Protein AF-A0A2M6X3F6-F1 (afdb_monomer)

Radius of gyration: 22.62 Å; Cα contacts (8 Å, |Δi|>4): 713; chains: 1; bounding box: 63×55×62 Å

Nearest PDB structures (foldseek):
  2c63-assembly2_D  TM=2.350E-01  e=6.316E+00  Homo sapiens
  5yqg-assembly1_B  TM=1.977E-01  e=5.300E+00  Mus musculus

Secondary structure (DSSP, 8-state):
-HHHHHHHHHHHHHHHHHHHHHHHTTS-TTS---GGGS-HHHHHHHHHHHHHHHHHHHHTGGGHHHHHHHHHHHHTT--BTTBTHHHHHHHHHHHHHHHHHHHTT-SPBPSS----HHHHHHHHHHHHHHHHHHHHHHHH--HHHHHHHHHHHHHHHHHHHHHHB-PPPPPHHHHHHHHHHHHHHHHHHHHHHHHHHHHTT--HHHHHHTTSS-HHHHTTTHHHHHHHHHHHHHH---HHHHHHHHHHHHHHHHHHHHTT-HHHHHHHHHHHHHHHHH-HHHHHHHHHHHHHHHHHHHHHHHS-TTHHHHHHHHHHHHHS---SEEEEESSSSEEEEESTTHHHHHHHHHHHHHHHH-HHHHHH---TT-HHHHHHHHHHHHHHHTT-----------STT---PPPPPHHHHHHHHHHHHHHHHHHHHHHHHHHHHHHS-PPTT-----HHHHHHHHHHHHHHHHTTTS-STT-HHHHHHHSTTSHHHHHH--TT--SS-S--

Mean predicted aligned error: 9.13 Å

pLDDT: mean 76.59, std 15.0, range [32.22, 97.12]

Foldseek 3Di:
DLVVLQVQLVVLVLQQLVQLLVVVVVDDQAFDDALVNGPPSNVVSLVSSLVSVLVNLLVVVQCNQLVLLLVLLLLWLQDGSLHLCSNVSSLVSSLVSLVVCVVVVVWAFQPDQDDDPLQVLLLVLLVLQLVLLVLCCVVVVDVVSVVLNSSSVSLSSSLVSVSGTDHHFDAQVVSLLSLLVSLLVSLVSLVVSVVVCVVVVHDLLVSCLSRLPQLLRSLLSVLQLLLSLVCCCPPNPDPVSVVSSVSSVLSLVLSCLSRVPPNSCQLVVLLLVLVCVVPVVVSVVVVVVVLVVQLVSCCVPPVDSCVVVVNVVLVVQLVDQAFAWDWDQRPNDTDIFFGHLNQLVLLQVLLVVLCVVPVVLQAAASGQPCSCVRSVVSSVVVCVVRNTDPPDPQSQPDHPGDRDDHQHQAPSRVCRSGHPSSVVSLVVLLVVLLCCLQPPDDPPDDNDHDSQSSSSVSSSVSVVVSSSVHHPSSSSSSSQCSRDSHDSNSNSDDPVPPDDDPSD

Solvent-accessible surface area (backbone atoms only — not comparable to full-atom values): 26366 Å² total; per-residue (Å²): 111,42,69,56,25,45,51,50,17,50,52,24,48,53,49,26,54,55,46,41,60,68,54,57,78,72,54,64,73,79,55,53,63,44,76,84,76,51,56,68,66,39,55,49,20,53,52,48,20,46,52,25,40,28,50,21,41,52,64,42,50,72,44,31,59,50,51,50,53,52,47,40,46,66,42,39,46,46,36,46,86,77,32,7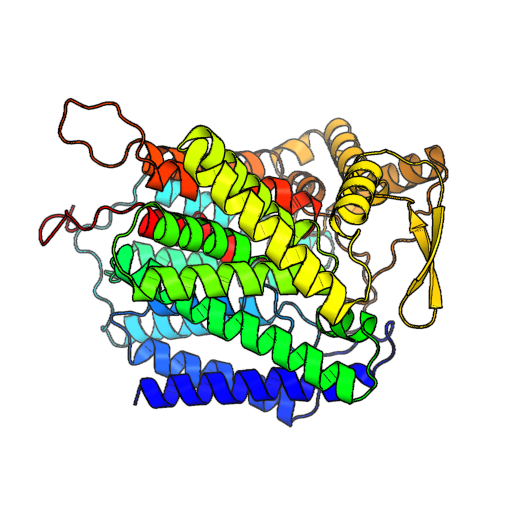4,50,43,52,46,52,53,47,50,33,50,35,53,26,50,52,49,30,45,75,69,61,73,41,44,69,47,94,76,84,72,81,51,72,66,50,49,50,49,51,51,39,37,51,50,53,26,50,24,11,47,46,9,24,68,77,68,67,37,70,67,18,48,52,46,26,52,45,32,49,44,53,44,52,42,51,49,49,54,74,48,28,63,68,54,76,64,55,26,68,62,47,48,51,48,47,34,54,50,46,39,54,45,47,49,49,53,51,50,52,51,53,53,40,49,75,71,69,47,54,71,68,54,64,40,57,56,28,74,40,52,47,32,34,60,28,51,39,37,42,55,44,43,32,47,22,52,44,33,51,77,73,46,85,57,61,69,54,27,53,43,16,51,50,33,52,53,44,54,50,51,49,23,60,81,46,74,15,69,47,31,45,43,30,50,55,46,28,49,52,49,42,38,79,73,40,53,72,64,39,56,54,50,50,53,52,48,52,53,50,49,32,54,51,30,37,75,78,67,70,42,64,58,53,70,57,55,48,50,51,50,51,52,46,41,74,38,83,44,74,29,57,41,75,44,78,54,93,92,36,82,42,60,31,40,27,62,40,34,58,57,54,40,43,36,52,11,27,52,54,35,35,74,77,34,63,69,40,34,47,60,21,54,7,36,84,28,37,57,84,65,20,37,68,46,30,48,54,52,25,59,75,45,57,24,54,74,54,71,83,50,77,59,64,25,74,85,66,41,90,51,86,66,79,57,45,18,56,28,37,46,43,41,12,33,3,50,53,46,53,52,38,53,48,49,35,52,49,50,47,48,49,44,52,67,61,64,83,68,75,93,85,68,100,62,82,54,73,66,37,54,32,56,45,29,36,67,58,34,51,67,61,40,17,67,70,38,62,55,87,78,36,62,52,56,57,43,39,54,32,86,81,20,56,52,50,34,64,58,44,69,73,84,67,65,94,71,82,88,86,119

Structure (mmCIF, N/CA/C/O backbone):
data_AF-A0A2M6X3F6-F1
#
_entry.id   AF-A0A2M6X3F6-F1
#
loop_
_atom_site.group_PDB
_atom_site.id
_atom_site.type_symbol
_atom_site.label_atom_id
_atom_site.label_alt_id
_atom_site.label_comp_id
_atom_site.label_asym_id
_atom_site.label_entity_id
_atom_site.label_seq_id
_atom_site.pdbx_PDB_ins_code
_atom_site.Cartn_x
_atom_site.Cartn_y
_atom_site.Cartn_z
_atom_site.occupancy
_atom_site.B_iso_or_equiv
_atom_site.auth_seq_id
_atom_site.auth_comp_id
_atom_site.auth_asym_id
_atom_site.auth_atom_id
_atom_site.pdbx_PDB_model_num
ATOM 1 N N . MET A 1 1 ? 8.557 2.774 28.776 1.00 61.91 1 MET A N 1
ATOM 2 C CA . MET A 1 1 ? 9.375 1.928 27.886 1.00 61.91 1 MET A CA 1
ATOM 3 C C . MET A 1 1 ? 8.894 2.038 26.434 1.00 61.91 1 MET A C 1
ATOM 5 O O . MET A 1 1 ? 9.732 2.229 25.570 1.00 61.91 1 MET A O 1
ATOM 9 N N . GLY A 1 2 ? 7.585 2.130 26.163 1.00 76.12 2 GLY A N 1
ATOM 10 C CA . GLY A 1 2 ? 7.054 2.121 24.791 1.00 76.12 2 GLY A CA 1
ATOM 11 C C . GLY A 1 2 ? 7.553 3.232 23.866 1.00 76.12 2 GLY A C 1
ATOM 12 O O . GLY A 1 2 ? 7.892 2.963 22.719 1.00 76.12 2 GLY A O 1
ATOM 13 N N . GLN A 1 3 ? 7.684 4.469 24.360 1.00 84.81 3 GLN A N 1
ATOM 14 C CA . GLN A 1 3 ? 8.261 5.568 23.569 1.00 84.81 3 GLN A CA 1
ATOM 15 C C . GLN A 1 3 ? 9.731 5.323 23.204 1.00 84.81 3 GLN A C 1
ATOM 17 O O . GLN A 1 3 ? 10.150 5.673 22.104 1.00 84.81 3 GLN A O 1
ATOM 22 N N . LEU A 1 4 ? 10.495 4.686 24.098 1.00 87.88 4 LEU A N 1
ATOM 23 C CA . LEU A 1 4 ? 11.879 4.303 23.833 1.00 87.88 4 LEU A CA 1
ATOM 24 C C . LEU A 1 4 ? 11.930 3.196 22.776 1.00 87.88 4 LEU A C 1
ATOM 26 O O . LEU A 1 4 ? 12.681 3.323 21.820 1.00 87.88 4 LEU A O 1
ATOM 30 N N . SER A 1 5 ? 11.093 2.161 22.888 1.00 87.94 5 SER A N 1
ATOM 31 C CA . SER A 1 5 ? 11.021 1.078 21.896 1.00 87.94 5 SER A CA 1
ATOM 32 C C . SER A 1 5 ? 10.640 1.600 20.505 1.00 87.94 5 SER A C 1
ATOM 34 O O . SER A 1 5 ? 11.270 1.235 19.516 1.00 87.94 5 SER A O 1
ATOM 36 N N . LEU A 1 6 ? 9.685 2.533 20.416 1.00 86.75 6 LEU A N 1
ATOM 37 C CA . LEU A 1 6 ? 9.342 3.192 19.153 1.00 86.75 6 LEU A CA 1
ATOM 38 C C . LEU A 1 6 ? 10.509 4.024 18.598 1.00 86.75 6 LEU A C 1
ATOM 40 O O . LEU A 1 6 ? 10.812 3.931 17.410 1.00 86.75 6 LEU A O 1
ATOM 44 N N . ALA A 1 7 ? 11.184 4.806 19.446 1.00 88.06 7 ALA A N 1
ATOM 45 C CA . ALA A 1 7 ? 12.343 5.598 19.038 1.00 88.06 7 ALA A CA 1
ATOM 46 C C . ALA A 1 7 ? 13.493 4.711 18.535 1.00 88.06 7 ALA A C 1
ATOM 48 O O . ALA A 1 7 ? 14.088 5.011 17.502 1.00 88.06 7 ALA A O 1
ATOM 49 N N . MET A 1 8 ? 13.757 3.586 19.207 1.00 91.56 8 MET A N 1
ATOM 50 C CA . MET A 1 8 ? 14.763 2.607 18.790 1.00 91.56 8 MET A CA 1
ATOM 51 C C . MET A 1 8 ? 14.386 1.942 17.463 1.00 91.56 8 MET A C 1
ATOM 53 O O . MET A 1 8 ? 15.227 1.844 16.573 1.00 91.56 8 MET A O 1
ATOM 57 N N . SER A 1 9 ? 13.119 1.554 17.282 1.00 87.94 9 SER A N 1
ATOM 58 C CA . SER A 1 9 ? 12.630 1.051 15.992 1.00 87.94 9 SER A CA 1
ATOM 59 C C . SER A 1 9 ? 12.840 2.080 14.877 1.00 87.94 9 SER A C 1
ATOM 61 O O . SER A 1 9 ? 13.310 1.720 13.801 1.00 87.94 9 SER A O 1
ATOM 63 N N . GLY A 1 10 ? 12.527 3.355 15.130 1.00 85.69 10 GLY A N 1
ATOM 64 C CA . GLY A 1 10 ? 12.747 4.443 14.177 1.00 85.69 10 GLY A CA 1
ATOM 65 C C . GLY A 1 10 ? 14.228 4.663 13.855 1.00 85.69 10 GLY A C 1
ATOM 66 O O . GLY A 1 10 ? 14.584 4.829 12.691 1.00 85.69 10 GLY A O 1
ATOM 67 N N . PHE A 1 11 ? 15.102 4.594 14.860 1.00 89.50 11 PHE A N 1
ATOM 68 C CA . PHE A 1 11 ? 16.550 4.688 14.679 1.00 89.50 11 PHE A CA 1
ATOM 69 C C . PHE A 1 11 ? 17.084 3.580 13.762 1.00 89.50 11 PHE A C 1
ATOM 71 O O . PHE A 1 11 ? 17.756 3.877 12.776 1.00 89.50 11 PHE A O 1
ATOM 78 N N . PHE A 1 12 ? 16.744 2.314 14.032 1.00 89.19 12 PHE A N 1
ATOM 79 C CA . PHE A 1 12 ? 17.189 1.194 13.194 1.00 89.19 12 PHE A CA 1
ATOM 80 C C . PHE A 1 12 ? 16.574 1.213 11.799 1.00 89.19 12 PHE A C 1
ATOM 82 O O . PHE A 1 12 ? 17.227 0.800 10.845 1.00 89.19 12 PHE A O 1
ATOM 89 N N . PHE A 1 13 ? 15.354 1.727 11.663 1.00 84.75 13 PHE A N 1
ATOM 90 C CA . PHE A 1 13 ? 14.728 1.923 10.364 1.00 84.75 13 PHE A CA 1
ATOM 91 C C . PHE A 1 13 ? 15.481 2.952 9.508 1.00 84.75 13 PHE A C 1
ATOM 93 O O . PHE A 1 13 ? 15.810 2.686 8.353 1.00 84.75 13 PHE A O 1
ATOM 100 N N . ILE A 1 14 ? 15.825 4.104 10.088 1.00 83.25 14 ILE A N 1
ATOM 101 C CA . ILE A 1 14 ? 16.640 5.125 9.420 1.00 83.25 14 ILE A CA 1
ATOM 102 C C . ILE A 1 14 ? 18.017 4.549 9.065 1.00 83.25 14 ILE A C 1
ATOM 104 O O . ILE A 1 14 ? 18.470 4.678 7.929 1.00 83.25 14 ILE A O 1
ATOM 108 N N . LEU A 1 15 ? 18.658 3.857 10.010 1.00 85.25 15 LEU A N 1
ATOM 109 C CA . LEU A 1 15 ? 19.955 3.218 9.797 1.00 85.25 15 LEU A CA 1
ATOM 110 C C . LEU A 1 15 ? 19.908 2.183 8.662 1.00 85.25 15 LEU A C 1
ATOM 112 O O . LEU A 1 15 ? 20.823 2.126 7.843 1.00 85.25 15 LEU A O 1
ATOM 116 N N . LEU A 1 16 ? 18.834 1.397 8.576 1.00 83.12 16 LEU A N 1
ATOM 117 C CA . LEU A 1 16 ? 18.600 0.450 7.490 1.00 83.12 16 LEU A CA 1
ATOM 118 C C . LEU A 1 16 ? 18.497 1.157 6.132 1.00 83.12 16 LEU A C 1
ATOM 120 O O . LEU A 1 16 ? 19.149 0.720 5.185 1.00 83.12 16 LEU A O 1
ATOM 124 N N . ILE A 1 17 ? 17.719 2.242 6.034 1.00 76.94 17 ILE A N 1
ATOM 125 C CA . ILE A 1 17 ? 17.592 3.030 4.796 1.00 76.94 17 ILE A CA 1
ATOM 126 C C . ILE A 1 17 ? 18.963 3.550 4.353 1.00 76.94 17 ILE A C 1
ATOM 128 O O . ILE A 1 17 ? 19.362 3.338 3.210 1.00 76.94 17 ILE A O 1
ATOM 132 N N . PHE A 1 18 ? 19.712 4.183 5.259 1.00 76.00 18 PHE A N 1
ATOM 133 C CA . PHE A 1 18 ? 21.015 4.757 4.921 1.00 76.00 18 PHE A CA 1
ATOM 134 C C . PHE A 1 18 ? 22.064 3.691 4.587 1.00 76.00 18 PHE A C 1
ATOM 136 O O . PHE A 1 18 ? 22.815 3.860 3.631 1.00 76.00 18 PHE A O 1
ATOM 143 N N . ASN A 1 19 ? 22.110 2.563 5.298 1.00 76.56 19 ASN A N 1
ATOM 144 C CA . ASN A 1 19 ? 23.038 1.485 4.943 1.00 76.56 19 ASN A CA 1
ATOM 145 C C . ASN A 1 19 ? 22.703 0.864 3.584 1.00 76.56 19 ASN A C 1
ATOM 147 O O . ASN A 1 19 ? 23.607 0.563 2.804 1.00 76.56 19 ASN A O 1
ATOM 151 N N . ASN A 1 20 ? 21.412 0.712 3.273 1.00 72.44 20 ASN A N 1
ATOM 152 C CA . ASN A 1 20 ? 20.981 0.269 1.952 1.00 72.44 20 ASN A CA 1
ATOM 153 C C . ASN A 1 20 ? 21.413 1.270 0.872 1.00 72.44 20 ASN A C 1
ATOM 155 O O . ASN A 1 20 ? 21.955 0.842 -0.139 1.00 72.44 20 ASN A O 1
ATOM 159 N N . LEU A 1 21 ? 21.281 2.581 1.105 1.00 70.50 21 LEU A N 1
ATOM 160 C CA . LEU A 1 21 ? 21.749 3.627 0.186 1.00 70.50 21 LEU A CA 1
ATOM 161 C C . LEU A 1 21 ? 23.225 3.443 -0.218 1.00 70.50 21 LEU A C 1
ATOM 163 O O . LEU A 1 21 ? 23.549 3.441 -1.405 1.00 70.50 21 LEU A O 1
ATOM 167 N N . PHE A 1 22 ? 24.122 3.243 0.752 1.00 70.06 22 PHE A N 1
ATOM 168 C CA . PHE A 1 22 ? 25.559 3.098 0.484 1.00 70.06 22 PHE A CA 1
ATOM 169 C C . PHE A 1 22 ? 25.940 1.774 -0.166 1.00 70.06 22 PHE A C 1
ATOM 171 O O . PHE A 1 22 ? 26.866 1.732 -0.971 1.00 70.06 22 PHE A O 1
ATOM 178 N N . PHE A 1 23 ? 25.263 0.693 0.206 1.00 71.00 23 PHE A N 1
ATOM 179 C CA . PHE A 1 23 ? 25.645 -0.640 -0.233 1.00 71.00 23 PHE A CA 1
ATOM 180 C C . PHE A 1 23 ? 25.045 -0.992 -1.592 1.00 71.00 23 PHE A C 1
ATOM 182 O O . PHE A 1 23 ? 25.684 -1.631 -2.419 1.00 71.00 23 PHE A O 1
ATOM 189 N N . LEU A 1 24 ? 23.830 -0.521 -1.871 1.00 63.56 24 LEU A N 1
ATOM 190 C CA . LEU A 1 24 ? 23.139 -0.823 -3.118 1.00 63.56 24 LEU A CA 1
ATOM 191 C C . LEU A 1 24 ? 23.744 -0.126 -4.332 1.00 63.56 24 LEU A C 1
ATOM 193 O O . LEU A 1 24 ? 23.573 -0.636 -5.435 1.00 63.56 24 LEU A O 1
ATOM 197 N N . SER A 1 25 ? 24.467 0.979 -4.154 1.00 62.19 25 SER A N 1
ATOM 198 C CA . SER A 1 25 ? 25.237 1.601 -5.239 1.00 62.19 25 SER A CA 1
ATOM 199 C C . SER A 1 25 ? 26.393 0.717 -5.733 1.00 62.19 25 SER A C 1
ATOM 201 O O . SER A 1 25 ? 26.910 0.951 -6.822 1.00 62.19 25 SER A O 1
ATOM 203 N N . GLN A 1 26 ? 26.780 -0.308 -4.963 1.00 64.44 26 GLN A N 1
ATOM 204 C CA . GLN A 1 26 ? 27.917 -1.184 -5.257 1.00 64.44 26 GLN A CA 1
ATOM 205 C C . GLN A 1 26 ? 27.531 -2.426 -6.071 1.00 64.44 26 GLN A C 1
ATOM 207 O O . GLN A 1 26 ? 28.410 -3.072 -6.635 1.00 64.44 26 GLN A O 1
ATOM 212 N N . PHE A 1 27 ? 26.238 -2.768 -6.156 1.00 59.19 27 PHE A N 1
ATOM 213 C CA . PHE A 1 27 ? 25.798 -3.970 -6.871 1.00 59.19 27 PHE A CA 1
ATOM 214 C C . PHE A 1 27 ? 25.365 -3.677 -8.305 1.00 59.19 27 PHE A C 1
ATOM 216 O O . PHE A 1 27 ? 24.464 -2.847 -8.501 1.00 59.19 27 PHE A O 1
ATOM 223 N N . PRO A 1 28 ? 25.880 -4.437 -9.290 1.00 55.25 28 PRO A N 1
ATOM 224 C CA . PRO A 1 28 ? 25.390 -4.402 -10.660 1.00 55.25 28 PRO A CA 1
ATOM 225 C C . PRO A 1 28 ? 23.880 -4.680 -10.730 1.00 55.25 28 PRO A C 1
ATOM 227 O O . PRO A 1 28 ? 23.347 -5.538 -10.030 1.00 55.25 28 PRO A O 1
ATOM 230 N N . HIS A 1 29 ? 23.169 -3.981 -11.616 1.00 50.84 29 HIS A N 1
ATOM 231 C CA . HIS A 1 29 ? 21.700 -4.037 -11.714 1.00 50.84 29 HIS A CA 1
ATOM 232 C C . HIS A 1 29 ? 21.112 -5.371 -12.226 1.00 50.84 29 HIS A C 1
ATOM 234 O O . HIS A 1 29 ? 19.899 -5.549 -12.169 1.00 50.84 29 HIS A O 1
ATOM 240 N N . ASN A 1 30 ? 21.949 -6.311 -12.682 1.00 49.56 30 ASN A N 1
ATOM 241 C CA . ASN A 1 30 ? 21.524 -7.640 -13.158 1.00 49.56 30 ASN A CA 1
ATOM 242 C C . ASN A 1 30 ? 21.949 -8.775 -12.232 1.00 49.56 30 ASN A C 1
ATOM 244 O O . ASN A 1 30 ? 21.667 -9.937 -12.525 1.00 49.56 30 ASN A O 1
ATOM 248 N N . GLU A 1 31 ? 22.695 -8.463 -11.179 1.00 53.41 31 GLU A N 1
ATOM 249 C CA . GLU A 1 31 ? 23.106 -9.497 -10.256 1.00 53.41 31 GLU A CA 1
ATOM 250 C C . GLU A 1 31 ? 21.978 -9.796 -9.303 1.00 53.41 31 GLU A C 1
ATOM 252 O O . GLU A 1 31 ? 21.313 -8.905 -8.765 1.00 53.41 31 GLU A O 1
ATOM 257 N N . VAL A 1 32 ? 21.787 -11.088 -9.090 1.00 58.25 32 VAL A N 1
ATOM 258 C CA . VAL A 1 32 ? 20.891 -11.525 -8.055 1.00 58.25 32 VAL A CA 1
ATOM 259 C C . VAL A 1 32 ? 21.548 -11.309 -6.709 1.00 58.25 32 VAL A C 1
ATOM 261 O O . VAL A 1 32 ? 22.533 -11.958 -6.361 1.00 58.25 32 VAL A O 1
ATOM 264 N N . ILE A 1 33 ? 20.964 -10.404 -5.935 1.00 62.78 33 ILE A N 1
ATOM 265 C CA . ILE A 1 33 ? 21.450 -10.076 -4.603 1.00 62.78 33 ILE A CA 1
ATOM 266 C C . ILE A 1 33 ? 20.601 -10.838 -3.609 1.00 62.78 33 ILE A C 1
ATOM 268 O O . ILE A 1 33 ? 19.419 -10.555 -3.438 1.00 62.78 33 ILE A O 1
ATOM 272 N N . ALA A 1 34 ? 21.203 -11.812 -2.943 1.00 70.38 34 ALA A N 1
ATOM 273 C CA . ALA A 1 34 ? 20.548 -12.473 -1.833 1.00 70.38 34 ALA A CA 1
ATOM 274 C C . ALA A 1 34 ? 20.609 -11.598 -0.566 1.00 70.38 34 ALA A C 1
ATOM 276 O O . ALA A 1 34 ? 21.550 -10.815 -0.415 1.00 70.38 34 ALA A O 1
ATOM 277 N N . PRO A 1 35 ? 19.675 -11.748 0.392 1.00 69.81 35 PRO A N 1
ATOM 278 C CA . PRO A 1 35 ? 19.705 -10.987 1.642 1.00 69.81 35 PRO A CA 1
ATOM 279 C C . PRO A 1 35 ? 21.038 -11.094 2.402 1.00 69.81 35 PRO A C 1
ATOM 281 O O . PRO A 1 35 ? 21.516 -10.101 2.937 1.00 69.81 35 PRO A O 1
ATOM 284 N N . TRP A 1 36 ? 21.694 -12.258 2.401 1.00 76.00 36 TRP A N 1
ATOM 285 C CA . TRP A 1 36 ? 22.997 -12.454 3.060 1.00 76.00 36 TRP A CA 1
ATOM 286 C C . TRP A 1 36 ? 24.176 -11.773 2.354 1.00 76.00 36 TRP A C 1
ATOM 288 O O . TRP A 1 36 ? 25.269 -11.739 2.911 1.00 76.00 36 TRP A O 1
ATOM 298 N N . ASN A 1 37 ? 23.969 -11.210 1.159 1.00 78.56 37 ASN A N 1
ATOM 299 C CA . ASN A 1 37 ? 24.976 -10.381 0.502 1.00 78.56 37 ASN A CA 1
ATOM 300 C C . ASN A 1 37 ? 25.039 -8.979 1.125 1.00 78.56 37 ASN A C 1
ATOM 302 O O . ASN A 1 37 ? 26.012 -8.276 0.884 1.00 78.56 37 ASN A O 1
ATOM 306 N N . PHE A 1 38 ? 24.034 -8.564 1.908 1.00 78.94 38 PHE A N 1
ATOM 307 C CA . PHE A 1 38 ? 24.023 -7.271 2.597 1.00 78.94 38 PHE A CA 1
ATOM 308 C C . PHE A 1 38 ? 24.967 -7.243 3.805 1.00 78.94 38 PHE A C 1
ATOM 310 O O . PHE A 1 38 ? 25.196 -8.280 4.430 1.00 78.94 38 PHE A O 1
ATOM 317 N N . PRO A 1 39 ? 25.486 -6.061 4.203 1.00 84.50 39 PRO A N 1
ATOM 318 C CA . PRO A 1 39 ? 26.339 -5.945 5.369 1.00 84.50 39 PRO A CA 1
ATOM 319 C C . PRO A 1 39 ? 25.579 -6.428 6.592 1.00 84.50 39 PRO A C 1
ATOM 321 O O . PRO A 1 39 ? 24.389 -6.136 6.756 1.00 84.50 39 PRO A O 1
ATOM 324 N N . MET A 1 40 ? 26.294 -7.084 7.504 1.00 88.62 40 MET A N 1
ATOM 325 C CA . MET A 1 40 ? 25.712 -7.554 8.759 1.00 88.62 40 MET A CA 1
ATOM 326 C C . MET A 1 40 ? 24.991 -6.427 9.511 1.00 88.62 40 MET A C 1
ATOM 328 O O . MET A 1 40 ? 23.963 -6.664 10.135 1.00 88.62 40 MET A O 1
ATOM 332 N N . LEU A 1 41 ? 25.472 -5.183 9.395 1.00 87.75 41 LEU A N 1
ATOM 333 C CA . LEU A 1 41 ? 24.818 -4.013 9.975 1.00 87.75 41 LEU A CA 1
ATOM 334 C C . LEU A 1 41 ? 23.409 -3.765 9.408 1.00 87.75 41 LEU A C 1
ATOM 336 O O . LEU A 1 41 ? 22.504 -3.463 10.185 1.00 87.75 41 LEU A O 1
ATOM 340 N N . SER A 1 42 ? 23.188 -3.916 8.097 1.00 85.44 42 SER A N 1
ATOM 341 C CA . SER A 1 42 ? 21.855 -3.785 7.488 1.00 85.44 42 SER A CA 1
ATOM 342 C C . SER A 1 42 ? 20.921 -4.886 7.977 1.00 85.44 42 SER A C 1
ATOM 344 O O . SER A 1 42 ? 19.796 -4.602 8.384 1.00 85.44 42 SER A O 1
ATOM 346 N N . LEU A 1 43 ? 21.403 -6.132 8.005 1.00 87.75 43 LEU A N 1
ATOM 347 C CA . LEU A 1 43 ? 20.624 -7.279 8.479 1.00 87.75 43 LEU A CA 1
ATOM 348 C C . LEU A 1 43 ? 20.262 -7.145 9.961 1.00 87.75 43 LEU A C 1
ATOM 350 O O . LEU A 1 43 ? 19.110 -7.343 10.346 1.00 87.75 43 LEU A O 1
ATOM 354 N N . LEU A 1 44 ? 21.226 -6.731 10.783 1.00 90.25 44 LEU A N 1
ATOM 355 C CA . LEU A 1 44 ? 21.014 -6.456 12.196 1.00 90.25 44 LEU A CA 1
ATOM 356 C C . LEU A 1 44 ? 20.043 -5.288 12.393 1.00 90.25 44 LEU A C 1
ATOM 358 O O . LEU A 1 44 ? 19.163 -5.380 13.240 1.00 90.25 44 LEU A O 1
ATOM 362 N N . SER A 1 45 ? 20.146 -4.219 11.597 1.00 90.50 45 SER A N 1
ATOM 363 C CA . SER A 1 45 ? 19.212 -3.087 11.671 1.00 90.50 45 SER A CA 1
ATOM 364 C C . SER A 1 45 ? 17.789 -3.514 11.315 1.00 90.50 45 SER A C 1
ATOM 366 O O . SER A 1 45 ? 16.852 -3.156 12.022 1.00 90.50 45 SER A O 1
ATOM 368 N N . PHE A 1 46 ? 17.622 -4.339 10.279 1.00 89.06 46 PHE A N 1
ATOM 369 C CA . PHE A 1 46 ? 16.325 -4.894 9.887 1.00 89.06 46 PHE A CA 1
ATOM 370 C C . PHE A 1 46 ? 15.701 -5.754 10.999 1.00 89.06 46 PHE A C 1
ATOM 372 O O . PHE A 1 46 ? 14.533 -5.570 11.359 1.00 89.06 46 PHE A O 1
ATOM 379 N N . ALA A 1 47 ? 16.498 -6.643 11.601 1.00 91.44 47 ALA A N 1
ATOM 380 C CA . ALA A 1 47 ? 16.065 -7.491 12.707 1.00 91.44 47 ALA A CA 1
ATOM 381 C C . ALA A 1 47 ? 15.738 -6.680 13.974 1.00 91.44 47 ALA A C 1
ATOM 383 O O . ALA A 1 47 ? 14.674 -6.863 14.567 1.00 91.44 47 ALA A O 1
ATOM 384 N N . LEU A 1 48 ? 16.617 -5.753 14.372 1.00 93.69 48 LEU A N 1
ATOM 385 C CA . LEU A 1 48 ? 16.433 -4.922 15.564 1.00 93.69 48 LEU A CA 1
ATOM 386 C C . LEU A 1 48 ? 15.248 -3.969 15.415 1.00 93.69 48 LEU A C 1
ATOM 388 O O . LEU A 1 48 ? 14.485 -3.812 16.364 1.00 93.69 48 LEU A O 1
ATOM 392 N N . MET A 1 49 ? 15.033 -3.392 14.231 1.00 92.94 49 MET A N 1
ATOM 393 C CA . MET A 1 49 ? 13.825 -2.621 13.936 1.00 92.94 49 MET A CA 1
ATOM 394 C C . MET A 1 49 ? 12.565 -3.452 14.223 1.00 92.94 49 MET A C 1
ATOM 396 O O . MET A 1 49 ? 11.699 -3.003 14.972 1.00 92.94 49 MET A O 1
ATOM 400 N N . GLY A 1 50 ? 12.481 -4.679 13.693 1.00 92.56 50 GLY A N 1
ATOM 401 C CA . GLY A 1 50 ? 11.347 -5.574 13.944 1.00 92.56 50 GLY A CA 1
ATOM 402 C C . GLY A 1 50 ? 11.190 -5.944 15.422 1.00 92.56 50 GLY A C 1
ATOM 403 O O . GLY A 1 50 ? 10.086 -5.906 15.961 1.00 92.56 50 GLY A O 1
ATOM 404 N N . PHE A 1 51 ? 12.294 -6.229 16.113 1.00 95.12 51 PHE A N 1
ATOM 405 C CA . PHE A 1 51 ? 12.294 -6.563 17.538 1.00 95.12 51 PHE A CA 1
ATOM 406 C C . PHE A 1 51 ? 11.788 -5.413 18.423 1.00 95.12 51 PHE A C 1
ATOM 408 O O . PHE A 1 51 ? 10.910 -5.607 19.266 1.00 95.12 51 PHE A O 1
ATOM 415 N N . PHE A 1 52 ? 12.298 -4.196 18.227 1.00 95.38 52 PHE A N 1
ATOM 416 C CA . PHE A 1 52 ? 11.837 -3.037 18.992 1.00 95.38 52 PHE A CA 1
ATOM 417 C C . PHE A 1 52 ? 10.396 -2.666 18.651 1.00 95.38 52 PHE A C 1
ATOM 419 O O . PHE A 1 52 ? 9.641 -2.260 19.540 1.00 95.38 52 PHE A O 1
ATOM 426 N N . L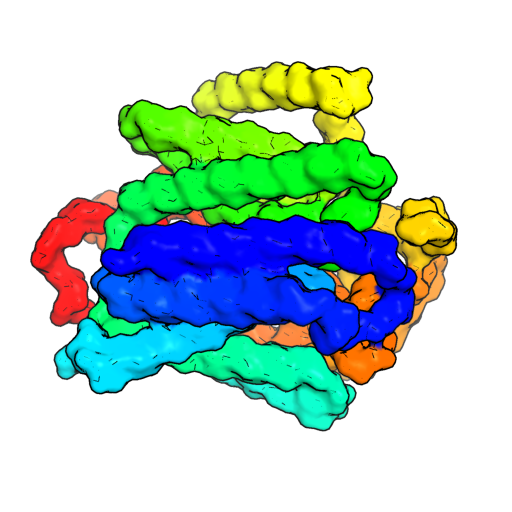EU A 1 53 ? 9.984 -2.874 17.398 1.00 93.31 53 LEU A N 1
ATOM 427 C CA . LEU A 1 53 ? 8.596 -2.709 17.009 1.00 93.31 53 LEU A CA 1
ATOM 428 C C . LEU A 1 53 ? 7.673 -3.723 17.705 1.00 93.31 53 LEU A C 1
ATOM 430 O O . LEU A 1 53 ? 6.623 -3.339 18.219 1.00 93.31 53 LEU A O 1
ATOM 434 N N . PHE A 1 54 ? 8.068 -4.995 17.768 1.00 96.31 54 PHE A N 1
ATOM 435 C CA . PHE A 1 54 ? 7.347 -6.037 18.501 1.00 96.31 54 PHE A CA 1
ATOM 436 C C . PHE A 1 54 ? 7.124 -5.633 19.964 1.00 96.31 54 PHE A C 1
ATOM 438 O O . PHE A 1 54 ? 5.991 -5.661 20.452 1.00 96.31 54 PHE A O 1
ATOM 445 N N . ILE A 1 55 ? 8.184 -5.179 20.645 1.00 95.69 55 ILE A N 1
ATOM 446 C CA . ILE A 1 55 ? 8.100 -4.693 22.029 1.00 95.69 55 ILE A CA 1
ATOM 447 C C . ILE A 1 55 ? 7.119 -3.521 22.121 1.00 95.69 55 ILE A C 1
ATOM 449 O O . ILE A 1 55 ? 6.231 -3.527 22.973 1.00 95.69 55 ILE A O 1
ATOM 453 N N . PHE A 1 56 ? 7.244 -2.531 21.234 1.00 95.00 56 PHE A N 1
ATOM 454 C CA . PHE A 1 56 ? 6.363 -1.365 21.222 1.00 95.00 56 PHE A CA 1
ATOM 455 C C . PHE A 1 56 ? 4.883 -1.748 21.073 1.00 95.00 56 PHE A C 1
ATOM 457 O O . PHE A 1 56 ? 4.046 -1.252 21.828 1.00 95.00 56 PHE A O 1
ATOM 464 N N . LEU A 1 57 ? 4.558 -2.654 20.145 1.00 94.69 57 LEU A N 1
ATOM 465 C CA . LEU A 1 57 ? 3.188 -3.118 19.914 1.00 94.69 57 LEU A CA 1
ATOM 466 C C . LEU A 1 57 ? 2.611 -3.876 21.119 1.00 94.69 57 LEU A C 1
ATOM 468 O O . LEU A 1 57 ? 1.419 -3.753 21.405 1.00 94.69 57 LEU A O 1
ATOM 472 N N . ILE A 1 58 ? 3.442 -4.629 21.845 1.00 95.12 58 ILE A N 1
ATOM 473 C CA . ILE A 1 58 ? 3.023 -5.331 23.066 1.00 95.12 58 ILE A CA 1
ATOM 474 C C . ILE A 1 58 ? 2.810 -4.366 24.233 1.00 95.12 58 ILE A C 1
ATOM 476 O O . ILE A 1 58 ? 1.880 -4.535 25.031 1.00 95.12 58 ILE A O 1
ATOM 480 N N . GLU A 1 59 ? 3.687 -3.375 24.371 1.00 93.25 59 GLU A N 1
ATOM 481 C CA . GLU A 1 59 ? 3.603 -2.385 25.439 1.00 93.25 59 GLU A CA 1
ATOM 482 C C . GLU A 1 59 ? 2.406 -1.451 25.254 1.00 93.25 59 GLU A C 1
ATOM 484 O O . GLU A 1 59 ? 1.620 -1.281 26.185 1.00 93.25 59 GLU A O 1
ATOM 489 N N . ASP A 1 60 ? 2.203 -0.916 24.047 1.00 92.38 60 ASP A N 1
ATOM 490 C CA . ASP A 1 60 ? 1.059 -0.059 23.709 1.00 92.38 60 ASP A CA 1
ATOM 491 C C . ASP A 1 60 ? -0.134 -0.880 23.185 1.00 92.38 60 ASP A C 1
ATOM 493 O O . ASP A 1 60 ? -0.778 -0.540 22.190 1.00 92.38 60 ASP A O 1
ATOM 497 N N . SER A 1 61 ? -0.429 -1.992 23.868 1.00 90.69 61 SER A N 1
ATOM 498 C CA . SER A 1 61 ? -1.469 -2.958 23.479 1.00 90.69 61 SER A CA 1
ATOM 499 C C . SER A 1 61 ? -2.859 -2.339 23.296 1.00 90.69 61 SER A C 1
ATOM 501 O O . SER A 1 61 ? -3.621 -2.766 22.427 1.00 90.69 61 SER A O 1
ATOM 503 N N . GLU A 1 62 ? -3.185 -1.288 24.054 1.00 88.94 62 GLU A N 1
ATOM 504 C CA . GLU A 1 62 ? -4.437 -0.551 23.885 1.00 88.94 62 GLU A CA 1
ATOM 505 C C . GLU A 1 62 ? -4.539 0.134 22.526 1.00 88.94 62 GLU A C 1
ATOM 507 O O . GLU A 1 62 ? -5.636 0.285 22.003 1.00 88.94 62 GLU A O 1
ATOM 512 N N . ASN A 1 63 ? -3.427 0.576 21.949 1.00 89.62 63 ASN A N 1
ATOM 513 C CA . ASN A 1 63 ? -3.413 1.236 20.652 1.00 89.62 63 ASN A CA 1
ATOM 514 C C . ASN A 1 63 ? -2.800 0.357 19.560 1.00 89.62 63 ASN A C 1
ATOM 516 O O . ASN A 1 63 ? -2.493 0.870 18.484 1.00 89.62 63 ASN A O 1
ATOM 520 N N . PHE A 1 64 ? -2.673 -0.951 19.809 1.00 91.25 64 PHE A N 1
ATOM 521 C CA . PHE A 1 64 ? -2.067 -1.926 18.904 1.00 91.25 64 PHE A CA 1
ATOM 522 C C . PHE A 1 64 ? -2.507 -1.722 17.450 1.00 91.25 64 PHE A C 1
ATOM 524 O O . PHE A 1 64 ? -1.679 -1.489 16.574 1.00 91.25 64 PHE A O 1
ATOM 531 N N . TRP A 1 65 ? -3.821 -1.713 17.205 1.00 90.19 65 TRP A N 1
ATOM 532 C CA . TRP A 1 65 ? -4.368 -1.605 15.852 1.00 90.19 65 TRP A CA 1
ATOM 533 C C . TRP A 1 65 ? -4.081 -0.258 15.198 1.00 90.19 65 TRP A C 1
ATOM 535 O O . TRP A 1 65 ? -3.682 -0.195 14.042 1.00 90.19 65 TRP A O 1
ATOM 545 N N . ARG A 1 66 ? -4.227 0.833 15.956 1.00 91.00 66 ARG A N 1
ATOM 546 C CA . ARG A 1 66 ? -3.887 2.179 15.483 1.00 91.00 66 ARG A CA 1
ATOM 547 C C . ARG A 1 66 ? -2.424 2.241 15.056 1.00 91.00 66 ARG A C 1
ATOM 549 O O . ARG A 1 66 ? -2.128 2.757 13.986 1.00 91.00 66 ARG A O 1
ATOM 556 N N . ASN A 1 67 ? -1.531 1.753 15.910 1.00 90.81 67 ASN A N 1
ATOM 557 C CA . ASN A 1 67 ? -0.095 1.811 15.685 1.00 90.81 67 ASN A CA 1
ATOM 558 C C . ASN A 1 67 ? 0.289 0.945 14.486 1.00 90.81 67 ASN A C 1
ATOM 560 O O . ASN A 1 67 ? 0.985 1.429 13.602 1.00 90.81 67 ASN A O 1
ATOM 564 N N . PHE A 1 68 ? -0.244 -0.275 14.403 1.00 90.00 68 PHE A N 1
ATOM 565 C CA . PHE A 1 68 ? -0.044 -1.161 13.263 1.00 90.00 68 PHE A CA 1
ATOM 566 C C . PHE A 1 68 ? -0.487 -0.523 11.939 1.00 90.00 68 PHE A C 1
ATOM 568 O O . PHE A 1 68 ? 0.293 -0.486 10.993 1.00 90.00 68 PHE A O 1
ATOM 575 N N . LEU A 1 69 ? -1.692 0.057 11.880 1.00 88.31 69 LEU A N 1
ATOM 576 C CA . LEU A 1 69 ? -2.164 0.732 10.670 1.00 88.31 69 LEU A CA 1
ATOM 577 C C . LEU A 1 69 ? -1.275 1.922 10.285 1.00 88.31 69 LEU A C 1
ATOM 579 O O . LEU A 1 69 ? -0.994 2.106 9.107 1.00 88.31 69 LEU A O 1
ATOM 583 N N . LEU A 1 70 ? -0.805 2.720 11.251 1.00 87.19 70 LEU A N 1
ATOM 584 C CA . LEU A 1 70 ? 0.118 3.829 10.968 1.00 87.19 70 LEU A CA 1
ATOM 585 C C . LEU A 1 70 ? 1.467 3.334 10.446 1.00 87.19 70 LEU A C 1
ATOM 587 O O . LEU A 1 70 ? 2.020 3.950 9.543 1.00 87.19 70 LEU A O 1
ATOM 591 N N . ILE A 1 71 ? 1.973 2.221 10.976 1.00 85.94 71 ILE A N 1
ATOM 592 C CA . ILE A 1 71 ? 3.201 1.590 10.488 1.00 85.94 71 ILE A CA 1
ATOM 593 C C . ILE A 1 71 ? 3.001 1.068 9.070 1.00 85.94 71 ILE A C 1
ATOM 595 O O . ILE A 1 71 ? 3.862 1.310 8.233 1.00 85.94 71 ILE A O 1
ATOM 599 N N . ALA A 1 72 ? 1.866 0.434 8.766 1.00 83.62 72 ALA A N 1
ATOM 600 C CA . ALA A 1 72 ? 1.548 -0.019 7.413 1.00 83.62 72 ALA A CA 1
ATOM 601 C C . ALA A 1 72 ? 1.497 1.152 6.413 1.00 83.62 72 ALA A C 1
ATOM 603 O O . ALA A 1 72 ? 1.991 1.022 5.302 1.00 83.62 72 ALA A O 1
ATOM 604 N N . ILE A 1 73 ? 0.970 2.319 6.811 1.00 80.69 73 ILE A N 1
ATOM 605 C CA . ILE A 1 73 ? 1.017 3.550 5.994 1.00 80.69 73 ILE A CA 1
ATOM 606 C C . ILE A 1 73 ? 2.457 4.056 5.839 1.00 80.69 73 ILE A C 1
ATOM 608 O O . ILE A 1 73 ? 2.854 4.494 4.767 1.00 80.69 73 ILE A O 1
ATOM 612 N N . PHE A 1 74 ? 3.226 4.049 6.926 1.00 78.00 74 PHE A N 1
ATOM 613 C CA . PHE A 1 74 ? 4.573 4.610 6.962 1.00 78.00 74 PHE A CA 1
ATOM 614 C C . PHE A 1 74 ? 5.603 3.744 6.233 1.00 78.00 74 PHE A C 1
ATOM 616 O O . PHE A 1 74 ? 6.603 4.273 5.774 1.00 78.00 74 PHE A O 1
ATOM 623 N N . SER A 1 75 ? 5.379 2.434 6.151 1.00 75.88 75 SER A N 1
ATOM 624 C CA . SER A 1 75 ? 6.277 1.467 5.506 1.00 75.88 75 SER A CA 1
ATOM 625 C C . SER A 1 75 ? 5.910 1.154 4.061 1.00 75.88 75 SER A C 1
ATOM 627 O O . SER A 1 75 ? 6.786 0.727 3.309 1.00 75.88 75 SER A O 1
ATOM 629 N N . SER A 1 76 ? 4.661 1.423 3.661 1.00 71.75 76 SER A N 1
ATOM 630 C CA . SER A 1 76 ? 4.155 1.053 2.344 1.00 71.75 76 SER A CA 1
ATOM 631 C C . SER A 1 76 ? 5.048 1.581 1.226 1.00 71.75 76 SER A C 1
ATOM 633 O O . SER A 1 76 ? 5.281 2.788 1.120 1.00 71.75 76 SER A O 1
ATOM 635 N N . GLY A 1 77 ? 5.517 0.667 0.380 1.00 65.62 77 GLY A N 1
ATOM 636 C CA . GLY A 1 77 ? 6.318 0.998 -0.796 1.00 65.62 77 GLY A CA 1
ATOM 637 C C . GLY A 1 77 ? 7.793 1.293 -0.527 1.00 65.62 77 GLY A C 1
ATOM 638 O O . GLY A 1 77 ? 8.495 1.707 -1.448 1.00 65.62 77 GLY A O 1
ATOM 639 N N . ILE A 1 78 ? 8.280 1.071 0.697 1.00 70.62 78 ILE A N 1
ATOM 640 C CA . ILE A 1 78 ? 9.705 1.170 1.024 1.00 70.62 78 ILE A CA 1
ATOM 641 C C . ILE A 1 78 ? 10.360 -0.186 0.823 1.00 70.62 78 ILE A C 1
ATOM 643 O O . ILE A 1 78 ? 9.957 -1.189 1.412 1.00 70.62 78 ILE A O 1
ATOM 647 N N . PHE A 1 79 ? 11.424 -0.207 0.028 1.00 64.62 79 PHE A N 1
ATOM 648 C CA . PHE A 1 79 ? 12.198 -1.418 -0.178 1.00 64.62 79 PHE A CA 1
ATOM 649 C C . PHE A 1 79 ? 13.315 -1.490 0.852 1.00 64.62 79 PHE A C 1
ATOM 651 O O . PHE A 1 79 ? 14.117 -0.570 1.020 1.00 64.62 79 PHE A O 1
ATOM 658 N N . ALA A 1 80 ? 13.370 -2.618 1.545 1.00 64.69 80 ALA A N 1
ATOM 659 C CA . ALA A 1 80 ? 14.472 -2.966 2.418 1.00 64.69 80 ALA A CA 1
ATOM 660 C C . ALA A 1 80 ? 15.284 -4.048 1.719 1.00 64.69 80 ALA A C 1
ATOM 662 O O . ALA A 1 80 ? 14.724 -5.027 1.230 1.00 64.69 80 ALA A O 1
ATOM 663 N N . LEU A 1 81 ? 16.605 -3.882 1.668 1.00 64.44 81 LEU A N 1
ATOM 664 C CA . LEU A 1 81 ? 17.498 -4.880 1.080 1.00 64.44 81 LEU A CA 1
ATOM 665 C C . LEU A 1 81 ? 17.175 -5.182 -0.407 1.00 64.44 81 LEU A C 1
ATOM 667 O O . LEU A 1 81 ? 17.369 -6.305 -0.849 1.00 64.44 81 LEU A O 1
ATOM 671 N N . ARG A 1 82 ? 16.667 -4.203 -1.182 1.00 59.38 82 ARG A N 1
ATOM 672 C CA . ARG A 1 82 ? 16.137 -4.374 -2.564 1.00 59.38 82 ARG A CA 1
ATOM 673 C C . ARG A 1 82 ? 14.903 -5.281 -2.697 1.00 59.38 82 ARG A C 1
ATOM 675 O O . ARG A 1 82 ? 14.491 -5.580 -3.814 1.00 59.38 82 ARG A O 1
ATOM 682 N N . PHE A 1 83 ? 14.256 -5.649 -1.594 1.00 62.00 83 PHE A N 1
ATOM 683 C CA . PHE A 1 83 ? 13.020 -6.425 -1.610 1.00 62.00 83 PHE A CA 1
ATOM 684 C C . PHE A 1 83 ? 11.841 -5.598 -1.078 1.00 62.00 83 PHE A C 1
ATOM 686 O O . PHE A 1 83 ? 12.008 -4.850 -0.108 1.00 62.00 83 PHE A O 1
ATOM 693 N N . PRO A 1 84 ? 10.614 -5.817 -1.588 1.00 65.06 84 PRO A N 1
ATOM 694 C CA . PRO A 1 84 ? 9.395 -5.341 -0.936 1.00 65.06 84 PRO A CA 1
ATOM 695 C C . PRO A 1 84 ? 9.058 -6.164 0.329 1.00 65.06 84 PRO A C 1
ATOM 697 O O . PRO A 1 84 ? 7.899 -6.347 0.676 1.00 65.06 84 PRO A O 1
ATOM 700 N N . ILE A 1 85 ? 10.072 -6.691 1.026 1.00 69.62 85 ILE A N 1
ATOM 701 C CA . ILE A 1 85 ? 9.931 -7.580 2.189 1.00 69.62 85 ILE A CA 1
ATOM 702 C C . ILE A 1 85 ? 9.581 -6.822 3.470 1.00 69.62 85 ILE A C 1
ATOM 704 O O . ILE A 1 85 ? 9.204 -7.433 4.466 1.00 69.62 85 ILE A O 1
ATOM 708 N N . LEU A 1 86 ? 9.730 -5.494 3.477 1.00 77.06 86 LEU A N 1
ATOM 709 C CA . LEU A 1 86 ? 9.479 -4.703 4.674 1.00 77.06 86 LEU A CA 1
ATOM 710 C C . LEU A 1 86 ? 8.017 -4.830 5.122 1.00 77.06 86 LEU A C 1
ATOM 712 O O . LEU A 1 86 ? 7.773 -5.065 6.301 1.00 77.06 86 LEU A O 1
ATOM 716 N N . ASP A 1 87 ? 7.068 -4.751 4.190 1.00 75.69 87 ASP A N 1
ATOM 717 C CA . ASP A 1 87 ? 5.636 -4.846 4.490 1.00 75.69 87 ASP A CA 1
ATOM 718 C C . ASP A 1 87 ? 5.264 -6.221 5.080 1.00 75.69 87 ASP A C 1
ATOM 720 O O . ASP A 1 87 ? 4.510 -6.307 6.053 1.00 75.69 87 ASP A O 1
ATOM 724 N N . GLU A 1 88 ? 5.840 -7.297 4.542 1.00 80.31 88 GLU A N 1
ATOM 725 C CA . GLU A 1 88 ? 5.687 -8.661 5.068 1.00 80.31 88 GLU A CA 1
ATOM 726 C C . GLU A 1 88 ? 6.290 -8.792 6.451 1.00 80.31 88 GLU A C 1
ATOM 728 O O . GLU A 1 88 ? 5.598 -9.167 7.385 1.00 80.31 88 GLU A O 1
ATOM 733 N N . TRP A 1 89 ? 7.550 -8.393 6.613 1.00 85.56 89 TRP A N 1
ATOM 734 C CA . TRP A 1 89 ? 8.236 -8.460 7.895 1.00 85.56 89 TRP A CA 1
ATOM 735 C C . TRP A 1 89 ? 7.478 -7.716 8.993 1.00 85.56 89 TRP A C 1
ATOM 737 O O . TRP A 1 89 ? 7.302 -8.230 10.096 1.00 85.56 89 TRP A O 1
ATOM 747 N N . LEU A 1 90 ? 6.970 -6.519 8.696 1.00 86.25 90 LEU A N 1
ATOM 748 C CA . LEU A 1 90 ? 6.167 -5.747 9.640 1.00 86.25 90 LEU A CA 1
ATOM 749 C C . LEU A 1 90 ? 4.832 -6.432 9.956 1.00 86.25 90 LEU A C 1
ATOM 751 O O . LEU A 1 90 ? 4.364 -6.358 11.095 1.00 86.25 90 LEU A O 1
ATOM 755 N N . THR A 1 91 ? 4.245 -7.132 8.985 1.00 88.75 91 THR A N 1
ATOM 756 C CA . THR A 1 91 ? 3.032 -7.935 9.181 1.00 88.75 91 THR A CA 1
ATOM 757 C C . THR A 1 91 ? 3.308 -9.164 10.044 1.00 88.75 91 THR A C 1
ATOM 759 O O . THR A 1 91 ? 2.563 -9.394 11.001 1.00 88.75 91 THR A O 1
ATOM 762 N N . SER A 1 92 ? 4.418 -9.875 9.821 1.00 92.06 92 SER A N 1
ATOM 763 C CA . SER A 1 92 ? 4.887 -10.969 10.678 1.00 92.06 92 SER A CA 1
ATOM 764 C C . SER A 1 92 ? 5.099 -10.487 12.116 1.00 92.06 92 SER A C 1
ATOM 766 O O . SER A 1 92 ? 4.609 -11.098 13.064 1.00 92.06 92 SER A O 1
ATOM 768 N N . ILE A 1 93 ? 5.778 -9.348 12.301 1.00 94.81 93 ILE A N 1
ATOM 769 C CA . ILE A 1 93 ? 6.020 -8.749 13.620 1.00 94.81 93 ILE A CA 1
ATOM 770 C C . ILE A 1 93 ? 4.706 -8.373 14.315 1.00 94.81 93 ILE A C 1
ATOM 772 O O . ILE A 1 93 ? 4.535 -8.649 15.506 1.00 94.81 93 ILE A O 1
ATOM 776 N N . ALA A 1 94 ? 3.756 -7.788 13.585 1.00 93.19 94 ALA A N 1
ATOM 777 C CA . ALA A 1 94 ? 2.443 -7.456 14.122 1.00 93.19 94 ALA A CA 1
ATOM 778 C C . ALA A 1 94 ? 1.644 -8.704 14.515 1.00 93.19 94 ALA A C 1
ATOM 780 O O . ALA A 1 94 ? 1.024 -8.719 15.580 1.00 93.19 94 ALA A O 1
ATOM 781 N N . LEU A 1 95 ? 1.690 -9.764 13.705 1.00 95.62 95 LEU A N 1
ATOM 782 C CA . LEU A 1 95 ? 1.060 -11.043 14.016 1.00 95.62 95 LEU A CA 1
ATOM 783 C C . LEU A 1 95 ? 1.669 -11.677 15.268 1.00 95.62 95 LEU A C 1
ATOM 785 O O . LEU A 1 95 ? 0.930 -12.060 16.174 1.00 95.62 95 LEU A O 1
ATOM 789 N N . LEU A 1 96 ? 2.999 -11.742 15.360 1.00 96.88 96 LEU A N 1
ATOM 790 C CA . LEU A 1 96 ? 3.690 -12.263 16.539 1.00 96.88 96 LEU A CA 1
ATOM 791 C C . LEU A 1 96 ? 3.327 -11.463 17.793 1.00 96.88 96 LEU A C 1
ATOM 793 O O . LEU A 1 96 ? 3.040 -12.052 18.837 1.00 96.88 96 LEU A O 1
ATOM 797 N N . ALA A 1 97 ? 3.280 -10.132 17.698 1.00 96.56 97 ALA A N 1
ATOM 798 C CA . ALA A 1 97 ? 2.847 -9.277 18.799 1.00 96.56 97 ALA A CA 1
ATOM 799 C C . ALA A 1 97 ? 1.382 -9.547 19.183 1.00 96.56 97 ALA A C 1
ATOM 801 O O . ALA A 1 97 ? 1.072 -9.662 20.367 1.00 96.56 97 ALA A O 1
ATOM 802 N N . ALA A 1 98 ? 0.480 -9.716 18.211 1.00 95.69 98 ALA A N 1
ATOM 803 C CA . ALA A 1 98 ? -0.920 -10.050 18.466 1.00 95.69 98 ALA A CA 1
ATOM 804 C C . ALA A 1 98 ? -1.070 -11.412 19.166 1.00 95.69 98 ALA A C 1
ATOM 806 O O . ALA A 1 98 ? -1.794 -11.513 20.159 1.00 95.69 98 ALA A O 1
ATOM 807 N N . ILE A 1 99 ? -0.344 -12.438 18.707 1.00 97.12 99 ILE A N 1
ATOM 808 C CA . ILE A 1 99 ? -0.300 -13.765 19.339 1.00 97.12 99 ILE A CA 1
ATOM 809 C C . ILE A 1 99 ? 0.218 -13.650 20.776 1.00 97.12 99 ILE A C 1
ATOM 811 O O . ILE A 1 99 ? -0.399 -14.187 21.697 1.00 97.12 99 ILE A O 1
ATOM 815 N N . ALA A 1 100 ? 1.304 -12.904 20.995 1.00 96.94 100 ALA A N 1
ATOM 816 C CA . ALA A 1 100 ? 1.846 -12.667 22.328 1.00 96.94 100 ALA A CA 1
ATOM 817 C C . ALA A 1 100 ? 0.829 -11.958 23.236 1.00 96.94 100 ALA A C 1
ATOM 819 O O . ALA A 1 100 ? 0.646 -12.355 24.382 1.00 96.94 100 ALA A O 1
ATOM 820 N N . LEU A 1 101 ? 0.106 -10.954 22.735 1.00 96.12 101 LEU A N 1
ATOM 821 C CA . LEU A 1 101 ? -0.935 -10.263 23.497 1.00 96.12 101 LEU A CA 1
ATOM 822 C C . LEU A 1 101 ? -2.110 -11.176 23.876 1.00 96.12 101 LEU A C 1
ATOM 824 O O . LEU A 1 101 ? -2.656 -11.034 24.975 1.00 96.12 101 LEU A O 1
ATOM 828 N N . VAL A 1 102 ? -2.487 -12.115 23.003 1.00 96.12 102 VAL A N 1
ATOM 829 C CA . VAL A 1 102 ? -3.478 -13.159 23.312 1.00 96.12 102 VAL A CA 1
ATOM 830 C C . VAL A 1 102 ? -2.939 -14.107 24.386 1.00 96.12 102 VAL A C 1
ATOM 832 O O . VAL A 1 102 ? -3.610 -14.325 25.395 1.00 96.12 102 VAL A O 1
ATOM 835 N N . ALA A 1 103 ? -1.714 -14.615 24.224 1.00 96.12 103 ALA A N 1
ATOM 836 C CA . ALA A 1 103 ? -1.077 -15.524 25.181 1.00 96.12 103 ALA A CA 1
ATOM 837 C C . ALA A 1 103 ? -0.909 -14.883 26.572 1.00 96.12 103 ALA A C 1
ATOM 839 O O . ALA A 1 103 ? -1.175 -15.514 27.594 1.00 96.12 103 ALA A O 1
ATOM 840 N N . LEU A 1 104 ? -0.559 -13.595 26.612 1.00 95.50 104 LEU A N 1
ATOM 841 C CA . LEU A 1 104 ? -0.448 -12.783 27.828 1.00 95.50 104 LEU A CA 1
ATOM 842 C C . LEU A 1 104 ? -1.809 -12.329 28.389 1.00 95.50 104 LEU A C 1
ATOM 844 O O . LEU A 1 104 ? -1.842 -11.571 29.358 1.00 95.50 104 LEU A O 1
ATOM 848 N N . LYS A 1 105 ? -2.933 -12.752 27.790 1.00 93.62 105 LYS A N 1
ATOM 849 C CA . LYS A 1 105 ? -4.311 -12.387 28.174 1.00 93.62 105 LYS A CA 1
ATOM 850 C C . LYS A 1 105 ? -4.578 -10.874 28.203 1.00 93.62 105 LYS A C 1
ATOM 852 O O . LYS A 1 105 ? -5.493 -10.412 28.886 1.00 93.62 105 LYS A O 1
ATOM 857 N N . ARG A 1 106 ? -3.801 -10.092 27.447 1.00 93.31 106 ARG A N 1
ATOM 858 C CA . ARG A 1 106 ? -3.994 -8.640 27.285 1.00 93.31 106 ARG A CA 1
ATOM 859 C C . ARG A 1 106 ? -5.096 -8.324 26.276 1.00 93.31 106 ARG A C 1
ATOM 861 O O . ARG A 1 106 ? -5.763 -7.301 26.399 1.00 93.31 106 ARG A O 1
ATOM 868 N N . LEU A 1 107 ? -5.338 -9.228 25.326 1.00 92.31 107 LEU A N 1
ATOM 869 C CA . LEU A 1 107 ? -6.502 -9.193 24.444 1.00 92.31 107 LEU A CA 1
ATOM 870 C C . LEU A 1 107 ? -7.600 -10.109 24.988 1.00 92.31 107 LEU A C 1
ATOM 872 O O . LEU A 1 107 ? -7.425 -11.322 25.091 1.00 92.31 107 LEU A O 1
ATOM 876 N N . LYS A 1 108 ? -8.752 -9.526 25.333 1.00 91.94 108 LYS A N 1
ATOM 877 C CA . LYS A 1 108 ? -9.915 -10.283 25.817 1.00 91.94 108 LYS A CA 1
ATOM 878 C C . LYS A 1 108 ? -10.742 -10.797 24.634 1.00 91.94 108 LYS A C 1
ATOM 880 O O . LYS A 1 108 ? -10.962 -10.024 23.699 1.00 91.94 108 LYS A O 1
ATOM 885 N N . PRO A 1 109 ? -11.235 -12.045 24.655 1.00 93.06 109 PRO A N 1
ATOM 886 C CA . PRO A 1 109 ? -12.143 -12.529 23.620 1.00 93.06 109 PRO A CA 1
ATOM 887 C C . PRO A 1 109 ? -13.453 -11.728 23.632 1.00 93.06 109 PRO A C 1
ATOM 889 O O . PRO A 1 109 ? -13.855 -11.163 24.657 1.00 93.06 109 PRO A O 1
ATOM 892 N N . LYS A 1 110 ? -14.126 -11.649 22.482 1.00 91.75 110 LYS A N 1
ATOM 893 C CA . LYS A 1 110 ? -15.495 -11.121 22.415 1.00 91.75 110 LYS A CA 1
ATOM 894 C C . LYS A 1 110 ? -16.460 -12.141 23.026 1.00 91.75 110 LYS A C 1
ATOM 896 O O . LYS A 1 110 ? -16.375 -13.321 22.718 1.00 91.75 110 LYS A O 1
ATOM 901 N N . GLU A 1 111 ? -17.372 -11.678 23.881 1.00 85.75 111 GLU A N 1
ATOM 902 C CA . GLU A 1 111 ? -18.313 -12.545 24.617 1.00 85.75 111 GLU A CA 1
ATOM 903 C C . GLU A 1 111 ? -19.326 -13.238 23.696 1.00 85.75 111 GLU A C 1
ATOM 905 O O . GLU A 1 111 ? -19.667 -14.390 23.924 1.00 85.75 111 GLU A O 1
ATOM 910 N N . ASN A 1 112 ? -19.749 -12.566 22.622 1.00 85.00 112 ASN A N 1
ATOM 911 C CA . ASN A 1 112 ? -20.643 -13.114 21.605 1.00 85.00 112 ASN A CA 1
ATOM 912 C C . ASN A 1 112 ? -19.993 -12.964 20.230 1.00 85.00 112 ASN A C 1
ATOM 914 O O . ASN A 1 112 ? -20.169 -11.948 19.555 1.00 85.00 112 ASN A O 1
ATOM 918 N N . LEU A 1 113 ? -19.202 -13.958 19.824 1.00 86.38 113 LEU A N 1
ATOM 919 C CA . LEU A 1 113 ? -18.543 -13.931 18.525 1.00 86.38 113 LEU A CA 1
ATOM 920 C C . LEU A 1 113 ? -19.576 -14.134 17.409 1.00 86.38 113 LEU A C 1
ATOM 922 O O . LEU A 1 113 ? -20.041 -15.244 17.165 1.00 86.38 113 LEU A O 1
ATOM 926 N N . LYS A 1 114 ? -19.927 -13.046 16.722 1.00 88.75 114 LYS A N 1
ATOM 927 C CA . LYS A 1 114 ? -20.724 -13.068 15.494 1.00 88.75 114 LYS A CA 1
ATOM 928 C C . LYS A 1 114 ? -19.988 -12.285 14.420 1.00 88.75 114 LYS A C 1
ATOM 930 O O . LYS A 1 114 ? -19.671 -11.113 14.613 1.00 88.75 114 LYS A O 1
ATOM 935 N N . PHE A 1 115 ? -19.714 -12.937 13.295 1.00 89.81 115 PHE A N 1
ATOM 936 C CA . PHE A 1 115 ? -19.141 -12.266 12.136 1.00 89.81 115 PHE A CA 1
ATOM 937 C C . PHE A 1 115 ? -20.254 -11.636 11.300 1.00 89.81 115 PHE A C 1
ATOM 939 O O . PHE A 1 115 ? -21.241 -12.283 10.953 1.00 89.81 115 PHE A O 1
ATOM 946 N N . SER A 1 116 ? -20.086 -10.361 10.970 1.00 89.50 116 SER A N 1
ATOM 947 C CA . SER A 1 116 ? -20.914 -9.675 9.978 1.00 89.50 116 SER A CA 1
ATOM 948 C C . SER A 1 116 ? -20.651 -10.218 8.570 1.00 89.50 116 SER A C 1
ATOM 950 O O . SER A 1 116 ? -19.572 -10.739 8.287 1.00 89.50 116 SER A O 1
ATOM 952 N N . ALA A 1 117 ? -21.603 -10.025 7.651 1.00 90.44 117 ALA A N 1
ATOM 953 C CA . ALA A 1 117 ? -21.442 -10.436 6.254 1.00 90.44 117 ALA A CA 1
ATOM 954 C C . ALA A 1 117 ? -20.169 -9.852 5.609 1.00 90.44 117 ALA A C 1
ATOM 956 O O . ALA A 1 117 ? -19.451 -10.568 4.921 1.00 90.44 117 ALA A O 1
ATOM 957 N N . TRP A 1 118 ? -19.834 -8.586 5.894 1.00 90.12 118 TRP A N 1
ATOM 958 C CA . TRP A 1 118 ? -18.604 -7.956 5.398 1.00 90.12 118 TRP A CA 1
ATOM 959 C C . TRP A 1 118 ? -17.341 -8.655 5.918 1.00 90.12 118 TRP A C 1
ATOM 961 O O . TRP A 1 118 ? -16.416 -8.893 5.148 1.00 90.12 118 TRP A O 1
ATOM 971 N N . GLN A 1 119 ? -17.313 -9.046 7.196 1.00 93.44 119 GLN A N 1
ATOM 972 C CA . GLN A 1 119 ? -16.191 -9.804 7.761 1.00 93.44 119 GLN A CA 1
ATOM 973 C C . GLN A 1 119 ? -16.047 -11.178 7.117 1.00 93.44 119 GLN A C 1
ATOM 975 O O . GLN A 1 119 ? -14.933 -11.571 6.794 1.00 93.44 119 GLN A O 1
ATOM 980 N N . ILE A 1 120 ? -17.157 -11.880 6.884 1.00 94.62 120 ILE A N 1
ATOM 981 C CA . ILE A 1 120 ? -17.141 -13.190 6.224 1.00 94.62 120 ILE A CA 1
ATOM 982 C C . ILE A 1 120 ? -16.611 -13.054 4.794 1.00 94.62 120 ILE A C 1
ATOM 984 O O . ILE A 1 120 ? -15.677 -13.760 4.432 1.00 94.62 120 ILE A O 1
ATOM 988 N N . ILE A 1 121 ? -17.147 -12.114 4.008 1.00 94.19 121 ILE A N 1
ATOM 989 C CA . ILE A 1 121 ? -16.697 -11.858 2.629 1.00 94.19 121 ILE A CA 1
ATOM 990 C C . ILE A 1 121 ? -15.199 -11.534 2.603 1.00 94.19 121 ILE A C 1
ATOM 992 O O . ILE A 1 121 ? -14.470 -12.075 1.776 1.00 94.19 121 ILE A O 1
ATOM 996 N N . PHE A 1 122 ? -14.727 -10.701 3.533 1.00 94.38 122 PHE A N 1
ATOM 997 C CA . PHE A 1 122 ? -13.319 -10.327 3.614 1.00 94.38 122 PHE A CA 1
ATOM 998 C C . PHE A 1 122 ? -12.410 -11.517 3.973 1.00 94.38 122 PHE A C 1
ATOM 1000 O O . PHE A 1 122 ? -11.355 -11.685 3.366 1.00 94.38 122 PHE A O 1
ATOM 1007 N N . LEU A 1 123 ? -12.822 -12.383 4.907 1.00 95.75 123 LEU A N 1
ATOM 1008 C CA . LEU A 1 123 ? -12.081 -13.610 5.235 1.00 95.75 123 LEU A CA 1
ATOM 1009 C C . LEU A 1 123 ? -12.060 -14.599 4.061 1.00 95.75 123 LEU A C 1
ATOM 1011 O O . LEU A 1 123 ? -11.017 -15.183 3.782 1.00 95.75 123 LEU A O 1
ATOM 1015 N N . VAL A 1 124 ? -13.183 -14.760 3.352 1.00 95.69 124 VAL A N 1
ATOM 1016 C CA . VAL A 1 124 ? -13.267 -15.604 2.147 1.00 95.69 124 VAL A CA 1
ATOM 1017 C C . VAL A 1 124 ? -12.354 -15.066 1.049 1.00 95.69 124 VAL A C 1
ATOM 1019 O O . VAL A 1 124 ? -11.665 -15.843 0.396 1.00 95.69 124 VAL A O 1
ATOM 1022 N N . TRP A 1 125 ? -12.290 -13.746 0.880 1.00 93.75 125 TRP A N 1
ATOM 1023 C CA . TRP A 1 125 ? -11.379 -13.112 -0.066 1.00 93.75 125 TRP A CA 1
ATOM 1024 C C . TRP A 1 125 ? -9.909 -13.408 0.246 1.00 93.75 125 TRP A C 1
ATOM 1026 O O . TRP A 1 125 ? -9.181 -13.857 -0.635 1.00 93.75 125 TRP A O 1
ATOM 1036 N N . LEU A 1 126 ? -9.481 -13.238 1.500 1.00 94.44 126 LEU A N 1
ATOM 1037 C CA . LEU A 1 126 ? -8.116 -13.576 1.914 1.00 94.44 126 LEU A CA 1
ATOM 1038 C C . LEU A 1 126 ? -7.817 -15.076 1.772 1.00 94.44 126 LEU A C 1
ATOM 1040 O O . LEU A 1 126 ? -6.731 -15.442 1.330 1.00 94.44 126 LEU A O 1
ATOM 1044 N N . GLY A 1 127 ? -8.783 -15.941 2.094 1.00 95.12 127 GLY A N 1
ATOM 1045 C CA . GLY A 1 127 ? -8.666 -17.384 1.880 1.00 95.12 127 GLY A CA 1
ATOM 1046 C C . GLY A 1 127 ? -8.501 -17.749 0.402 1.00 95.12 127 GLY A C 1
ATOM 1047 O O . GLY A 1 127 ? -7.665 -18.583 0.069 1.00 95.12 127 GLY A O 1
ATOM 1048 N N . HIS A 1 128 ? -9.235 -17.084 -0.494 1.00 93.56 128 HIS A N 1
ATOM 1049 C CA . HIS A 1 128 ? -9.087 -17.249 -1.943 1.00 93.56 128 HIS A CA 1
ATOM 1050 C C . HIS A 1 128 ? -7.694 -16.838 -2.426 1.00 93.56 128 HIS A C 1
ATOM 1052 O O . HIS A 1 128 ? -7.052 -17.592 -3.151 1.00 93.56 128 HIS A O 1
ATOM 1058 N N . LEU A 1 129 ? -7.190 -15.682 -1.980 1.00 91.69 129 LEU A N 1
ATOM 1059 C CA . LEU A 1 129 ? -5.839 -15.223 -2.321 1.00 91.69 129 LEU A CA 1
ATOM 1060 C C . LEU A 1 129 ? -4.757 -16.188 -1.814 1.00 91.69 129 LEU A C 1
ATOM 1062 O O . LEU A 1 129 ? -3.811 -16.477 -2.543 1.00 91.69 129 LEU A O 1
ATOM 1066 N N . LEU A 1 130 ? -4.922 -16.729 -0.602 1.00 93.69 130 LEU A N 1
ATOM 1067 C CA . LEU A 1 130 ? -4.036 -17.753 -0.042 1.00 93.69 130 LEU A CA 1
ATOM 1068 C C . LEU A 1 130 ? -4.034 -19.036 -0.886 1.00 93.69 130 LEU A C 1
ATOM 1070 O O . LEU A 1 130 ? -2.978 -19.601 -1.153 1.00 93.69 130 LEU A O 1
ATOM 1074 N N . ILE A 1 131 ? -5.200 -19.499 -1.338 1.00 92.88 131 ILE A N 1
ATOM 1075 C CA . ILE A 1 131 ? -5.284 -20.672 -2.216 1.00 92.88 131 ILE A CA 1
ATOM 1076 C C . ILE A 1 131 ? -4.622 -20.373 -3.566 1.00 92.88 131 ILE A C 1
ATOM 1078 O O . ILE A 1 131 ? -3.823 -21.177 -4.041 1.00 92.88 131 ILE A O 1
ATOM 1082 N N . ALA A 1 132 ? -4.892 -19.209 -4.162 1.00 90.56 132 ALA A N 1
ATOM 1083 C CA . ALA A 1 132 ? -4.295 -18.802 -5.432 1.00 90.56 132 ALA A CA 1
ATOM 1084 C C . ALA A 1 132 ? -2.759 -18.718 -5.355 1.00 90.56 132 ALA A C 1
ATOM 1086 O O . ALA A 1 132 ? -2.071 -19.116 -6.299 1.00 90.56 132 ALA A O 1
ATOM 1087 N N . SER A 1 133 ? -2.196 -18.252 -4.235 1.00 89.75 133 SER A N 1
ATOM 1088 C CA . SER A 1 133 ? -0.743 -18.216 -4.047 1.00 89.75 133 SER A CA 1
ATOM 1089 C C . SER A 1 133 ? -0.131 -19.603 -3.842 1.00 89.75 133 SER A C 1
ATOM 1091 O O . SER A 1 133 ? 0.912 -19.882 -4.433 1.00 89.75 133 SER A O 1
ATOM 1093 N N . ILE A 1 134 ? -0.802 -20.507 -3.119 1.00 91.44 134 ILE A N 1
ATOM 1094 C CA . ILE A 1 134 ? -0.385 -21.915 -2.991 1.00 91.44 134 ILE A CA 1
ATOM 1095 C C . ILE A 1 134 ? -0.404 -22.612 -4.356 1.00 91.44 134 ILE A C 1
ATOM 1097 O O . ILE A 1 134 ? 0.568 -23.270 -4.727 1.00 91.44 134 ILE A O 1
ATOM 1101 N N . VAL A 1 135 ? -1.482 -22.443 -5.130 1.00 90.25 135 VAL A N 1
ATOM 1102 C CA . VAL A 1 135 ? -1.596 -22.996 -6.489 1.00 90.25 135 VAL A CA 1
ATOM 1103 C C . VAL A 1 135 ? -0.471 -22.469 -7.371 1.00 90.25 135 VAL A C 1
ATOM 1105 O O . VAL A 1 135 ? 0.163 -23.260 -8.065 1.00 90.25 135 VAL A O 1
ATOM 1108 N N . GLY A 1 136 ? -0.175 -21.170 -7.305 1.00 87.25 136 GLY A N 1
ATOM 1109 C CA . GLY A 1 136 ? 0.941 -20.568 -8.031 1.00 87.25 136 GLY A CA 1
ATOM 1110 C C . GLY A 1 136 ? 2.301 -21.161 -7.647 1.00 87.25 136 GLY A C 1
ATOM 1111 O O . GLY A 1 136 ? 3.111 -21.486 -8.516 1.00 87.25 136 GLY A O 1
ATOM 1112 N N . ALA A 1 137 ? 2.533 -21.369 -6.347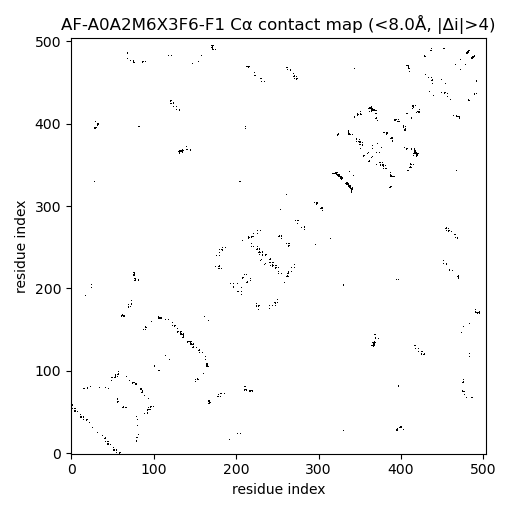 1.00 86.94 137 ALA A N 1
ATOM 1113 C CA . ALA A 1 137 ? 3.768 -21.958 -5.834 1.00 86.94 137 ALA A CA 1
ATOM 1114 C C . ALA A 1 137 ? 3.961 -23.406 -6.300 1.00 86.94 137 ALA A C 1
ATOM 1116 O O . ALA A 1 137 ? 5.055 -23.771 -6.725 1.00 86.94 137 ALA A O 1
ATOM 1117 N N . ILE A 1 138 ? 2.898 -24.213 -6.258 1.00 89.62 138 ILE A N 1
ATOM 1118 C CA . ILE A 1 138 ? 2.937 -25.626 -6.652 1.00 89.62 138 ILE A CA 1
ATOM 1119 C C . ILE A 1 138 ? 3.021 -25.770 -8.176 1.00 89.62 138 ILE A C 1
ATOM 1121 O O . ILE A 1 138 ? 3.847 -26.528 -8.676 1.00 89.62 138 ILE A O 1
ATOM 1125 N N . SER A 1 139 ? 2.178 -25.047 -8.915 1.00 87.69 139 SER A N 1
ATOM 1126 C CA . SER A 1 139 ? 1.993 -25.257 -10.359 1.00 87.69 139 SER A CA 1
ATOM 1127 C C . SER A 1 139 ? 3.127 -24.672 -11.196 1.00 87.69 139 SER A C 1
ATOM 1129 O O . SER A 1 139 ? 3.439 -25.212 -12.253 1.00 87.69 139 SER A O 1
ATOM 1131 N N . TYR A 1 140 ? 3.752 -23.584 -10.733 1.00 83.62 140 TYR A N 1
ATOM 1132 C CA . TYR A 1 140 ? 4.803 -22.886 -11.483 1.00 83.62 140 TYR A CA 1
ATOM 1133 C C . TYR A 1 140 ? 6.176 -22.944 -10.810 1.00 83.62 140 TYR A C 1
ATOM 1135 O O . TYR A 1 140 ? 7.133 -22.389 -11.346 1.00 83.62 140 TYR A O 1
ATOM 1143 N N . GLY A 1 141 ? 6.291 -23.573 -9.633 1.00 75.50 141 GLY A N 1
ATOM 1144 C CA . GLY A 1 141 ? 7.554 -23.677 -8.895 1.00 75.50 141 GLY A CA 1
ATOM 1145 C C . GLY A 1 141 ? 8.155 -22.323 -8.501 1.00 75.50 141 GLY A C 1
ATOM 1146 O O . GLY A 1 141 ? 9.362 -22.223 -8.285 1.00 75.50 141 GLY A O 1
ATOM 1147 N N . ASN A 1 142 ? 7.344 -21.260 -8.446 1.00 72.31 142 ASN A N 1
ATOM 1148 C CA . ASN A 1 142 ? 7.834 -19.908 -8.210 1.00 72.31 142 ASN A CA 1
ATOM 1149 C C . ASN A 1 142 ? 7.949 -19.624 -6.701 1.00 72.31 142 ASN A C 1
ATOM 1151 O O . ASN A 1 142 ? 6.945 -19.527 -5.994 1.00 72.31 142 ASN A O 1
ATOM 1155 N N . LEU A 1 143 ? 9.177 -19.429 -6.209 1.00 70.94 143 LEU A N 1
ATOM 1156 C CA . LEU A 1 143 ? 9.455 -19.139 -4.797 1.00 70.94 143 LEU A CA 1
ATOM 1157 C C . LEU A 1 143 ? 8.795 -17.841 -4.300 1.00 70.94 143 LEU A C 1
ATOM 1159 O O . LEU A 1 143 ? 8.445 -17.748 -3.123 1.00 70.94 143 LEU A O 1
ATOM 1163 N N . LYS A 1 144 ? 8.545 -16.852 -5.167 1.00 71.88 144 LYS A N 1
ATOM 1164 C CA . LYS A 1 144 ? 7.797 -15.647 -4.776 1.00 71.88 144 LYS A CA 1
ATOM 1165 C C . LYS A 1 144 ? 6.318 -15.937 -4.505 1.00 71.88 144 LYS A C 1
ATOM 1167 O O . LYS A 1 144 ? 5.703 -15.241 -3.705 1.00 71.88 144 LYS A O 1
ATOM 1172 N N . ALA A 1 145 ? 5.729 -16.981 -5.088 1.00 76.69 145 ALA A N 1
ATOM 1173 C CA . ALA A 1 145 ? 4.364 -17.379 -4.739 1.00 76.69 145 ALA A CA 1
ATOM 1174 C C . ALA A 1 145 ? 4.272 -17.923 -3.295 1.00 76.69 145 ALA A C 1
ATOM 1176 O O . ALA A 1 145 ? 3.272 -17.692 -2.611 1.00 76.69 145 ALA A O 1
ATOM 1177 N N . LEU A 1 146 ? 5.341 -18.548 -2.776 1.00 79.94 146 LEU A N 1
ATOM 1178 C CA . LEU A 1 146 ? 5.434 -18.935 -1.358 1.00 79.94 146 LEU A CA 1
ATOM 1179 C C . LEU A 1 146 ? 5.477 -17.713 -0.437 1.00 79.94 146 LEU A C 1
ATOM 1181 O O . LEU A 1 146 ? 4.843 -17.709 0.615 1.00 79.94 146 LEU A O 1
ATOM 1185 N N . ARG A 1 147 ? 6.170 -16.653 -0.853 1.00 80.50 147 ARG A N 1
ATOM 1186 C CA . ARG A 1 147 ? 6.185 -15.372 -0.138 1.00 80.50 147 ARG A CA 1
ATOM 1187 C C . ARG A 1 147 ? 4.766 -14.796 0.005 1.00 80.50 147 ARG A C 1
ATOM 1189 O O . ARG A 1 147 ? 4.353 -14.479 1.115 1.00 80.50 147 ARG A O 1
ATOM 1196 N N . PHE A 1 148 ? 3.966 -14.793 -1.066 1.00 81.56 148 PHE A N 1
ATOM 1197 C CA . PHE A 1 148 ? 2.544 -14.413 -0.983 1.00 81.56 148 PHE A CA 1
ATOM 1198 C C . PHE A 1 148 ? 1.698 -15.367 -0.144 1.00 81.56 148 PHE A C 1
ATOM 1200 O O . PHE A 1 148 ? 0.742 -14.940 0.495 1.00 81.56 148 PHE A O 1
ATOM 1207 N N . THR A 1 149 ? 2.027 -16.658 -0.141 1.00 88.81 149 THR A N 1
ATOM 1208 C CA . THR A 1 149 ? 1.367 -17.640 0.729 1.00 88.81 149 THR A CA 1
ATOM 1209 C C . THR A 1 149 ? 1.547 -17.256 2.194 1.00 88.81 149 THR A C 1
ATOM 1211 O O . THR A 1 149 ? 0.563 -17.174 2.926 1.00 88.81 149 THR A O 1
ATOM 1214 N N . LEU A 1 150 ? 2.782 -16.948 2.604 1.00 88.38 150 LEU A N 1
ATOM 1215 C CA . LEU A 1 150 ? 3.068 -16.462 3.953 1.00 88.38 150 LEU A CA 1
ATOM 1216 C C . LEU A 1 150 ? 2.329 -15.153 4.228 1.00 88.38 150 LEU A C 1
ATOM 1218 O O . LEU A 1 150 ? 1.594 -15.077 5.207 1.00 88.38 150 LEU A O 1
ATOM 1222 N N . LEU A 1 151 ? 2.423 -14.175 3.325 1.00 87.19 151 LEU A N 1
ATOM 1223 C CA . LEU A 1 151 ? 1.769 -12.884 3.511 1.00 87.19 151 LEU A CA 1
ATOM 1224 C C . LEU A 1 151 ? 0.250 -13.011 3.707 1.00 87.19 151 LEU A C 1
ATOM 1226 O O . LEU A 1 151 ? -0.308 -12.451 4.651 1.00 87.19 151 LEU A O 1
ATOM 1230 N N . PHE A 1 152 ? -0.444 -13.752 2.839 1.00 91.25 152 PHE A N 1
ATOM 1231 C CA . PHE A 1 152 ? -1.895 -13.915 2.948 1.00 91.25 152 PHE A CA 1
ATOM 1232 C C . PHE A 1 152 ? -2.294 -14.715 4.181 1.00 91.25 152 PHE A C 1
ATOM 1234 O O . PHE A 1 152 ? -3.299 -14.380 4.807 1.00 91.25 152 PHE A O 1
ATOM 1241 N N . ALA A 1 153 ? -1.504 -15.717 4.574 1.00 93.62 153 ALA A N 1
ATOM 1242 C CA . ALA A 1 153 ? -1.722 -16.438 5.821 1.00 93.62 153 ALA A CA 1
ATOM 1243 C C . ALA A 1 153 ? -1.572 -15.512 7.038 1.00 93.62 153 ALA A C 1
ATOM 1245 O O . ALA A 1 153 ? -2.405 -15.549 7.946 1.00 93.62 153 ALA A O 1
ATOM 1246 N N . GLU A 1 154 ? -0.560 -14.645 7.044 1.00 93.06 154 GLU A N 1
ATOM 1247 C CA . GLU A 1 154 ? -0.317 -13.700 8.131 1.00 93.06 154 GLU A CA 1
ATOM 1248 C C . GLU A 1 154 ? -1.412 -12.638 8.234 1.00 93.06 154 GLU A C 1
ATOM 1250 O O . GLU A 1 154 ? -1.952 -12.411 9.319 1.00 93.06 154 GLU A O 1
ATOM 1255 N N . VAL A 1 155 ? -1.791 -12.020 7.109 1.00 92.62 155 VAL A N 1
ATOM 1256 C CA . VAL A 1 155 ? -2.879 -11.033 7.057 1.00 92.62 155 VAL A CA 1
ATOM 1257 C C . VAL A 1 155 ? -4.198 -11.679 7.486 1.00 92.62 155 VAL A C 1
ATOM 1259 O O . VAL A 1 155 ? -4.924 -11.100 8.297 1.00 92.62 155 VAL A O 1
ATOM 1262 N N . LEU A 1 156 ? -4.496 -12.893 7.008 1.00 95.12 156 LEU A N 1
ATOM 1263 C CA . LEU A 1 156 ? -5.682 -13.652 7.407 1.00 95.12 156 LEU A CA 1
ATOM 1264 C C . LEU A 1 156 ? -5.693 -13.922 8.914 1.00 95.12 156 LEU A C 1
ATOM 1266 O O . LEU A 1 156 ? -6.698 -13.648 9.571 1.00 95.12 156 LEU A O 1
ATOM 1270 N N . ALA A 1 157 ? -4.583 -14.407 9.474 1.00 95.62 157 ALA A N 1
ATOM 1271 C CA . ALA A 1 157 ? -4.464 -14.684 10.902 1.00 95.62 157 ALA A CA 1
ATOM 1272 C C . ALA A 1 157 ? -4.612 -13.409 11.745 1.00 95.62 157 ALA A C 1
ATOM 1274 O O . ALA A 1 157 ? -5.357 -13.395 12.727 1.00 95.62 157 ALA A O 1
ATOM 1275 N N . LEU A 1 158 ? -3.962 -12.315 11.341 1.00 94.12 158 LEU A N 1
ATOM 1276 C CA . LEU A 1 158 ? -4.027 -11.039 12.048 1.00 94.12 158 LEU A CA 1
ATOM 1277 C C . LEU A 1 158 ? -5.452 -10.470 12.052 1.00 94.12 158 LEU A C 1
ATOM 1279 O O . LEU A 1 158 ? -5.959 -10.049 13.095 1.00 94.12 158 LEU A O 1
ATOM 1283 N N . VAL A 1 159 ? -6.127 -10.498 10.901 1.00 93.56 159 VAL A N 1
ATOM 1284 C CA . VAL A 1 159 ? -7.517 -10.044 10.760 1.00 93.56 159 VAL A CA 1
ATOM 1285 C C . VAL A 1 159 ? -8.468 -10.942 11.549 1.00 93.56 159 VAL A C 1
ATOM 1287 O O . VAL A 1 159 ? -9.382 -10.447 12.210 1.00 93.56 159 VAL A O 1
ATOM 1290 N N . PHE A 1 160 ? -8.233 -12.253 11.552 1.00 95.00 160 PHE A N 1
ATOM 1291 C CA . PHE A 1 160 ? -9.013 -13.192 12.347 1.00 95.00 160 PHE A CA 1
ATOM 1292 C C . PHE A 1 160 ? -8.876 -12.925 13.855 1.00 95.00 160 PHE A C 1
ATOM 1294 O O . PHE A 1 160 ? -9.886 -12.892 14.566 1.00 95.00 160 PHE A O 1
ATOM 1301 N N . ILE A 1 161 ? -7.661 -12.645 14.347 1.00 94.12 161 ILE A N 1
ATOM 1302 C CA . ILE A 1 161 ? -7.436 -12.203 15.733 1.00 94.12 161 ILE A CA 1
ATOM 1303 C C . ILE A 1 161 ? -8.203 -10.902 15.996 1.00 94.12 161 ILE A C 1
ATOM 1305 O O . ILE A 1 161 ? -8.944 -10.809 16.975 1.00 94.12 161 ILE A O 1
ATOM 1309 N N . PHE A 1 162 ? -8.102 -9.915 15.105 1.00 92.06 162 PHE A N 1
ATOM 1310 C CA . PHE A 1 162 ? -8.820 -8.647 15.239 1.00 92.06 162 PHE A CA 1
ATOM 1311 C C . PHE A 1 162 ? -10.351 -8.829 15.293 1.00 92.06 162 PHE A C 1
ATOM 1313 O O . PHE A 1 162 ? -11.046 -8.162 16.068 1.00 92.06 162 PHE A O 1
ATOM 1320 N N . PHE A 1 163 ? -10.912 -9.765 14.524 1.00 93.12 163 PHE A N 1
ATOM 1321 C CA . PHE A 1 163 ? -12.346 -10.051 14.572 1.00 93.12 163 PHE A CA 1
ATOM 1322 C C . PHE A 1 163 ? -12.767 -10.850 15.803 1.00 93.12 163 PHE A C 1
ATOM 1324 O O . PHE A 1 163 ? -13.897 -10.665 16.258 1.00 93.12 163 PHE A O 1
ATOM 1331 N N . THR A 1 164 ? -11.879 -11.658 16.376 1.00 94.88 164 THR A N 1
ATOM 1332 C CA . THR A 1 164 ? -12.190 -12.546 17.507 1.00 94.88 164 THR A CA 1
ATOM 1333 C C . THR A 1 164 ? -12.000 -11.879 18.869 1.00 94.88 164 THR A C 1
ATOM 1335 O O . THR A 1 164 ? -12.749 -12.141 19.814 1.00 94.88 164 THR A O 1
ATOM 1338 N N . PHE A 1 165 ? -11.040 -10.962 18.975 1.00 93.94 165 PHE A N 1
ATOM 1339 C CA . PHE A 1 165 ? -10.663 -10.314 20.227 1.00 93.94 165 PHE A CA 1
ATOM 1340 C C . PHE A 1 165 ? -11.121 -8.852 20.292 1.00 93.94 165 PHE A C 1
ATOM 1342 O O . PHE A 1 165 ? -11.338 -8.181 19.282 1.00 93.94 165 PHE A O 1
ATOM 1349 N N . LYS A 1 166 ? -11.299 -8.337 21.512 1.00 90.25 166 LYS A N 1
ATOM 1350 C CA . LYS A 1 166 ? -11.641 -6.937 21.782 1.00 90.25 166 LYS A CA 1
ATOM 1351 C C . LYS A 1 166 ? -10.401 -6.065 21.557 1.00 90.25 166 LYS A C 1
ATOM 1353 O O . LYS A 1 166 ? -9.617 -5.846 22.475 1.00 90.25 166 LYS A O 1
ATOM 1358 N N . VAL A 1 167 ? -10.238 -5.570 20.332 1.00 88.75 167 VAL A N 1
ATOM 1359 C CA . VAL A 1 167 ? -9.187 -4.614 19.958 1.00 88.75 167 VAL A CA 1
ATOM 1360 C C . VAL A 1 167 ? -9.775 -3.204 19.891 1.00 88.75 167 VAL A C 1
ATOM 1362 O O . VAL A 1 167 ? -10.823 -2.978 19.284 1.00 88.75 167 VAL A O 1
ATOM 1365 N N . LYS A 1 168 ? -9.117 -2.236 20.534 1.00 87.06 168 LYS A N 1
ATOM 1366 C CA . LYS A 1 168 ? -9.580 -0.844 20.576 1.00 87.06 168 LYS A CA 1
ATOM 1367 C C . LYS A 1 168 ? -9.326 -0.173 19.226 1.00 87.06 168 LYS A C 1
ATOM 1369 O O . LYS A 1 168 ? -8.205 -0.130 18.724 1.00 87.06 168 LYS A O 1
ATOM 1374 N N . VAL A 1 169 ? -10.390 0.378 18.654 1.00 84.69 169 VAL A N 1
ATOM 1375 C CA . VAL A 1 169 ? -10.350 1.105 17.381 1.00 84.69 169 VAL A CA 1
ATOM 1376 C C . VAL A 1 169 ? -10.252 2.607 17.670 1.00 84.69 169 VAL A C 1
ATOM 1378 O O . VAL A 1 169 ? -11.109 3.126 18.401 1.00 84.69 169 VAL A O 1
ATOM 1381 N N . PRO A 1 170 ? -9.251 3.322 17.120 1.00 84.19 170 PRO A N 1
ATOM 1382 C CA . PRO A 1 170 ? -9.034 4.737 17.416 1.00 84.19 170 PRO A CA 1
ATOM 1383 C C . PRO A 1 170 ? -10.211 5.621 16.970 1.00 84.19 170 PRO A C 1
ATOM 1385 O O . PRO A 1 170 ? -11.000 5.261 16.095 1.00 84.19 170 PRO A O 1
ATOM 1388 N N . GLY A 1 171 ? -10.343 6.795 17.594 1.00 83.56 171 GLY A N 1
ATOM 1389 C CA . GLY A 1 171 ? -11.247 7.849 17.121 1.00 83.56 171 GLY A CA 1
ATOM 1390 C C . GLY A 1 171 ? -10.787 8.404 15.772 1.00 83.56 171 GLY A C 1
ATOM 1391 O O . GLY A 1 171 ? -9.583 8.498 15.525 1.00 83.56 171 GLY A O 1
ATOM 1392 N N . ALA A 1 172 ? -11.735 8.765 14.905 1.00 84.00 172 ALA A N 1
ATOM 1393 C CA . ALA A 1 172 ? -11.450 9.221 13.546 1.00 84.00 172 ALA A CA 1
ATOM 1394 C C . ALA A 1 172 ? -10.562 10.475 13.529 1.00 84.00 172 ALA A C 1
ATOM 1396 O O . ALA A 1 172 ? -9.609 10.545 12.757 1.00 84.00 172 ALA A O 1
ATOM 1397 N N . ASN A 1 173 ? -10.812 11.446 14.413 1.00 84.38 173 ASN A N 1
ATOM 1398 C CA . ASN A 1 173 ? -10.064 12.703 14.445 1.00 84.38 173 ASN A CA 1
ATOM 1399 C C . ASN A 1 173 ? -8.629 12.485 14.912 1.00 84.38 173 ASN A C 1
ATOM 1401 O O . ASN A 1 173 ? -7.694 12.992 14.292 1.00 84.38 173 ASN A O 1
ATOM 1405 N N . GLN A 1 174 ? -8.449 11.689 15.969 1.00 86.50 174 GLN A N 1
ATOM 1406 C CA . GLN A 1 174 ? -7.114 11.330 16.436 1.00 86.50 174 GLN A CA 1
ATOM 1407 C C . GLN A 1 174 ? -6.354 10.541 15.367 1.00 86.50 174 GLN A C 1
ATOM 1409 O O . GLN A 1 174 ? -5.159 10.753 15.178 1.00 86.50 174 GLN A O 1
ATOM 1414 N N . PHE A 1 175 ? -7.037 9.649 14.648 1.00 89.75 175 PHE A N 1
ATOM 1415 C CA . PHE A 1 175 ? -6.414 8.863 13.593 1.00 89.75 175 PHE A CA 1
ATOM 1416 C C . PHE A 1 175 ? -6.001 9.726 12.395 1.00 89.75 175 PHE A C 1
ATOM 1418 O O . PHE A 1 175 ? -4.869 9.608 11.946 1.00 89.75 175 PHE A O 1
ATOM 1425 N N . ILE A 1 176 ? -6.848 10.663 11.951 1.00 90.00 176 ILE A N 1
ATOM 1426 C CA . ILE A 1 176 ? -6.512 11.645 10.904 1.00 90.00 176 ILE A CA 1
ATOM 1427 C C . ILE A 1 176 ? -5.299 12.483 11.308 1.00 90.00 176 ILE A C 1
ATOM 1429 O O . ILE A 1 176 ? -4.372 12.643 10.516 1.00 90.00 176 ILE A O 1
ATOM 1433 N N . LYS A 1 177 ? -5.274 12.978 12.552 1.00 90.31 177 LYS A N 1
ATOM 1434 C CA . LYS A 1 177 ? -4.126 13.719 13.086 1.00 90.31 177 LYS A CA 1
ATOM 1435 C C . LYS A 1 177 ? -2.854 12.876 13.016 1.00 90.31 177 LYS A C 1
ATOM 1437 O O . LYS A 1 177 ? -1.840 13.359 12.522 1.00 90.31 177 LYS A O 1
ATOM 1442 N N . ASN A 1 178 ? -2.915 11.619 13.448 1.00 91.19 178 ASN A N 1
ATOM 1443 C CA . ASN A 1 178 ? -1.765 10.723 13.391 1.00 91.19 178 ASN A CA 1
ATOM 1444 C C . ASN A 1 178 ? -1.317 10.441 11.948 1.00 91.19 178 ASN A C 1
ATOM 1446 O O . ASN A 1 178 ? -0.122 10.484 11.691 1.00 91.19 178 ASN A O 1
ATOM 1450 N N . ILE A 1 179 ? -2.245 10.217 11.009 1.00 91.88 179 ILE A N 1
ATOM 1451 C CA . ILE A 1 179 ? -1.927 10.014 9.585 1.00 91.88 179 ILE A CA 1
ATOM 1452 C C . ILE A 1 179 ? -1.155 11.213 9.033 1.00 91.88 179 ILE A C 1
ATOM 1454 O O . ILE A 1 179 ? -0.097 11.027 8.445 1.00 91.88 179 ILE A O 1
ATOM 1458 N N . ILE A 1 180 ? -1.654 12.434 9.252 1.00 91.81 180 ILE A N 1
ATOM 1459 C CA . ILE A 1 180 ? -1.030 13.666 8.746 1.00 91.81 180 ILE A CA 1
ATOM 1460 C C . ILE A 1 180 ? 0.388 13.835 9.309 1.00 91.81 180 ILE A C 1
ATOM 1462 O O . ILE A 1 180 ? 1.332 14.076 8.559 1.00 91.81 180 ILE A O 1
ATOM 1466 N N . TRP A 1 181 ? 0.570 13.672 10.622 1.00 90.19 181 TRP A N 1
ATOM 1467 C CA . TRP A 1 181 ? 1.892 13.834 11.235 1.00 90.19 181 TRP A CA 1
ATOM 1468 C C . TRP A 1 181 ? 2.872 12.729 10.837 1.00 90.19 181 TRP A C 1
ATOM 1470 O O . TRP A 1 181 ? 4.018 13.034 10.508 1.00 90.19 181 TRP A O 1
ATOM 1480 N N . CYS A 1 182 ? 2.431 11.469 10.804 1.00 88.88 182 CYS A N 1
ATOM 1481 C CA . CYS A 1 182 ? 3.254 10.360 10.322 1.00 88.88 182 CYS A CA 1
ATOM 1482 C C . CYS A 1 182 ? 3.658 10.561 8.858 1.00 88.88 182 CYS A C 1
ATOM 1484 O O . CYS A 1 182 ? 4.818 10.340 8.519 1.00 88.88 182 CYS A O 1
ATOM 1486 N N . ALA A 1 183 ? 2.743 11.035 8.010 1.00 87.94 183 ALA A N 1
ATOM 1487 C CA . ALA A 1 183 ? 3.027 11.315 6.609 1.00 87.94 183 ALA A CA 1
ATOM 1488 C C . ALA A 1 183 ? 4.028 12.458 6.426 1.00 87.94 183 ALA A C 1
ATOM 1490 O O . ALA A 1 183 ? 4.926 12.350 5.600 1.00 87.94 183 ALA A O 1
ATOM 1491 N N . ASN A 1 184 ? 3.931 13.526 7.222 1.00 89.06 184 ASN A N 1
ATOM 1492 C CA . ASN A 1 184 ? 4.921 14.605 7.193 1.00 89.06 184 ASN A CA 1
ATOM 1493 C C . ASN A 1 184 ? 6.322 14.094 7.532 1.00 89.06 184 ASN A C 1
ATOM 1495 O O . ASN A 1 184 ? 7.271 14.407 6.819 1.00 89.06 184 ASN A O 1
ATOM 1499 N N . ILE A 1 185 ? 6.452 13.279 8.583 1.00 87.25 185 ILE A N 1
ATOM 1500 C CA . ILE A 1 185 ? 7.737 12.667 8.951 1.00 87.25 185 ILE A CA 1
ATOM 1501 C C . ILE A 1 185 ? 8.235 11.768 7.816 1.00 87.25 185 ILE A C 1
ATOM 1503 O O . ILE A 1 185 ? 9.388 11.882 7.412 1.00 87.25 185 ILE A O 1
ATOM 1507 N N . TYR A 1 186 ? 7.362 10.915 7.278 1.00 84.62 186 TYR A N 1
ATOM 1508 C CA . TYR A 1 186 ? 7.685 10.019 6.172 1.00 84.62 186 TYR A CA 1
ATOM 1509 C C . TYR A 1 186 ? 8.215 10.785 4.956 1.00 84.62 186 TYR A C 1
ATOM 1511 O O . TYR A 1 186 ? 9.323 10.531 4.491 1.00 84.62 186 TYR A O 1
ATOM 1519 N N . PHE A 1 187 ? 7.470 11.782 4.483 1.00 84.12 187 PHE A N 1
ATOM 1520 C CA . PHE A 1 187 ? 7.854 12.559 3.314 1.00 84.12 187 PHE A CA 1
ATOM 1521 C C . PHE A 1 187 ? 9.124 13.386 3.541 1.00 84.12 187 PHE A C 1
ATOM 1523 O O . PHE A 1 187 ? 9.952 13.490 2.639 1.00 84.12 187 PHE A O 1
ATOM 1530 N N . LEU A 1 188 ? 9.331 13.933 4.743 1.00 85.50 188 LEU A N 1
ATOM 1531 C CA . LEU A 1 188 ? 10.586 14.606 5.083 1.00 85.50 188 LEU A CA 1
ATOM 1532 C C . LEU A 1 188 ? 11.777 13.644 5.048 1.00 85.50 188 LEU A C 1
ATOM 1534 O O . LEU A 1 188 ? 12.830 14.016 4.539 1.00 85.50 188 LEU A O 1
ATOM 1538 N N . LEU A 1 189 ? 11.617 12.410 5.537 1.00 80.44 189 LEU A N 1
ATOM 1539 C CA . LEU A 1 189 ? 12.662 11.387 5.451 1.00 80.44 189 LEU A CA 1
ATOM 1540 C C . LEU A 1 189 ? 12.958 11.002 3.998 1.00 80.44 189 LEU A C 1
ATOM 1542 O O . LEU A 1 189 ? 14.126 10.854 3.649 1.00 80.44 189 LEU A O 1
ATOM 1546 N N . VAL A 1 190 ? 11.936 10.907 3.142 1.00 78.75 190 VAL A N 1
ATOM 1547 C CA . VAL A 1 190 ? 12.114 10.664 1.700 1.00 78.75 190 VAL A CA 1
ATOM 1548 C C . VAL A 1 190 ? 12.909 11.800 1.046 1.00 78.75 190 VAL A C 1
ATOM 1550 O O . VAL A 1 190 ? 13.871 11.538 0.323 1.00 78.75 190 VAL A O 1
ATOM 1553 N N . LEU A 1 191 ? 12.573 13.062 1.333 1.00 78.69 191 LEU A N 1
ATOM 1554 C CA . LEU A 1 191 ? 13.318 14.216 0.813 1.00 78.69 191 LEU A CA 1
ATOM 1555 C C . LEU A 1 191 ? 14.751 14.278 1.354 1.00 78.69 191 LEU A C 1
ATOM 1557 O O . LEU A 1 191 ? 15.677 14.569 0.599 1.00 78.69 191 LEU A O 1
ATOM 1561 N N . ALA A 1 192 ? 14.950 13.985 2.641 1.00 79.75 192 ALA A N 1
ATOM 1562 C CA . ALA A 1 192 ? 16.274 13.942 3.253 1.00 79.75 192 ALA A CA 1
ATOM 1563 C C . ALA A 1 192 ? 17.137 12.837 2.630 1.00 79.75 192 ALA A C 1
ATOM 1565 O O . ALA A 1 192 ? 18.292 13.081 2.286 1.00 79.75 192 ALA A O 1
ATOM 1566 N N . HIS A 1 193 ? 16.565 11.650 2.420 1.00 76.50 193 HIS A N 1
ATOM 1567 C CA . HIS A 1 193 ? 17.220 10.550 1.720 1.00 76.50 193 HIS A CA 1
ATOM 1568 C C . HIS A 1 193 ? 17.647 10.964 0.305 1.00 76.50 193 HIS A C 1
ATOM 1570 O O . HIS A 1 193 ? 18.802 10.768 -0.073 1.00 76.50 193 HIS A O 1
ATOM 1576 N N . TRP A 1 194 ? 16.752 11.615 -0.446 1.00 74.25 194 TRP A N 1
ATOM 1577 C CA . TRP A 1 194 ? 17.055 12.130 -1.782 1.00 74.25 194 TRP A CA 1
ATOM 1578 C C . TRP A 1 194 ? 18.185 13.173 -1.768 1.00 74.25 194 TRP A C 1
ATOM 1580 O O . TRP A 1 194 ? 19.120 13.088 -2.565 1.00 74.25 194 TRP A O 1
ATOM 1590 N N . ALA A 1 195 ? 18.145 14.124 -0.831 1.00 77.88 195 ALA A N 1
ATOM 1591 C CA . ALA A 1 195 ? 19.165 15.162 -0.689 1.00 77.88 195 ALA A CA 1
ATOM 1592 C C . ALA A 1 195 ? 20.548 14.582 -0.352 1.00 77.88 195 ALA A C 1
ATOM 1594 O O . ALA A 1 195 ? 21.543 14.978 -0.963 1.00 77.88 195 ALA A O 1
ATOM 1595 N N . VAL A 1 196 ? 20.616 13.619 0.575 1.00 78.00 196 VAL A N 1
ATOM 1596 C CA . VAL A 1 196 ? 21.874 12.950 0.941 1.00 78.00 196 VAL A CA 1
ATOM 1597 C C . VAL A 1 196 ? 22.441 12.194 -0.252 1.00 78.00 196 VAL A C 1
ATOM 1599 O O . VAL A 1 196 ? 23.601 12.390 -0.605 1.00 78.00 196 VAL A O 1
ATOM 1602 N N . ALA A 1 197 ? 21.632 11.387 -0.928 1.00 73.75 197 ALA A N 1
ATOM 1603 C CA . ALA A 1 197 ? 22.092 10.631 -2.084 1.00 73.75 197 ALA A CA 1
ATOM 1604 C C . ALA A 1 197 ? 22.608 11.529 -3.219 1.00 73.75 197 ALA A C 1
ATOM 1606 O O . ALA A 1 197 ? 23.684 11.280 -3.764 1.00 73.75 197 ALA A O 1
ATOM 1607 N N . LYS A 1 198 ? 21.897 12.626 -3.515 1.00 74.88 198 LYS A N 1
ATOM 1608 C CA . LYS A 1 198 ? 22.348 13.628 -4.488 1.00 74.88 198 LYS A CA 1
ATOM 1609 C C . LYS A 1 198 ? 23.680 14.261 -4.075 1.00 74.88 198 LYS A C 1
ATOM 1611 O O . LYS A 1 198 ? 24.553 14.436 -4.919 1.00 74.88 198 LYS A O 1
ATOM 1616 N N . SER A 1 199 ? 23.860 14.575 -2.788 1.00 79.62 199 SER A N 1
ATOM 1617 C CA . SER A 1 199 ? 25.118 15.137 -2.268 1.00 79.62 199 SER A CA 1
ATOM 1618 C C . SER A 1 199 ? 26.312 14.185 -2.409 1.00 79.62 199 SER A C 1
ATOM 1620 O O . SER A 1 199 ? 27.442 14.633 -2.574 1.00 79.62 199 SER A O 1
ATOM 1622 N N . LEU A 1 200 ? 26.052 12.875 -2.418 1.00 76.12 200 LEU A N 1
ATOM 1623 C CA . LEU A 1 200 ? 27.050 11.826 -2.627 1.00 76.12 200 LEU A CA 1
ATOM 1624 C C . LEU A 1 200 ? 27.332 11.556 -4.116 1.00 76.12 200 LEU A C 1
ATOM 1626 O O . LEU A 1 200 ? 28.050 10.614 -4.440 1.00 76.12 200 LEU A O 1
ATOM 1630 N N . GLY A 1 201 ? 26.754 12.347 -5.028 1.00 71.38 201 GLY A N 1
ATOM 1631 C CA . GLY A 1 201 ? 26.901 12.163 -6.472 1.00 71.38 201 GLY A CA 1
ATOM 1632 C C . GLY A 1 201 ? 26.183 10.924 -7.011 1.00 71.38 201 GLY A C 1
ATOM 1633 O O . GLY A 1 201 ? 26.451 10.506 -8.138 1.00 71.38 201 GLY A O 1
ATOM 1634 N N . MET A 1 202 ? 25.277 10.323 -6.230 1.00 67.56 202 MET A N 1
ATOM 1635 C CA . MET A 1 202 ? 24.489 9.188 -6.698 1.00 67.56 202 MET A CA 1
ATOM 1636 C C . MET A 1 202 ? 23.466 9.669 -7.721 1.00 67.56 202 MET A C 1
ATOM 1638 O O . MET A 1 202 ? 22.766 10.663 -7.517 1.00 67.56 202 MET A O 1
ATOM 1642 N N . GLN A 1 203 ? 23.389 8.958 -8.840 1.00 58.22 203 GLN A N 1
ATOM 1643 C CA . GLN A 1 203 ? 22.493 9.328 -9.922 1.00 58.22 203 GLN A CA 1
ATOM 1644 C C . GLN A 1 203 ? 21.015 9.221 -9.489 1.00 58.22 203 GLN A C 1
ATOM 1646 O O . GLN A 1 203 ? 20.655 8.267 -8.798 1.00 58.22 203 GLN A O 1
ATOM 1651 N N . PRO A 1 204 ? 20.125 10.129 -9.931 1.00 51.00 204 PRO A N 1
ATOM 1652 C CA . PRO A 1 204 ? 18.701 10.108 -9.576 1.00 51.00 204 PRO A CA 1
ATOM 1653 C C . PRO A 1 204 ? 17.985 8.794 -9.917 1.00 51.00 204 PRO A C 1
ATOM 1655 O O . PRO A 1 204 ? 17.144 8.332 -9.156 1.00 51.00 204 PRO A O 1
ATOM 1658 N N . HIS A 1 205 ? 18.377 8.121 -10.998 1.00 49.06 205 HIS A N 1
ATOM 1659 C CA . HIS A 1 205 ? 17.829 6.806 -11.332 1.00 49.06 205 HIS A CA 1
ATOM 1660 C C . HIS A 1 205 ? 18.240 5.728 -10.309 1.00 49.06 205 HIS A C 1
ATOM 1662 O O . HIS A 1 205 ? 17.458 4.827 -10.027 1.00 49.06 205 HIS A O 1
ATOM 1668 N N . ILE A 1 206 ? 19.417 5.834 -9.671 1.00 45.59 206 ILE A N 1
ATOM 1669 C CA . ILE A 1 206 ? 19.832 4.976 -8.538 1.00 45.59 206 ILE A CA 1
ATOM 1670 C C . ILE A 1 206 ? 18.950 5.241 -7.316 1.00 45.59 206 ILE A C 1
ATOM 1672 O O . ILE A 1 206 ? 18.650 4.305 -6.585 1.00 45.59 206 ILE A O 1
ATOM 1676 N N . LEU A 1 207 ? 18.441 6.462 -7.138 1.00 47.47 207 LEU A N 1
ATOM 1677 C CA . LEU A 1 207 ? 17.467 6.783 -6.089 1.00 47.47 207 LEU A CA 1
ATOM 1678 C C . LEU A 1 207 ? 16.098 6.137 -6.308 1.00 47.47 207 LEU A C 1
ATOM 1680 O O . LEU A 1 207 ? 15.475 5.704 -5.343 1.00 47.47 207 LEU A O 1
ATOM 1684 N N . GLU A 1 208 ? 15.680 5.990 -7.562 1.00 44.97 208 GLU A N 1
ATOM 1685 C CA . GLU A 1 208 ? 14.513 5.184 -7.947 1.00 44.97 208 GLU A CA 1
ATOM 1686 C C . GLU A 1 208 ? 14.808 3.670 -7.855 1.00 44.97 208 GLU A C 1
ATOM 1688 O O . GLU A 1 208 ? 13.935 2.870 -7.520 1.00 44.97 208 GLU A O 1
ATOM 1693 N N . GLY A 1 209 ? 16.069 3.271 -8.071 1.00 40.78 209 GLY A N 1
ATOM 1694 C CA . GLY A 1 209 ? 16.564 1.884 -8.026 1.00 40.78 209 GLY A CA 1
ATOM 1695 C C . GLY A 1 209 ? 16.871 1.346 -6.628 1.00 40.78 209 GLY A C 1
ATOM 1696 O O . GLY A 1 209 ? 16.884 0.137 -6.413 1.00 40.78 209 GLY A O 1
ATOM 1697 N N . LEU A 1 210 ? 17.052 2.234 -5.653 1.00 38.75 210 LEU A N 1
ATOM 1698 C CA . LEU A 1 210 ? 16.972 1.923 -4.224 1.00 38.75 210 LEU A CA 1
ATOM 1699 C C . LEU A 1 210 ? 15.542 1.541 -3.817 1.00 38.75 210 LEU A C 1
ATOM 1701 O O . LEU A 1 210 ? 15.345 0.947 -2.758 1.00 38.75 210 LEU A O 1
ATOM 1705 N N . GLY A 1 211 ? 14.579 1.861 -4.688 1.00 41.41 211 GLY A N 1
ATOM 1706 C CA . GLY A 1 211 ? 13.174 1.526 -4.595 1.00 41.41 211 GLY A CA 1
ATOM 1707 C C . GLY A 1 211 ? 12.779 0.263 -5.345 1.00 41.41 211 GLY A C 1
ATOM 1708 O O . GLY A 1 211 ? 12.097 -0.514 -4.728 1.00 41.41 211 GLY A O 1
ATOM 1709 N N . PHE A 1 212 ? 13.132 0.011 -6.614 1.00 41.97 212 PHE A N 1
ATOM 1710 C CA . PHE A 1 212 ? 12.498 -1.009 -7.505 1.00 41.97 212 PHE A CA 1
ATOM 1711 C C . PHE A 1 212 ? 10.963 -0.910 -7.650 1.00 41.97 212 PHE A C 1
ATOM 1713 O O . PHE A 1 212 ? 10.416 -1.066 -8.737 1.00 41.97 212 PHE A O 1
ATOM 1720 N N . ALA A 1 213 ? 10.259 -0.560 -6.590 1.00 41.91 213 ALA A N 1
ATOM 1721 C CA . ALA A 1 213 ? 9.146 0.343 -6.579 1.00 41.91 213 ALA A CA 1
ATOM 1722 C C . ALA A 1 213 ? 9.487 1.620 -7.347 1.00 41.91 213 ALA A C 1
ATOM 1724 O O . ALA A 1 213 ? 10.146 2.521 -6.825 1.00 41.91 213 ALA A O 1
ATOM 1725 N N . GLY A 1 214 ? 8.973 1.740 -8.569 1.00 48.94 214 GLY A N 1
ATOM 1726 C CA . GLY A 1 214 ? 8.818 3.052 -9.175 1.00 48.94 214 GLY A CA 1
ATOM 1727 C C . GLY A 1 214 ? 8.212 4.005 -8.147 1.00 48.94 214 GLY A C 1
ATOM 1728 O O . GLY A 1 214 ? 7.387 3.609 -7.321 1.00 48.94 214 GLY A O 1
ATOM 1729 N N . THR A 1 215 ? 8.611 5.258 -8.218 1.00 53.69 215 THR A N 1
ATOM 1730 C CA . THR A 1 215 ? 8.163 6.413 -7.433 1.00 53.69 215 THR A CA 1
ATOM 1731 C C . THR A 1 215 ? 6.661 6.452 -7.111 1.00 53.69 215 THR A C 1
ATOM 1733 O O . THR A 1 215 ? 6.240 7.035 -6.115 1.00 53.69 215 THR A O 1
ATOM 1736 N N . SER A 1 216 ? 5.840 5.765 -7.910 1.00 52.34 216 SER A N 1
ATOM 1737 C CA . SER A 1 216 ? 4.514 5.260 -7.541 1.00 52.34 216 SER A CA 1
ATOM 1738 C C . SER A 1 216 ? 4.446 4.665 -6.123 1.00 52.34 216 SER A C 1
ATOM 1740 O O . SER A 1 216 ? 3.831 5.288 -5.275 1.00 52.34 216 SER A O 1
ATOM 1742 N N . TYR A 1 217 ? 5.071 3.532 -5.797 1.00 56.84 217 TYR A N 1
ATOM 17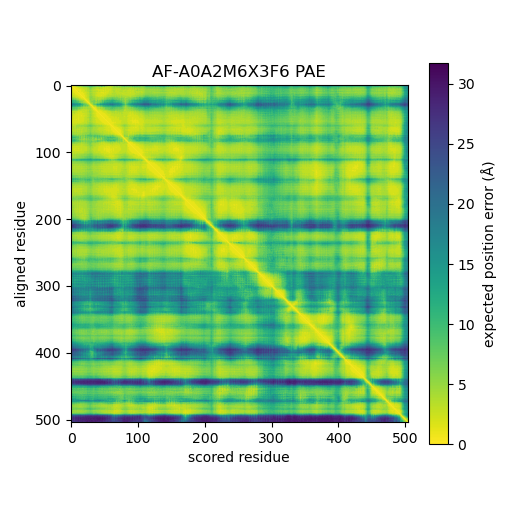43 C CA . TYR A 1 217 ? 4.870 2.837 -4.516 1.00 56.84 217 TYR A CA 1
ATOM 1744 C C . TYR A 1 217 ? 5.247 3.676 -3.289 1.00 56.84 217 TYR A C 1
ATOM 1746 O O . TYR A 1 217 ? 4.514 3.636 -2.309 1.00 56.84 217 TYR A O 1
ATOM 1754 N N . LEU A 1 218 ? 6.310 4.487 -3.347 1.00 61.12 218 LEU A N 1
ATOM 1755 C CA . LEU A 1 218 ? 6.644 5.436 -2.270 1.00 61.12 218 LEU A CA 1
ATOM 1756 C C . LEU A 1 218 ? 5.521 6.463 -2.034 1.00 61.12 218 LEU A C 1
ATOM 1758 O O . LEU A 1 218 ? 5.335 6.981 -0.938 1.00 61.12 218 LEU A O 1
ATOM 1762 N N . ALA A 1 219 ? 4.720 6.742 -3.056 1.00 66.44 219 ALA A N 1
ATOM 1763 C CA . ALA A 1 219 ? 3.566 7.616 -2.967 1.00 66.44 219 ALA A CA 1
ATOM 1764 C C . ALA A 1 219 ? 2.249 6.877 -2.698 1.00 66.44 219 ALA A C 1
ATOM 1766 O O . ALA A 1 219 ? 1.196 7.514 -2.721 1.00 66.44 219 ALA A O 1
ATOM 1767 N N . ILE A 1 220 ? 2.249 5.571 -2.410 1.00 73.75 220 ILE A N 1
ATOM 1768 C CA . ILE A 1 220 ? 0.990 4.872 -2.128 1.00 73.75 220 ILE A CA 1
ATOM 1769 C C . ILE A 1 220 ? 0.344 5.339 -0.822 1.00 73.75 220 ILE A C 1
ATOM 1771 O O . ILE A 1 220 ? -0.882 5.426 -0.737 1.00 73.75 220 ILE A O 1
ATOM 1775 N N . ALA A 1 221 ? 1.150 5.768 0.154 1.00 78.81 221 ALA A N 1
ATOM 1776 C CA . ALA A 1 221 ? 0.658 6.436 1.354 1.00 78.81 221 ALA A CA 1
ATOM 1777 C C . ALA A 1 221 ? -0.236 7.648 1.003 1.00 78.81 221 ALA A C 1
ATOM 1779 O O . ALA A 1 221 ? -1.226 7.921 1.692 1.00 78.81 221 ALA A O 1
ATOM 1780 N N . SER A 1 222 ? 0.029 8.328 -0.122 1.00 81.81 222 SER A N 1
ATOM 1781 C CA . SER A 1 222 ? -0.767 9.457 -0.618 1.00 81.81 222 SER A CA 1
ATOM 1782 C C . SER A 1 222 ? -2.225 9.095 -0.923 1.00 81.81 222 SER A C 1
ATOM 1784 O O . SER A 1 222 ? -3.078 9.980 -0.847 1.00 81.81 222 SER A O 1
ATOM 1786 N N . ILE A 1 223 ? -2.547 7.817 -1.178 1.00 84.69 223 ILE A N 1
ATOM 1787 C CA . ILE A 1 223 ? -3.927 7.330 -1.378 1.00 84.69 223 ILE A CA 1
ATOM 1788 C C . ILE A 1 223 ? -4.817 7.607 -0.156 1.00 84.69 223 ILE A C 1
ATOM 1790 O O . ILE A 1 223 ? -6.022 7.824 -0.302 1.00 84.69 223 ILE A O 1
ATOM 1794 N N . VAL A 1 224 ? -4.239 7.626 1.047 1.00 87.50 224 VAL A N 1
ATOM 1795 C CA . VAL A 1 224 ? -4.953 7.932 2.299 1.00 87.50 224 VAL A CA 1
ATOM 1796 C C . VAL A 1 224 ? -4.607 9.323 2.817 1.00 87.50 224 VAL A C 1
ATOM 1798 O O . VAL A 1 224 ? -5.491 10.038 3.294 1.00 87.50 224 VAL A O 1
ATOM 1801 N N . VAL A 1 225 ? -3.343 9.734 2.700 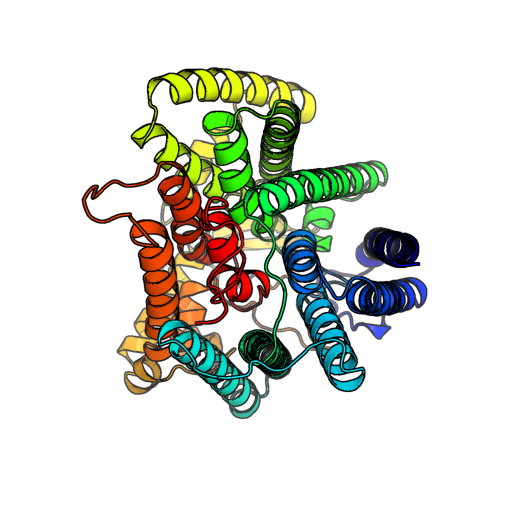1.00 88.94 225 VAL A N 1
ATOM 1802 C CA . VAL A 1 225 ? -2.868 11.014 3.241 1.00 88.94 225 VAL A CA 1
ATOM 1803 C C . VAL A 1 225 ? -3.517 12.198 2.538 1.00 88.94 225 VAL A C 1
ATOM 1805 O O . VAL A 1 225 ? -3.956 13.124 3.214 1.00 88.94 225 VAL A O 1
ATOM 1808 N N . ILE A 1 226 ? -3.630 12.179 1.207 1.00 89.62 226 ILE A N 1
ATOM 1809 C CA . ILE A 1 226 ? -4.183 13.317 0.465 1.00 89.62 226 ILE A CA 1
ATOM 1810 C C . ILE A 1 226 ? -5.671 13.535 0.786 1.00 89.62 226 ILE A C 1
ATOM 1812 O O . ILE A 1 226 ? -6.024 14.655 1.168 1.00 89.62 226 ILE A O 1
ATOM 1816 N N . PRO A 1 227 ? -6.549 12.512 0.730 1.00 88.50 227 PRO A N 1
ATOM 1817 C CA . PRO A 1 227 ? -7.934 12.660 1.179 1.00 88.50 227 PRO A CA 1
ATOM 1818 C C . PRO A 1 227 ? -8.040 13.133 2.634 1.00 88.50 227 PRO A C 1
ATOM 1820 O O . PRO A 1 227 ? -8.834 14.026 2.929 1.00 88.50 227 PRO A O 1
ATOM 1823 N N . ALA A 1 228 ? -7.215 12.596 3.543 1.00 89.50 228 ALA A N 1
ATOM 1824 C CA . ALA A 1 228 ? -7.213 12.994 4.951 1.00 89.50 228 ALA A CA 1
ATOM 1825 C C . ALA A 1 228 ? -6.787 14.461 5.155 1.00 89.50 228 ALA A C 1
ATOM 1827 O O . ALA A 1 228 ? -7.437 15.189 5.909 1.00 89.50 228 ALA A O 1
ATOM 1828 N N . ALA A 1 229 ? -5.743 14.913 4.454 1.00 89.12 229 ALA A N 1
ATOM 1829 C CA . ALA A 1 229 ? -5.252 16.287 4.498 1.00 89.12 229 ALA A CA 1
ATOM 1830 C C . ALA A 1 229 ? -6.279 17.271 3.923 1.00 89.12 229 ALA A C 1
ATOM 1832 O O . ALA A 1 229 ? -6.564 18.303 4.525 1.00 89.12 229 ALA A O 1
ATOM 1833 N N . LEU A 1 230 ? -6.906 16.936 2.795 1.00 87.38 230 LEU A N 1
ATOM 1834 C CA . LEU A 1 230 ? -7.968 17.744 2.198 1.00 87.38 230 LEU A CA 1
ATOM 1835 C C . LEU A 1 230 ? -9.209 17.815 3.098 1.00 87.38 230 LEU A C 1
ATOM 1837 O O . LEU A 1 230 ? -9.774 18.892 3.309 1.00 87.38 230 LEU A O 1
ATOM 1841 N N . PHE A 1 231 ? -9.605 16.689 3.691 1.00 85.94 231 PHE A N 1
ATOM 1842 C CA . PHE A 1 231 ? -10.672 16.649 4.683 1.00 85.94 231 PHE A CA 1
ATOM 1843 C C . PHE A 1 231 ? -10.377 17.589 5.863 1.00 85.94 231 PHE A C 1
ATOM 1845 O O . PHE A 1 231 ? -11.211 18.425 6.223 1.00 85.94 231 PHE A O 1
ATOM 1852 N N . ALA A 1 232 ? -9.181 17.504 6.442 1.00 87.25 232 ALA A N 1
ATOM 1853 C CA . ALA A 1 232 ? -8.767 18.364 7.542 1.00 87.25 232 ALA A CA 1
ATOM 1854 C C . ALA A 1 232 ? -8.684 19.849 7.141 1.00 87.25 232 ALA A C 1
ATOM 1856 O O . ALA A 1 232 ? -9.179 20.711 7.871 1.00 87.25 232 ALA A O 1
ATOM 1857 N N . LEU A 1 233 ? -8.141 20.154 5.962 1.00 84.88 233 LEU A N 1
ATOM 1858 C CA . LEU A 1 233 ? -7.973 21.522 5.478 1.00 84.88 233 LEU A CA 1
ATOM 1859 C C . LEU A 1 233 ? -9.319 22.236 5.270 1.00 84.88 233 LEU A C 1
ATOM 1861 O O . LEU A 1 233 ? -9.491 23.383 5.694 1.00 84.88 233 LEU A O 1
ATOM 1865 N N . PHE A 1 234 ? -10.289 21.555 4.649 1.00 78.06 234 PHE A N 1
ATOM 1866 C CA . PHE A 1 234 ? -11.547 22.171 4.213 1.00 78.06 234 PHE A CA 1
ATOM 1867 C C . PHE A 1 234 ? -12.737 21.943 5.151 1.00 78.06 234 PHE A C 1
ATOM 1869 O O . PHE A 1 234 ? -13.693 22.727 5.111 1.00 78.06 234 PHE A O 1
ATOM 1876 N N . LEU A 1 235 ? -12.724 20.890 5.973 1.00 76.88 235 LEU A N 1
ATOM 1877 C CA . LEU A 1 235 ? -13.881 20.498 6.789 1.00 76.88 235 LEU A CA 1
ATOM 1878 C C . LEU A 1 235 ? -13.625 20.524 8.298 1.00 76.88 235 LEU A C 1
ATOM 1880 O O . LEU A 1 235 ? -14.592 20.538 9.062 1.00 76.88 235 LEU A O 1
ATOM 1884 N N . LYS A 1 236 ? -12.369 20.591 8.755 1.00 79.12 236 LYS A N 1
ATOM 1885 C CA . LYS A 1 236 ? -12.055 20.766 10.181 1.00 79.12 236 LYS A CA 1
ATOM 1886 C C . LYS A 1 236 ? -11.765 22.223 10.532 1.00 79.12 236 LYS A C 1
ATOM 1888 O O . LYS A 1 236 ? -11.441 23.049 9.681 1.00 79.12 236 LYS A O 1
ATOM 1893 N N . ARG A 1 237 ? -11.944 22.551 11.816 1.00 77.69 237 ARG A N 1
ATOM 1894 C CA . ARG A 1 237 ? -11.667 23.884 12.383 1.00 77.69 237 ARG A CA 1
ATOM 1895 C C . ARG A 1 237 ? -10.308 23.977 13.084 1.00 77.69 237 ARG A C 1
ATOM 1897 O O . ARG A 1 237 ? -9.831 25.087 13.263 1.00 77.69 237 ARG A O 1
ATOM 1904 N N . ASP A 1 238 ? -9.703 22.845 13.436 1.00 85.88 238 ASP A N 1
ATOM 1905 C CA . ASP A 1 238 ? -8.413 22.765 14.133 1.00 85.88 238 ASP A CA 1
ATOM 1906 C C . ASP A 1 238 ? -7.283 23.378 13.283 1.00 85.88 238 ASP A C 1
ATOM 1908 O O . ASP A 1 238 ? -7.069 22.967 12.141 1.00 85.88 238 ASP A O 1
ATOM 1912 N N . PHE A 1 239 ? -6.604 24.391 13.826 1.00 86.00 239 PHE A N 1
ATOM 1913 C CA . PHE A 1 239 ? -5.570 25.155 13.130 1.00 86.00 239 PHE A CA 1
ATOM 1914 C C . PHE A 1 239 ? -4.275 24.356 12.938 1.00 86.00 239 PHE A C 1
ATOM 1916 O O . PHE A 1 239 ? -3.744 24.325 11.826 1.00 86.00 239 PHE A O 1
ATOM 1923 N N . ASP A 1 240 ? -3.814 23.646 13.969 1.00 87.19 240 ASP A N 1
ATOM 1924 C CA . ASP A 1 240 ? -2.595 22.833 13.901 1.00 87.19 240 ASP A CA 1
ATOM 1925 C C . ASP A 1 240 ? -2.758 21.716 12.872 1.00 87.19 240 ASP A C 1
ATOM 1927 O O . ASP A 1 240 ? -1.860 21.434 12.074 1.00 87.19 240 ASP A O 1
ATOM 1931 N N . LEU A 1 241 ? -3.947 21.108 12.839 1.00 88.31 241 LEU A N 1
ATOM 1932 C CA . LEU A 1 241 ? -4.273 20.079 11.861 1.00 88.31 241 LEU A CA 1
ATOM 1933 C C . LEU A 1 241 ? -4.283 20.633 10.428 1.00 88.31 241 LEU A C 1
ATOM 1935 O O . LEU A 1 241 ? -3.841 19.947 9.506 1.00 88.31 241 LEU A O 1
ATOM 1939 N N . LYS A 1 242 ? -4.755 21.870 10.225 1.00 87.38 242 LYS A N 1
ATOM 1940 C CA . LYS A 1 242 ? -4.720 22.539 8.915 1.00 87.38 242 LYS A CA 1
ATOM 1941 C C . LYS A 1 242 ? -3.298 22.811 8.448 1.00 87.38 242 LYS A C 1
ATOM 1943 O O . LYS A 1 242 ? -3.002 22.539 7.287 1.00 87.38 242 LYS A O 1
ATOM 1948 N N . ILE A 1 243 ? -2.430 23.304 9.334 1.00 88.81 243 ILE A N 1
ATOM 1949 C CA . ILE A 1 243 ? -1.010 23.508 9.017 1.00 88.81 243 ILE A CA 1
ATOM 1950 C C . ILE A 1 243 ? -0.375 22.174 8.637 1.00 88.81 243 ILE A C 1
ATOM 1952 O O . ILE A 1 243 ? 0.201 22.062 7.558 1.00 88.81 243 ILE A O 1
ATOM 1956 N N . GLY A 1 244 ? -0.542 21.148 9.477 1.00 89.88 244 GLY A N 1
ATOM 1957 C CA . GLY A 1 244 ? -0.006 19.817 9.200 1.00 89.88 244 GLY A CA 1
ATOM 1958 C C . GLY A 1 244 ? -0.479 19.269 7.852 1.00 89.88 244 GLY A C 1
ATOM 1959 O O . GLY A 1 244 ? 0.328 18.733 7.100 1.00 89.88 244 GLY A O 1
ATOM 1960 N N . SER A 1 245 ? -1.758 19.472 7.517 1.00 90.56 245 SER A N 1
ATOM 1961 C CA . SER A 1 245 ? -2.351 19.053 6.239 1.00 90.56 245 SER A CA 1
ATOM 1962 C C . SER A 1 245 ? -1.756 19.788 5.041 1.00 90.56 245 SER A C 1
ATOM 1964 O O . SER A 1 245 ? -1.482 19.169 4.016 1.00 90.56 245 SER A O 1
ATOM 1966 N N . LEU A 1 246 ? -1.553 21.103 5.159 1.00 88.19 246 LEU A N 1
ATOM 1967 C CA . LEU A 1 246 ? -0.935 21.905 4.106 1.00 88.19 246 LEU A CA 1
ATOM 1968 C C . LEU A 1 246 ? 0.499 21.436 3.841 1.00 88.19 246 LEU A C 1
ATOM 1970 O O . LEU A 1 246 ? 0.874 21.242 2.687 1.00 88.19 246 LEU A O 1
ATOM 1974 N N . VAL A 1 247 ? 1.266 21.189 4.907 1.00 88.62 247 VAL A N 1
ATOM 1975 C CA . VAL A 1 247 ? 2.622 20.638 4.811 1.00 88.62 247 VAL A CA 1
ATOM 1976 C C . VAL A 1 247 ? 2.600 19.271 4.121 1.00 88.62 247 VAL A C 1
ATOM 1978 O O . VAL A 1 247 ? 3.362 19.072 3.179 1.00 88.62 247 VAL A O 1
ATOM 1981 N N . SER A 1 248 ? 1.681 18.367 4.489 1.00 90.38 248 SER A N 1
ATOM 1982 C CA . SER A 1 248 ? 1.578 17.044 3.851 1.00 90.38 248 SER A CA 1
ATOM 1983 C C . SER A 1 248 ? 1.312 17.137 2.355 1.00 90.38 248 SER A C 1
ATOM 1985 O O . SER A 1 248 ? 1.915 16.396 1.585 1.00 90.38 248 SER A O 1
ATOM 1987 N N . LEU A 1 249 ? 0.432 18.050 1.931 1.00 87.69 249 LEU A N 1
ATOM 1988 C CA . LEU A 1 249 ? 0.116 18.251 0.516 1.00 87.69 249 LEU A CA 1
ATOM 1989 C C . LEU A 1 249 ? 1.315 18.809 -0.260 1.00 87.69 249 LEU A C 1
ATOM 1991 O O . LEU A 1 249 ? 1.615 18.305 -1.338 1.00 87.69 249 LEU A O 1
ATOM 1995 N N . ILE A 1 250 ? 2.019 19.804 0.292 1.00 83.31 250 ILE A N 1
ATOM 1996 C CA . ILE A 1 250 ? 3.223 20.379 -0.331 1.00 83.31 250 ILE A CA 1
ATOM 1997 C C . ILE A 1 250 ? 4.310 19.313 -0.480 1.00 83.31 250 ILE A C 1
ATOM 1999 O O . ILE A 1 250 ? 4.920 19.202 -1.543 1.00 83.31 250 ILE A O 1
ATOM 2003 N N . LEU A 1 251 ? 4.534 18.511 0.562 1.00 84.56 251 LEU A N 1
ATOM 2004 C CA . LEU A 1 251 ? 5.541 17.456 0.555 1.00 84.56 251 LEU A CA 1
ATOM 2005 C C . LEU A 1 251 ? 5.181 16.333 -0.425 1.00 84.56 251 LEU A C 1
ATOM 2007 O O . LEU A 1 251 ? 6.020 15.961 -1.241 1.00 84.56 251 LEU A O 1
ATOM 2011 N N . ALA A 1 252 ? 3.936 15.844 -0.403 1.00 83.19 252 ALA A N 1
ATOM 2012 C CA . ALA A 1 252 ? 3.462 14.821 -1.336 1.00 83.19 252 ALA A CA 1
ATOM 2013 C C . ALA A 1 252 ? 3.600 15.283 -2.793 1.00 83.19 252 ALA A C 1
ATOM 2015 O O . ALA A 1 252 ? 4.063 14.529 -3.643 1.00 83.19 252 ALA A O 1
ATOM 2016 N N . PHE A 1 253 ? 3.247 16.540 -3.068 1.00 78.62 253 PHE A N 1
ATOM 2017 C CA . PHE A 1 253 ? 3.380 17.141 -4.388 1.00 78.62 253 PHE A CA 1
ATOM 2018 C C . PHE A 1 253 ? 4.846 17.292 -4.812 1.00 78.62 253 PHE A C 1
ATOM 2020 O O . PHE A 1 253 ? 5.209 16.908 -5.919 1.00 78.62 253 PHE A O 1
ATOM 2027 N N . THR A 1 254 ? 5.707 17.779 -3.916 1.00 76.62 254 THR A N 1
ATOM 2028 C CA . THR A 1 254 ? 7.153 17.893 -4.167 1.00 76.62 254 THR A CA 1
ATOM 2029 C C . THR A 1 254 ? 7.770 16.536 -4.488 1.00 76.62 254 THR A C 1
ATOM 2031 O O . THR A 1 254 ? 8.518 16.426 -5.454 1.00 76.62 254 THR A O 1
ATOM 2034 N N . ILE A 1 255 ? 7.426 15.494 -3.724 1.00 77.12 255 ILE A N 1
ATOM 2035 C CA . ILE A 1 255 ? 7.885 14.125 -3.987 1.00 77.12 255 ILE A CA 1
ATOM 2036 C C . ILE A 1 255 ? 7.368 13.652 -5.336 1.00 77.12 255 ILE A C 1
ATOM 2038 O O . ILE A 1 255 ? 8.151 13.175 -6.144 1.00 77.12 255 ILE A O 1
ATOM 2042 N N . ALA A 1 256 ? 6.078 13.816 -5.619 1.00 75.50 256 ALA A N 1
ATOM 2043 C CA . ALA A 1 256 ? 5.495 13.400 -6.885 1.00 75.50 256 ALA A CA 1
ATOM 2044 C C . ALA A 1 256 ? 6.162 14.086 -8.100 1.00 75.50 256 ALA A C 1
ATOM 2046 O O . ALA A 1 256 ? 6.367 13.423 -9.112 1.00 75.50 256 ALA A O 1
ATOM 2047 N N . LEU A 1 257 ? 6.579 15.355 -7.974 1.00 70.88 257 LEU A N 1
ATOM 2048 C CA . LEU A 1 257 ? 7.365 16.074 -8.988 1.00 70.88 257 LEU A CA 1
ATOM 2049 C C . LEU A 1 257 ? 8.812 15.583 -9.102 1.00 70.88 257 LEU A C 1
ATOM 2051 O O . LEU A 1 257 ? 9.266 15.290 -10.200 1.00 70.88 257 LEU A O 1
ATOM 2055 N N . LEU A 1 258 ? 9.530 15.475 -7.976 1.00 69.25 258 LEU A N 1
ATOM 2056 C CA . LEU A 1 258 ? 10.919 14.976 -7.920 1.00 69.25 258 LEU A CA 1
ATOM 2057 C C . LEU A 1 258 ? 11.081 13.575 -8.495 1.00 69.25 258 LEU A C 1
ATOM 2059 O O . LEU A 1 258 ? 12.190 13.163 -8.820 1.00 69.25 258 LEU A O 1
ATOM 2063 N N . SER A 1 259 ? 9.979 12.847 -8.547 1.00 63.91 259 SER A N 1
ATOM 2064 C CA . SER A 1 259 ? 9.928 11.428 -8.824 1.00 63.91 259 SER A CA 1
ATOM 2065 C C . SER A 1 259 ? 9.204 11.117 -10.141 1.00 63.91 259 SER A C 1
ATOM 2067 O O . SER A 1 259 ? 8.947 9.951 -10.432 1.00 63.91 259 SER A O 1
ATOM 2069 N N . ASP A 1 260 ? 8.817 12.159 -10.893 1.00 61.03 260 ASP A N 1
ATOM 2070 C CA . ASP A 1 260 ? 8.049 12.088 -12.147 1.00 61.03 260 ASP A CA 1
ATOM 2071 C C . ASP A 1 260 ? 6.900 11.053 -12.101 1.00 61.03 260 ASP A C 1
ATOM 2073 O O . ASP A 1 260 ? 6.634 10.269 -13.017 1.00 61.03 260 ASP A O 1
ATOM 2077 N N . SER A 1 261 ? 6.227 10.984 -10.946 1.00 65.81 261 SER A N 1
ATOM 2078 C CA . SER A 1 261 ? 5.323 9.883 -10.629 1.00 65.81 261 SER A CA 1
ATOM 2079 C C . SER A 1 261 ? 3.882 10.238 -10.946 1.00 65.81 261 SER A C 1
ATOM 2081 O O . SER A 1 261 ? 3.157 10.839 -10.146 1.00 65.81 261 SER A O 1
ATOM 2083 N N . ARG A 1 262 ? 3.415 9.765 -12.104 1.00 68.25 262 ARG A N 1
ATOM 2084 C CA . ARG A 1 262 ? 1.993 9.836 -12.488 1.00 68.25 262 ARG A CA 1
ATOM 2085 C C . ARG A 1 262 ? 1.090 9.128 -11.476 1.00 68.25 262 ARG A C 1
ATOM 2087 O O . ARG A 1 262 ? 0.001 9.618 -11.183 1.00 68.25 262 ARG A O 1
ATOM 2094 N N . GLY A 1 263 ? 1.571 8.018 -10.906 1.00 69.31 263 GLY A N 1
ATOM 2095 C CA . GLY A 1 263 ? 0.905 7.323 -9.808 1.00 69.31 263 GLY A CA 1
ATOM 2096 C C . GLY A 1 263 ? 0.707 8.270 -8.629 1.00 69.31 263 GLY A C 1
ATOM 2097 O O . GLY A 1 263 ? -0.425 8.538 -8.252 1.00 69.31 263 GLY A O 1
ATOM 2098 N N . ALA A 1 264 ? 1.776 8.882 -8.119 1.00 68.38 264 ALA A N 1
ATOM 2099 C CA . ALA A 1 264 ? 1.718 9.779 -6.962 1.00 68.38 264 ALA A CA 1
ATOM 2100 C C . ALA A 1 264 ? 0.758 10.974 -7.121 1.00 68.38 264 ALA A C 1
ATOM 2102 O O . ALA A 1 264 ? 0.153 11.409 -6.139 1.00 68.38 264 ALA A O 1
ATOM 2103 N N . MET A 1 265 ? 0.596 11.491 -8.345 1.00 72.56 265 MET A N 1
ATOM 2104 C CA . MET A 1 265 ? -0.324 12.597 -8.643 1.00 72.56 265 MET A CA 1
ATOM 2105 C C . MET A 1 265 ? -1.794 12.170 -8.723 1.00 72.56 265 MET A C 1
ATOM 2107 O O . MET A 1 265 ? -2.692 12.986 -8.509 1.00 72.56 265 MET A O 1
ATOM 2111 N N . LEU A 1 266 ? -2.071 10.895 -8.990 1.00 76.94 266 LEU A N 1
ATOM 2112 C CA . LEU A 1 266 ? -3.425 10.386 -9.189 1.00 76.94 266 LEU A CA 1
ATOM 2113 C C . LEU A 1 266 ? -4.348 10.602 -7.965 1.00 76.94 266 LEU A C 1
ATOM 2115 O O . LEU A 1 266 ? -5.440 11.148 -8.153 1.00 76.94 266 LEU A O 1
ATOM 2119 N N . PRO A 1 267 ? -3.962 10.269 -6.710 1.00 80.56 267 PRO A N 1
ATOM 2120 C CA . PRO A 1 267 ? -4.816 10.522 -5.549 1.00 80.56 267 PRO A CA 1
ATOM 2121 C C . PRO A 1 267 ? -5.105 12.009 -5.334 1.00 80.56 267 PRO A C 1
ATOM 2123 O O . PRO A 1 267 ? -6.194 12.353 -4.869 1.00 80.56 267 PRO A O 1
ATOM 2126 N N . LEU A 1 268 ? -4.166 12.890 -5.703 1.00 79.81 268 LEU A N 1
ATOM 2127 C CA . LEU A 1 268 ? -4.370 14.337 -5.684 1.00 79.81 268 LEU A CA 1
ATOM 2128 C C . LEU A 1 268 ? -5.456 14.743 -6.670 1.00 79.81 268 LEU A C 1
ATOM 2130 O O . LEU A 1 268 ? -6.451 15.327 -6.249 1.00 79.81 268 LEU A O 1
ATOM 2134 N N . LEU A 1 269 ? -5.303 14.381 -7.943 1.00 80.00 269 LEU A N 1
ATOM 2135 C CA . LEU A 1 269 ? -6.242 14.747 -9.004 1.00 80.00 269 LEU A CA 1
ATOM 2136 C C . LEU A 1 269 ? -7.667 14.263 -8.705 1.00 80.00 269 LEU A C 1
ATOM 2138 O O . LEU A 1 269 ? -8.614 15.041 -8.816 1.00 80.00 269 LEU A O 1
ATOM 2142 N N . ILE A 1 270 ? -7.827 13.014 -8.257 1.00 81.81 270 ILE A N 1
ATOM 2143 C CA . ILE A 1 270 ? -9.147 12.442 -7.947 1.00 81.81 270 ILE A CA 1
ATOM 2144 C C . ILE A 1 270 ? -9.771 13.140 -6.736 1.00 81.81 270 ILE A C 1
ATOM 2146 O O . ILE A 1 270 ? -10.929 13.555 -6.787 1.00 81.81 270 ILE A O 1
ATOM 2150 N N . SER A 1 271 ? -9.022 13.290 -5.639 1.00 81.12 271 SER A N 1
ATOM 2151 C CA . SER A 1 271 ? -9.555 13.892 -4.407 1.00 81.12 271 SER A CA 1
ATOM 2152 C C . SER A 1 271 ? -9.909 15.361 -4.606 1.00 81.12 271 SER A C 1
ATOM 2154 O O . SER A 1 271 ? -10.920 15.841 -4.096 1.00 81.12 271 SER A O 1
ATOM 2156 N N . VAL A 1 272 ? -9.098 16.066 -5.391 1.00 77.44 272 VAL A N 1
ATOM 2157 C CA . VAL A 1 272 ? -9.374 17.428 -5.826 1.00 77.44 272 VAL A CA 1
ATOM 2158 C C . VAL A 1 272 ? -10.625 17.466 -6.705 1.00 77.44 272 VAL A C 1
ATOM 2160 O O . VAL A 1 272 ? -11.511 18.264 -6.423 1.00 77.44 272 VAL A O 1
ATOM 2163 N N . GLY A 1 273 ? -10.769 16.571 -7.687 1.00 79.56 273 GLY A N 1
ATOM 2164 C CA . GLY A 1 273 ? -11.979 16.452 -8.508 1.00 79.56 273 GLY A CA 1
ATOM 2165 C C . GLY A 1 273 ? -13.252 16.264 -7.677 1.00 79.56 273 GLY A C 1
ATOM 2166 O O . GLY A 1 273 ? -14.246 16.957 -7.886 1.00 79.56 273 GLY A O 1
ATOM 2167 N N . VAL A 1 274 ? -13.201 15.407 -6.655 1.00 81.12 274 VAL A N 1
ATOM 2168 C CA . VAL A 1 274 ? -14.305 15.241 -5.697 1.00 81.12 274 VAL A CA 1
ATOM 2169 C C . VAL A 1 274 ? -14.573 16.533 -4.919 1.00 81.12 274 VAL A C 1
ATOM 2171 O O . VAL A 1 274 ? -15.729 16.911 -4.726 1.00 81.12 274 VAL A O 1
ATOM 2174 N N . LEU A 1 275 ? -13.533 17.252 -4.489 1.00 76.12 275 LEU A N 1
ATOM 2175 C CA . LEU A 1 275 ? -13.702 18.544 -3.822 1.00 76.12 275 LEU A CA 1
ATOM 2176 C C . LEU A 1 275 ? -14.326 19.614 -4.725 1.00 76.12 275 LEU A C 1
ATOM 2178 O O . LEU A 1 275 ? -15.104 20.418 -4.211 1.00 76.12 275 LEU A O 1
ATOM 2182 N N . ILE A 1 276 ? -14.024 19.632 -6.029 1.00 75.25 276 ILE A N 1
ATOM 2183 C CA . ILE A 1 276 ? -14.645 20.553 -7.001 1.00 75.25 276 ILE A CA 1
ATOM 2184 C C . ILE A 1 276 ? -16.161 20.401 -6.960 1.00 75.25 276 ILE A C 1
ATOM 2186 O O . ILE A 1 276 ? -16.874 21.393 -6.815 1.00 75.25 276 ILE A O 1
ATOM 2190 N N . LEU A 1 277 ? -16.637 19.153 -7.025 1.00 77.44 277 LEU A N 1
ATOM 2191 C CA . LEU A 1 277 ? -18.063 18.824 -6.995 1.00 77.44 277 LEU A CA 1
ATOM 2192 C C . LEU A 1 277 ? -18.734 19.280 -5.693 1.00 77.44 277 LEU A C 1
ATOM 2194 O O . LEU A 1 277 ? -19.922 19.586 -5.679 1.00 77.44 277 LEU A O 1
ATOM 2198 N N . LEU A 1 278 ? -17.975 19.348 -4.597 1.00 73.94 278 LEU A N 1
ATOM 2199 C CA . LEU A 1 278 ? -18.491 19.726 -3.284 1.00 73.94 278 LEU A CA 1
ATOM 2200 C C . LEU A 1 278 ? -18.409 21.229 -2.998 1.00 73.94 278 LEU A C 1
ATOM 2202 O O . LEU A 1 278 ? -19.270 21.752 -2.290 1.00 73.94 278 LEU A O 1
ATOM 2206 N N . ARG A 1 279 ? -17.354 21.921 -3.456 1.00 73.50 279 ARG A N 1
ATOM 2207 C CA . ARG A 1 279 ? -17.038 23.321 -3.099 1.00 73.50 279 ARG A CA 1
ATOM 2208 C C . ARG A 1 279 ? -16.265 24.058 -4.213 1.00 73.50 279 ARG A C 1
ATOM 2210 O O . ARG A 1 279 ? -15.098 24.414 -4.009 1.00 73.50 279 ARG A O 1
ATOM 2217 N N . PRO A 1 280 ? -16.909 24.397 -5.343 1.00 69.62 280 PRO A N 1
ATOM 2218 C CA . PRO A 1 280 ? -16.230 24.933 -6.530 1.00 69.62 280 PRO A CA 1
ATOM 2219 C C . PRO A 1 280 ? -15.472 26.250 -6.273 1.00 69.62 280 PRO A C 1
ATOM 2221 O O . PRO A 1 280 ? -14.372 26.453 -6.782 1.00 69.62 280 PRO A O 1
ATOM 2224 N N . MET A 1 281 ? -15.997 27.132 -5.416 1.00 67.56 281 MET A N 1
ATOM 2225 C CA . MET A 1 281 ? -15.365 28.429 -5.125 1.00 67.56 281 MET A CA 1
ATOM 2226 C C . MET A 1 281 ? -14.092 28.344 -4.270 1.00 67.56 281 MET A C 1
ATOM 2228 O O . MET A 1 281 ? -13.150 29.107 -4.483 1.00 67.56 281 MET A O 1
ATOM 2232 N N . ASN A 1 282 ? -14.040 27.429 -3.300 1.00 66.56 282 ASN A N 1
ATOM 2233 C CA . ASN A 1 282 ? -12.837 27.232 -2.480 1.00 66.56 282 ASN A CA 1
ATOM 2234 C C . ASN A 1 282 ? -11.751 26.492 -3.263 1.00 66.56 282 ASN A C 1
ATOM 2236 O O . ASN A 1 282 ? -10.563 26.730 -3.050 1.00 66.56 282 ASN A O 1
ATOM 2240 N N . PHE A 1 283 ? -12.172 25.640 -4.195 1.00 65.94 283 PHE A N 1
ATOM 2241 C CA . PHE A 1 283 ? -11.292 24.951 -5.118 1.00 65.94 283 PHE A CA 1
ATOM 2242 C C . PHE A 1 283 ? -10.537 25.919 -6.039 1.00 65.94 283 PHE A C 1
ATOM 2244 O O . PHE A 1 283 ? -9.316 25.833 -6.109 1.00 65.94 283 PHE A O 1
ATOM 2251 N N . LEU A 1 284 ? -11.216 26.890 -6.665 1.00 67.06 284 LEU A N 1
ATOM 2252 C CA . LEU A 1 284 ? -10.553 27.875 -7.536 1.00 67.06 284 LEU A CA 1
ATOM 2253 C C . LEU A 1 284 ? -9.426 28.625 -6.810 1.00 67.06 284 LEU A C 1
ATOM 2255 O O . LEU A 1 284 ? -8.345 28.814 -7.364 1.00 67.06 284 LEU A O 1
ATOM 2259 N N . LYS A 1 285 ? -9.648 28.988 -5.540 1.00 69.12 285 LYS A N 1
ATOM 2260 C CA . LYS A 1 285 ? -8.624 29.622 -4.697 1.00 69.12 285 LYS A CA 1
ATOM 2261 C C . LYS A 1 285 ? -7.458 28.677 -4.411 1.00 69.12 285 LYS A C 1
ATOM 2263 O O . LYS A 1 285 ? -6.308 29.085 -4.527 1.00 69.12 285 LYS A O 1
ATOM 2268 N N . PHE A 1 286 ? -7.744 27.429 -4.044 1.00 68.19 286 PHE A N 1
ATOM 2269 C CA . PHE A 1 286 ? -6.711 26.429 -3.775 1.00 68.19 286 PHE A CA 1
ATOM 2270 C C . PHE A 1 286 ? -5.869 26.124 -5.019 1.00 68.19 286 PHE A C 1
ATOM 2272 O O . PHE A 1 286 ? -4.648 26.095 -4.925 1.00 68.19 286 PHE A O 1
ATOM 2279 N N . CYS A 1 287 ? -6.494 25.979 -6.189 1.00 66.56 287 CYS A N 1
ATOM 2280 C CA . CYS A 1 287 ? -5.791 25.789 -7.454 1.00 66.56 287 CYS A CA 1
ATOM 2281 C C . CYS A 1 287 ? -4.931 26.985 -7.838 1.00 66.56 287 CYS A C 1
ATOM 2283 O O . CYS A 1 287 ? -3.794 26.779 -8.242 1.00 66.56 287 CYS A O 1
ATOM 2285 N N . ALA A 1 288 ? -5.422 28.214 -7.668 1.00 70.88 288 ALA A N 1
ATOM 2286 C CA . ALA A 1 288 ? -4.617 29.403 -7.933 1.00 70.88 288 ALA A CA 1
ATOM 2287 C C . ALA A 1 288 ? -3.337 29.408 -7.078 1.00 70.88 288 ALA A C 1
ATOM 2289 O O . ALA A 1 288 ? -2.240 29.569 -7.607 1.00 70.88 288 ALA A O 1
ATOM 2290 N N . TRP A 1 289 ? -3.460 29.136 -5.775 1.00 72.25 289 TRP A N 1
ATOM 2291 C CA . TRP A 1 289 ? -2.302 29.049 -4.881 1.00 72.25 289 TRP A CA 1
ATOM 2292 C C . TRP A 1 289 ? -1.395 27.854 -5.180 1.00 72.25 289 TRP A C 1
ATOM 2294 O O . TRP A 1 289 ? -0.177 27.998 -5.135 1.00 72.25 289 TRP A O 1
ATOM 2304 N N . GLY A 1 290 ? -1.967 26.695 -5.512 1.00 69.69 290 GLY A N 1
ATOM 2305 C CA . GLY A 1 290 ? -1.218 25.493 -5.873 1.00 69.69 290 GLY A CA 1
ATOM 2306 C C . GLY A 1 290 ? -0.401 25.677 -7.149 1.00 69.69 290 GLY A C 1
ATOM 2307 O O . GLY A 1 290 ? 0.778 25.340 -7.168 1.00 69.69 290 GLY A O 1
ATOM 2308 N N . VAL A 1 291 ? -0.987 26.289 -8.184 1.00 69.62 291 VAL A N 1
ATOM 2309 C CA . VAL A 1 291 ? -0.288 26.625 -9.432 1.00 69.62 291 VAL A CA 1
ATOM 2310 C C . VAL A 1 291 ? 0.855 27.596 -9.150 1.00 69.62 291 VAL A C 1
ATOM 2312 O O . VAL A 1 291 ? 1.987 27.317 -9.533 1.00 69.62 291 VAL A O 1
ATOM 2315 N N . VAL A 1 292 ? 0.607 28.677 -8.404 1.00 75.88 292 VAL A N 1
ATOM 2316 C CA . VAL A 1 292 ? 1.659 29.640 -8.038 1.00 75.88 292 VAL A CA 1
ATOM 2317 C C . VAL A 1 292 ? 2.792 28.955 -7.269 1.00 75.88 292 VAL A C 1
ATOM 2319 O O . VAL A 1 292 ? 3.949 29.053 -7.673 1.00 75.88 292 VAL A O 1
ATOM 2322 N N . ALA A 1 293 ? 2.477 28.204 -6.210 1.00 71.62 293 ALA A N 1
ATOM 2323 C CA . ALA A 1 293 ? 3.474 27.487 -5.418 1.00 71.62 293 ALA A CA 1
ATOM 2324 C C . ALA A 1 293 ? 4.275 26.492 -6.269 1.00 71.62 293 ALA A C 1
ATOM 2326 O O . ALA A 1 293 ? 5.494 26.416 -6.142 1.00 71.62 293 ALA A O 1
ATOM 2327 N N . SER A 1 294 ? 3.610 25.772 -7.174 1.00 66.25 294 SER A N 1
ATOM 2328 C CA . SER A 1 294 ? 4.264 24.808 -8.057 1.00 66.25 294 SER A CA 1
ATOM 2329 C C . SER A 1 294 ? 5.236 25.457 -9.042 1.00 66.25 294 SER A C 1
ATOM 2331 O O . SER A 1 294 ? 6.303 24.904 -9.281 1.00 66.25 294 SER A O 1
ATOM 2333 N N . ILE A 1 295 ? 4.914 26.645 -9.568 1.00 72.62 295 ILE A N 1
ATOM 2334 C CA . ILE A 1 295 ? 5.812 27.406 -10.443 1.00 72.62 295 ILE A CA 1
ATOM 2335 C C . ILE A 1 295 ? 7.058 27.816 -9.660 1.00 72.62 295 ILE A C 1
ATOM 2337 O O . ILE A 1 295 ? 8.165 27.617 -10.147 1.00 72.62 295 ILE A O 1
ATOM 2341 N N . PHE A 1 296 ? 6.897 28.321 -8.431 1.00 73.62 296 PHE A N 1
ATOM 2342 C CA . PHE A 1 296 ? 8.033 28.682 -7.577 1.00 73.62 296 PHE A CA 1
ATOM 2343 C C . PHE A 1 296 ? 8.903 27.472 -7.225 1.00 73.62 296 PHE A C 1
ATOM 2345 O O . PHE A 1 296 ? 10.119 27.545 -7.371 1.00 73.62 296 PHE A O 1
ATOM 2352 N N . ILE A 1 297 ? 8.299 26.353 -6.813 1.00 65.62 297 ILE A N 1
ATOM 2353 C CA . ILE A 1 297 ? 9.025 25.107 -6.525 1.00 65.62 297 ILE A CA 1
ATOM 2354 C C . ILE A 1 297 ? 9.776 24.649 -7.780 1.00 65.62 297 ILE A C 1
ATOM 2356 O O . ILE A 1 297 ? 10.975 24.391 -7.718 1.00 65.62 297 ILE A O 1
ATOM 2360 N N . SER A 1 298 ? 9.112 24.611 -8.934 1.00 61.19 298 SER A N 1
ATOM 2361 C CA . SER A 1 298 ? 9.738 24.137 -10.165 1.00 61.19 298 SER A CA 1
ATOM 2362 C C . SER A 1 298 ? 10.873 25.044 -10.646 1.00 61.19 298 SER A C 1
ATOM 2364 O O . SER A 1 298 ? 11.922 24.566 -11.074 1.00 61.19 298 SER A O 1
ATOM 2366 N N . LEU A 1 299 ? 10.707 26.362 -10.511 1.00 72.19 299 LEU A N 1
ATOM 2367 C CA . LEU A 1 299 ? 11.745 27.340 -10.821 1.00 72.19 299 LEU A CA 1
ATOM 2368 C C . LEU A 1 299 ? 12.967 27.169 -9.905 1.00 72.19 299 LEU A C 1
ATOM 2370 O O . LEU A 1 299 ? 14.093 27.165 -10.392 1.00 72.19 299 LEU A O 1
ATOM 2374 N N . ILE A 1 300 ? 12.749 26.997 -8.597 1.00 72.06 300 ILE A N 1
ATOM 2375 C CA . ILE A 1 300 ? 13.821 26.857 -7.600 1.00 72.06 300 ILE A CA 1
ATOM 2376 C C . ILE A 1 300 ? 14.598 25.553 -7.795 1.00 72.06 300 ILE A C 1
ATOM 2378 O O . ILE A 1 300 ? 15.825 25.555 -7.714 1.00 72.06 300 ILE A O 1
ATOM 2382 N N . PHE A 1 301 ? 13.901 24.438 -8.025 1.00 59.25 301 PHE A N 1
ATOM 2383 C CA . PHE A 1 301 ? 14.531 23.117 -8.047 1.00 59.25 301 PHE A CA 1
ATOM 2384 C C . PHE A 1 301 ? 14.994 22.667 -9.436 1.00 59.25 301 PHE A C 1
ATOM 2386 O O . PHE A 1 301 ? 15.978 21.931 -9.516 1.00 59.25 301 PHE A O 1
ATOM 2393 N N . TYR A 1 302 ? 14.329 23.108 -10.508 1.00 60.75 302 TYR A N 1
ATOM 2394 C CA . TYR A 1 302 ? 14.593 22.628 -11.871 1.00 60.75 302 TYR A CA 1
ATOM 2395 C C . TYR A 1 302 ? 14.846 23.739 -12.891 1.00 60.75 302 TYR A C 1
ATOM 2397 O O . TYR A 1 302 ? 15.207 23.433 -14.020 1.00 60.75 302 TYR A O 1
ATOM 2405 N N . GLY A 1 303 ? 14.639 25.016 -12.547 1.00 69.38 303 GLY A N 1
ATOM 2406 C CA . GLY A 1 303 ? 14.783 26.126 -13.497 1.00 69.38 303 GLY A CA 1
ATOM 2407 C C . GLY A 1 303 ? 13.740 26.138 -14.626 1.00 69.38 303 GLY A C 1
ATOM 2408 O O . GLY A 1 303 ? 13.856 26.939 -15.549 1.00 69.38 303 GLY A O 1
ATOM 2409 N N . HIS A 1 304 ? 12.709 25.288 -14.554 1.00 67.56 304 HIS A N 1
ATOM 2410 C CA . HIS A 1 304 ? 11.706 25.109 -15.605 1.00 67.56 304 HIS A CA 1
ATOM 2411 C C . HIS A 1 304 ? 10.298 25.448 -15.088 1.00 67.56 304 HIS A C 1
ATOM 2413 O O . HIS A 1 304 ? 9.682 24.641 -14.392 1.00 67.56 304 HIS A O 1
ATOM 2419 N N . PRO A 1 305 ? 9.734 26.627 -15.411 1.00 68.56 305 PRO A N 1
ATOM 2420 C CA . PRO A 1 305 ? 8.414 27.027 -14.916 1.00 68.56 305 PRO A CA 1
ATOM 2421 C C . PRO A 1 305 ? 7.245 26.323 -15.633 1.00 68.56 305 PRO A C 1
ATOM 2423 O O . PRO A 1 305 ? 6.114 26.394 -15.156 1.00 68.56 305 PRO A O 1
ATOM 2426 N N . HIS A 1 306 ? 7.499 25.638 -16.755 1.00 69.88 306 HIS A N 1
ATOM 2427 C CA . HIS A 1 306 ? 6.478 25.038 -17.627 1.00 69.88 306 HIS A CA 1
ATOM 2428 C C . HIS A 1 306 ? 6.091 23.592 -17.279 1.00 69.88 306 HIS A C 1
ATOM 2430 O O . HIS A 1 306 ? 5.323 22.981 -18.015 1.00 69.88 306 HIS A O 1
ATOM 2436 N N . TRP A 1 307 ? 6.523 23.082 -16.124 1.00 64.25 307 TRP A N 1
ATOM 2437 C CA . TRP A 1 307 ? 6.332 21.686 -15.708 1.00 64.25 307 TRP A CA 1
ATOM 2438 C C . TRP A 1 307 ? 4.879 21.183 -15.812 1.00 64.25 307 TRP A C 1
ATOM 2440 O O . TRP A 1 307 ? 4.640 20.007 -16.059 1.00 64.25 307 TRP A O 1
ATOM 2450 N N . LEU A 1 308 ? 3.886 22.061 -15.617 1.00 62.28 308 LEU A N 1
ATOM 2451 C CA . LEU A 1 308 ? 2.471 21.685 -15.660 1.00 62.28 308 LEU A CA 1
ATOM 2452 C C . LEU A 1 308 ? 2.016 21.360 -17.093 1.00 62.28 308 LEU A C 1
ATOM 2454 O O . LEU A 1 308 ? 1.179 20.478 -17.276 1.00 62.28 308 LEU A O 1
ATOM 2458 N N . ILE A 1 309 ? 2.594 22.032 -18.095 1.00 69.44 309 ILE A N 1
ATOM 2459 C CA . ILE A 1 309 ? 2.404 21.721 -19.518 1.00 69.44 309 ILE A CA 1
ATOM 2460 C C . ILE A 1 309 ? 3.102 20.397 -19.829 1.00 69.44 309 ILE A C 1
ATOM 2462 O O . ILE A 1 309 ? 2.450 19.491 -20.339 1.00 69.44 309 ILE A O 1
ATOM 2466 N N . ASP A 1 310 ? 4.358 20.233 -19.406 1.00 62.56 310 ASP A N 1
ATOM 2467 C CA . ASP A 1 310 ? 5.130 18.998 -19.611 1.00 62.56 310 ASP A CA 1
ATOM 2468 C C . ASP A 1 310 ? 4.431 17.777 -18.982 1.00 62.56 310 ASP A C 1
ATOM 2470 O O . ASP A 1 310 ? 4.380 16.693 -19.568 1.00 62.56 310 ASP A O 1
ATOM 2474 N N . MET A 1 311 ? 3.821 17.955 -17.805 1.00 60.81 311 MET A N 1
ATOM 2475 C CA . MET A 1 311 ? 3.026 16.931 -17.127 1.00 60.81 311 MET A CA 1
ATOM 2476 C C . MET A 1 311 ? 1.745 16.607 -17.906 1.00 60.81 311 MET A C 1
ATOM 2478 O O . MET A 1 311 ? 1.402 15.433 -18.048 1.00 60.81 311 MET A O 1
ATOM 2482 N N . MET A 1 312 ? 1.023 17.616 -18.408 1.00 62.38 312 MET A N 1
ATOM 2483 C CA . MET A 1 312 ? -0.187 17.405 -19.215 1.00 62.38 312 MET A CA 1
ATOM 2484 C C . MET A 1 312 ? 0.141 16.698 -20.534 1.00 62.38 312 MET A C 1
ATOM 2486 O O . MET A 1 312 ? -0.559 15.756 -20.907 1.00 62.38 312 MET A O 1
ATOM 2490 N N . GLU A 1 313 ? 1.224 17.095 -21.202 1.00 65.25 313 GLU A N 1
ATOM 2491 C CA . GLU A 1 313 ? 1.727 16.445 -22.413 1.00 65.25 313 GLU A CA 1
ATOM 2492 C C . GLU A 1 313 ? 2.166 15.008 -22.134 1.00 65.25 313 GLU A C 1
ATOM 2494 O O . GLU A 1 313 ? 1.803 14.100 -22.879 1.00 65.25 313 GLU A O 1
ATOM 2499 N N . SER A 1 314 ? 2.861 14.769 -21.020 1.00 58.16 314 SER A N 1
ATOM 2500 C CA . SER A 1 314 ? 3.271 13.431 -20.583 1.00 58.16 314 SER A CA 1
ATOM 2501 C C . SER A 1 314 ? 2.079 12.535 -20.244 1.00 58.16 314 SER A C 1
ATOM 2503 O O . SER A 1 314 ? 2.068 11.357 -20.606 1.00 58.16 314 SER A O 1
ATOM 2505 N N . PHE A 1 315 ? 1.055 13.076 -19.579 1.00 56.00 315 PHE A N 1
ATOM 2506 C CA . PHE A 1 315 ? -0.182 12.360 -19.275 1.00 56.00 315 PHE A CA 1
ATOM 2507 C C . PHE A 1 315 ? -0.953 12.017 -20.555 1.00 56.00 315 PHE A C 1
ATOM 2509 O O . PHE A 1 315 ? -1.339 10.866 -20.751 1.00 56.00 315 PHE A O 1
ATOM 2516 N N . TYR A 1 316 ? -1.111 12.982 -21.466 1.00 63.78 316 TYR A N 1
ATOM 2517 C CA . TYR A 1 316 ? -1.751 12.769 -22.764 1.00 63.78 316 TYR A CA 1
ATOM 2518 C C . TYR A 1 316 ? -0.984 11.750 -23.619 1.00 63.78 316 TYR A C 1
ATOM 2520 O O . TYR A 1 316 ? -1.576 10.835 -24.187 1.00 63.78 316 TYR A O 1
ATOM 2528 N N . ALA A 1 317 ? 0.347 11.847 -23.652 1.00 59.22 317 ALA A N 1
ATOM 2529 C CA . ALA A 1 317 ? 1.210 10.895 -24.339 1.00 59.22 317 ALA A CA 1
ATOM 2530 C C . ALA A 1 317 ? 1.175 9.492 -23.710 1.00 59.22 317 ALA A C 1
ATOM 2532 O O . ALA A 1 317 ? 1.377 8.518 -24.428 1.00 59.22 317 ALA A O 1
ATOM 2533 N N . GLY A 1 318 ? 0.911 9.380 -22.403 1.00 55.06 318 GLY A N 1
ATOM 2534 C CA . GLY A 1 318 ? 0.682 8.105 -21.719 1.00 55.06 318 GLY A CA 1
ATOM 2535 C C . GLY A 1 318 ? -0.635 7.437 -22.114 1.00 55.06 318 GLY A C 1
ATOM 2536 O O . GLY A 1 318 ? -0.690 6.227 -22.289 1.00 55.06 318 GLY A O 1
ATOM 2537 N N . LEU A 1 319 ? -1.690 8.222 -22.339 1.00 54.72 319 LEU A N 1
ATOM 2538 C CA . LEU A 1 319 ? -2.982 7.701 -22.803 1.00 54.72 319 LEU A CA 1
ATOM 2539 C C . LEU A 1 319 ? -2.997 7.353 -24.301 1.00 54.72 319 LEU A C 1
ATOM 2541 O O . LEU A 1 319 ? -3.879 6.623 -24.754 1.00 54.72 319 LEU A O 1
ATOM 2545 N N . ALA A 1 320 ? -2.038 7.863 -25.076 1.00 59.56 320 ALA A N 1
ATOM 2546 C CA . ALA A 1 320 ? -1.912 7.575 -26.497 1.00 59.56 320 ALA A CA 1
ATOM 2547 C C . ALA A 1 320 ? -1.183 6.242 -26.733 1.00 59.56 320 ALA A C 1
ATOM 2549 O O . ALA A 1 320 ? -0.037 6.050 -26.324 1.00 59.56 320 ALA A O 1
ATOM 2550 N N . LEU A 1 321 ? -1.832 5.334 -27.461 1.00 61.41 321 LEU A N 1
ATOM 2551 C CA . LEU A 1 321 ? -1.239 4.075 -27.905 1.00 61.41 321 LEU A CA 1
ATOM 2552 C C . LEU A 1 321 ? -0.250 4.383 -29.039 1.00 61.41 321 LEU A C 1
ATOM 2554 O O . LEU A 1 321 ? -0.631 4.499 -30.202 1.0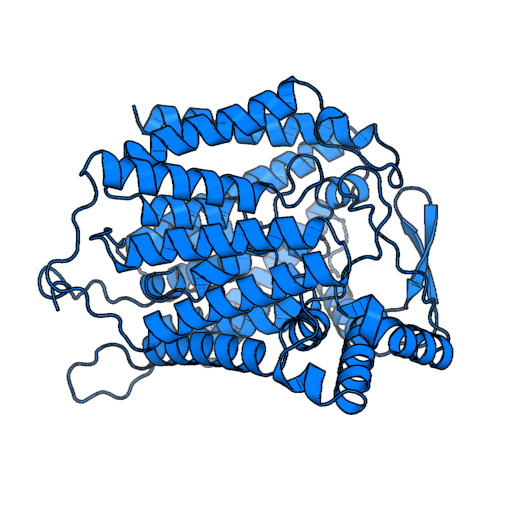0 61.41 321 LEU A O 1
ATOM 2558 N N . LYS A 1 322 ? 1.018 4.609 -28.687 1.00 66.38 322 LYS A N 1
ATOM 2559 C CA . LYS A 1 322 ? 2.087 4.843 -29.662 1.00 66.38 322 LYS A CA 1
ATOM 2560 C C . LYS A 1 322 ? 2.682 3.504 -30.093 1.00 66.38 322 LYS A C 1
ATOM 2562 O O . LYS A 1 322 ? 3.137 2.729 -29.257 1.00 66.38 322 LYS A O 1
ATOM 2567 N N . SER A 1 323 ? 2.659 3.231 -31.395 1.00 64.50 323 SER A N 1
ATOM 2568 C CA . SER A 1 323 ? 3.358 2.091 -31.995 1.00 64.50 323 SER A CA 1
ATOM 2569 C C . SER A 1 323 ? 4.869 2.322 -31.989 1.00 64.50 323 SER A C 1
ATOM 2571 O O . SER A 1 323 ? 5.318 3.453 -32.188 1.00 64.50 323 SER A O 1
ATOM 2573 N N . GLY A 1 324 ? 5.649 1.250 -31.851 1.00 71.25 324 GLY A N 1
ATOM 2574 C CA . GLY A 1 324 ? 7.108 1.308 -31.899 1.00 71.25 324 GLY A CA 1
ATOM 2575 C C . GLY A 1 324 ? 7.798 1.307 -30.534 1.00 71.25 324 GLY A C 1
ATOM 2576 O O . GLY A 1 324 ? 7.181 1.356 -29.468 1.00 71.25 324 GLY A O 1
ATOM 2577 N N . SER A 1 325 ? 9.126 1.242 -30.582 1.00 74.75 325 SER A N 1
ATOM 2578 C CA . SER A 1 325 ? 9.989 1.201 -29.401 1.00 74.75 325 SER A CA 1
ATOM 2579 C C . SER A 1 325 ? 10.783 2.500 -29.251 1.00 74.75 325 SER A C 1
ATOM 2581 O O . SER A 1 325 ? 10.993 3.233 -30.219 1.00 74.75 325 SER A O 1
ATOM 2583 N N . MET A 1 326 ? 11.213 2.811 -28.033 1.00 69.00 326 MET A N 1
ATOM 2584 C CA . MET A 1 326 ? 12.183 3.863 -27.745 1.00 69.00 326 MET A CA 1
ATOM 2585 C C . MET A 1 326 ? 13.376 3.286 -27.003 1.00 69.00 326 MET A C 1
ATOM 2587 O O . MET A 1 326 ? 13.239 2.379 -26.182 1.00 69.00 326 MET A O 1
ATOM 2591 N N . THR A 1 327 ? 14.543 3.849 -27.280 1.00 71.50 327 THR A N 1
ATOM 2592 C CA . THR A 1 327 ? 15.755 3.608 -26.507 1.00 71.50 327 THR A CA 1
ATOM 2593 C C . THR A 1 327 ? 15.945 4.730 -25.505 1.00 71.50 327 THR A C 1
ATOM 2595 O O . THR A 1 327 ? 15.825 5.902 -25.861 1.00 71.50 327 THR A O 1
ATOM 2598 N N . PHE A 1 328 ? 16.276 4.388 -24.271 1.00 62.22 328 PHE A N 1
ATOM 2599 C CA . PHE A 1 328 ? 16.641 5.358 -23.247 1.00 62.22 328 PHE A CA 1
ATOM 2600 C C . PHE A 1 328 ? 17.776 4.801 -22.396 1.00 62.22 328 PHE A C 1
ATOM 2602 O O . PHE A 1 328 ? 17.940 3.586 -22.273 1.00 62.22 328 PHE A O 1
ATOM 2609 N N . GLU A 1 329 ? 18.580 5.698 -21.838 1.00 57.81 329 GLU A N 1
ATOM 2610 C CA . GLU A 1 329 ? 19.616 5.326 -20.883 1.00 57.81 329 GLU A CA 1
ATOM 2611 C C . GLU A 1 329 ? 18.970 4.992 -19.537 1.00 57.81 329 GLU A C 1
ATOM 2613 O O . GLU A 1 329 ? 18.383 5.848 -18.875 1.00 57.81 329 GLU A O 1
ATOM 2618 N N . TYR A 1 330 ? 19.080 3.732 -19.135 1.00 50.12 330 TYR A N 1
ATOM 2619 C CA . TYR A 1 330 ? 18.590 3.197 -17.877 1.00 50.12 330 TYR A CA 1
ATOM 2620 C C . TYR A 1 330 ? 19.754 2.545 -17.132 1.00 50.12 330 TYR A C 1
ATOM 2622 O O . TYR A 1 330 ? 20.291 1.527 -17.568 1.00 50.12 330 TYR A O 1
ATOM 2630 N N . TYR A 1 331 ? 20.173 3.149 -16.016 1.00 50.09 331 TYR A N 1
ATOM 2631 C CA . TYR A 1 331 ? 21.308 2.681 -15.207 1.00 50.09 331 TYR A CA 1
ATOM 2632 C C . TYR A 1 331 ? 22.628 2.514 -15.987 1.00 50.09 331 TYR A C 1
ATOM 2634 O O . TYR A 1 331 ? 23.323 1.507 -15.842 1.00 50.09 331 TYR A O 1
ATOM 2642 N N . GLY A 1 332 ? 22.977 3.498 -16.827 1.00 52.50 332 GLY A N 1
ATOM 2643 C CA . GLY A 1 332 ? 24.210 3.480 -17.632 1.00 52.50 332 GLY A CA 1
ATOM 2644 C C . GLY A 1 332 ? 24.192 2.457 -18.770 1.00 52.50 332 GLY A C 1
ATOM 2645 O O . GLY A 1 332 ? 25.247 1.978 -19.191 1.00 52.50 332 GLY A O 1
ATOM 2646 N N . ARG A 1 333 ? 22.994 2.064 -19.212 1.00 49.88 333 ARG A N 1
ATOM 2647 C CA . ARG A 1 333 ? 22.776 1.180 -20.352 1.00 49.88 333 ARG A CA 1
ATOM 2648 C C . ARG A 1 333 ? 21.672 1.724 -21.230 1.00 49.88 333 ARG A C 1
ATOM 2650 O O . ARG A 1 333 ? 20.605 2.080 -20.739 1.00 49.88 333 ARG A O 1
ATOM 2657 N N . THR A 1 334 ? 21.856 1.626 -22.535 1.00 66.75 334 THR A N 1
ATOM 2658 C CA . THR A 1 334 ? 20.771 1.848 -23.481 1.00 66.75 334 THR A CA 1
ATOM 2659 C C . THR A 1 334 ? 19.813 0.658 -23.442 1.00 66.75 334 THR A C 1
ATOM 2661 O O . THR A 1 334 ? 20.189 -0.463 -23.787 1.00 66.75 334 THR A O 1
ATOM 2664 N N . VAL A 1 335 ? 18.566 0.884 -23.030 1.00 65.06 335 VAL A N 1
ATOM 2665 C CA . VAL A 1 335 ? 17.523 -0.147 -23.018 1.00 65.06 335 VAL A CA 1
ATOM 2666 C C . VAL A 1 335 ? 16.414 0.223 -23.991 1.00 65.06 335 VAL A C 1
ATOM 2668 O O . VAL A 1 335 ? 16.025 1.385 -24.090 1.00 65.06 335 VAL A O 1
ATOM 2671 N N . THR A 1 336 ? 15.908 -0.775 -24.717 1.00 66.50 336 THR A N 1
ATOM 2672 C CA . THR A 1 336 ? 14.779 -0.618 -25.640 1.00 66.50 336 THR A CA 1
ATOM 2673 C C . THR A 1 336 ? 13.486 -0.992 -24.922 1.00 66.50 336 THR A C 1
ATOM 2675 O O . THR A 1 336 ? 13.357 -2.107 -24.424 1.00 66.50 336 THR A O 1
ATOM 2678 N N . THR A 1 337 ? 12.530 -0.070 -24.869 1.00 66.56 337 THR A N 1
ATOM 2679 C CA . THR A 1 337 ? 11.203 -0.278 -24.272 1.00 66.56 337 THR A CA 1
ATOM 2680 C C . THR A 1 337 ? 10.102 0.195 -25.215 1.00 66.56 337 THR A C 1
ATOM 2682 O O . THR A 1 337 ? 10.363 0.866 -26.214 1.00 66.56 337 THR A O 1
ATOM 2685 N N . ALA A 1 338 ? 8.858 -0.142 -24.897 1.00 65.81 338 ALA A N 1
ATOM 2686 C CA . ALA A 1 338 ? 7.683 0.366 -25.590 1.00 65.81 338 ALA A CA 1
ATOM 2687 C C . ALA A 1 338 ? 7.575 1.897 -25.476 1.00 65.81 338 ALA A C 1
ATOM 2689 O O . ALA A 1 338 ? 7.835 2.460 -24.414 1.00 65.81 338 ALA A O 1
ATOM 2690 N N . GLN A 1 339 ? 7.156 2.578 -26.546 1.00 66.62 339 GLN A N 1
ATOM 2691 C CA . GLN A 1 339 ? 6.834 4.005 -26.456 1.00 66.62 339 GLN A CA 1
ATOM 2692 C C . GLN A 1 339 ? 5.555 4.241 -25.637 1.00 66.62 339 GLN A C 1
ATOM 2694 O O . GLN A 1 339 ? 4.551 3.547 -25.804 1.00 66.62 339 GLN A O 1
ATOM 2699 N N . GLY A 1 340 ? 5.565 5.269 -24.782 1.00 65.06 340 GLY A N 1
ATOM 2700 C CA . GLY A 1 340 ? 4.402 5.627 -23.959 1.00 65.06 340 GLY A CA 1
ATOM 2701 C C . GLY A 1 340 ? 4.007 4.516 -22.974 1.00 65.06 340 GLY A C 1
ATOM 2702 O O . GLY A 1 340 ? 4.869 3.835 -22.429 1.00 65.06 340 GLY A O 1
ATOM 2703 N N . ASP A 1 341 ? 2.702 4.320 -22.742 1.00 64.44 341 ASP A N 1
ATOM 2704 C CA . ASP A 1 341 ? 2.188 3.232 -21.888 1.00 64.44 341 ASP A CA 1
ATOM 2705 C C . ASP A 1 341 ? 1.791 1.962 -22.680 1.00 64.44 341 ASP A C 1
ATOM 2707 O O . ASP A 1 341 ? 1.079 1.094 -22.161 1.00 64.44 341 ASP A O 1
ATOM 2711 N N . ALA A 1 342 ? 2.263 1.801 -23.924 1.00 68.69 342 ALA A N 1
ATOM 2712 C CA . ALA A 1 342 ? 1.913 0.652 -24.768 1.00 68.69 342 ALA A CA 1
ATOM 2713 C C . ALA A 1 342 ? 2.203 -0.702 -24.084 1.00 68.69 342 ALA A C 1
ATOM 2715 O O . ALA A 1 342 ? 1.415 -1.636 -24.215 1.00 68.69 342 ALA A O 1
ATOM 2716 N N . GLY A 1 343 ? 3.250 -0.792 -23.254 1.00 69.62 343 GLY A N 1
ATOM 2717 C CA . GLY A 1 343 ? 3.547 -1.989 -22.457 1.00 69.62 343 GLY A CA 1
ATOM 2718 C C . GLY A 1 343 ? 2.431 -2.387 -21.478 1.00 69.62 343 GLY A C 1
ATOM 2719 O O . GLY A 1 343 ? 2.077 -3.561 -21.397 1.00 69.62 343 GLY A O 1
ATOM 2720 N N . ARG A 1 344 ? 1.823 -1.426 -20.766 1.00 71.88 344 ARG A N 1
ATOM 2721 C CA . ARG A 1 344 ? 0.732 -1.688 -19.801 1.00 71.88 344 ARG A CA 1
ATOM 2722 C C . ARG A 1 344 ? -0.536 -2.163 -20.500 1.00 71.88 344 ARG A C 1
ATOM 2724 O O . ARG A 1 344 ? -1.198 -3.093 -20.040 1.00 71.88 344 ARG A O 1
ATOM 2731 N N . ILE A 1 345 ? -0.834 -1.545 -21.638 1.00 74.69 345 ILE A N 1
ATOM 2732 C CA . ILE A 1 345 ? -1.973 -1.891 -22.486 1.00 74.69 345 ILE A CA 1
ATOM 2733 C C . ILE A 1 345 ? -1.805 -3.309 -23.055 1.00 74.69 345 ILE A C 1
ATOM 2735 O O . ILE A 1 345 ? -2.749 -4.099 -23.010 1.00 74.69 345 ILE A O 1
ATOM 2739 N N . LEU A 1 346 ? -0.597 -3.669 -23.503 1.00 78.38 346 LEU A N 1
ATOM 2740 C CA . LEU A 1 346 ? -0.270 -5.018 -23.976 1.00 78.38 346 LEU A CA 1
ATOM 2741 C C . LEU A 1 346 ? -0.537 -6.090 -22.912 1.00 78.38 346 LEU A C 1
ATOM 2743 O O . LEU A 1 346 ? -1.157 -7.105 -23.218 1.00 78.38 346 LEU A O 1
ATOM 2747 N N . TYR A 1 347 ? -0.138 -5.864 -21.656 1.00 79.44 347 TYR A N 1
ATOM 2748 C CA . TYR A 1 347 ? -0.417 -6.809 -20.569 1.00 79.44 347 TYR A CA 1
ATOM 2749 C C . TYR A 1 347 ? -1.911 -7.009 -20.318 1.00 79.44 347 TYR A C 1
ATOM 2751 O O . TYR A 1 347 ? -2.362 -8.139 -20.121 1.00 79.44 347 TYR A O 1
ATOM 2759 N N . PHE A 1 348 ? -2.688 -5.925 -20.337 1.00 79.12 348 PHE A N 1
ATOM 2760 C CA . PHE A 1 348 ? -4.130 -5.998 -20.137 1.00 79.12 348 PHE A CA 1
ATOM 2761 C C . PHE A 1 348 ? -4.815 -6.799 -21.252 1.00 79.12 348 PHE A C 1
ATOM 2763 O O . PHE A 1 348 ? -5.550 -7.746 -20.966 1.00 79.12 348 PHE A O 1
ATOM 2770 N N . TRP A 1 349 ? -4.528 -6.480 -22.518 1.00 82.12 349 TRP A N 1
ATOM 2771 C CA . TRP A 1 349 ? -5.121 -7.185 -23.658 1.00 82.12 349 TRP A CA 1
ATOM 2772 C C . TRP A 1 349 ? -4.649 -8.631 -23.778 1.00 82.12 349 TRP A C 1
ATOM 2774 O O . TRP A 1 349 ? -5.458 -9.500 -24.102 1.00 82.12 349 TRP A O 1
ATOM 2784 N N . ALA A 1 350 ? -3.384 -8.919 -23.469 1.00 85.12 350 ALA A N 1
ATOM 2785 C CA . ALA A 1 350 ? -2.875 -10.286 -23.422 1.00 85.12 350 ALA A CA 1
ATOM 2786 C C . ALA A 1 350 ? -3.600 -11.117 -22.357 1.00 85.12 350 ALA A C 1
ATOM 2788 O O . ALA A 1 350 ? -4.004 -12.246 -22.633 1.00 85.12 350 ALA A O 1
ATOM 2789 N N . GLY A 1 351 ? -3.825 -10.538 -21.171 1.00 85.50 351 GLY A N 1
ATOM 2790 C CA . GLY A 1 351 ? -4.628 -11.157 -20.121 1.00 85.50 351 GLY A CA 1
ATOM 2791 C C . GLY A 1 351 ? -6.062 -11.419 -20.584 1.00 85.50 351 GLY A C 1
ATOM 2792 O O . GLY A 1 351 ? -6.519 -12.556 -20.564 1.00 85.50 351 GLY A O 1
ATOM 2793 N N . LEU A 1 352 ? -6.767 -10.407 -21.094 1.00 84.44 352 LEU A N 1
ATOM 2794 C CA . LEU A 1 352 ? -8.131 -10.599 -21.603 1.00 84.44 352 LEU A CA 1
ATOM 2795 C C . LEU A 1 352 ? -8.206 -11.686 -22.683 1.00 84.44 352 LEU A C 1
ATOM 2797 O O . LEU A 1 352 ? -9.064 -12.562 -22.616 1.00 84.44 352 LEU A O 1
ATOM 2801 N N . THR A 1 353 ? -7.281 -11.668 -23.643 1.00 86.94 353 THR A N 1
ATOM 2802 C CA . THR A 1 353 ? -7.222 -12.666 -24.721 1.00 86.94 353 THR A CA 1
ATOM 2803 C C . THR A 1 353 ? -6.998 -14.072 -24.166 1.00 86.94 353 THR A C 1
ATOM 2805 O O . THR A 1 353 ? -7.636 -15.022 -24.613 1.00 86.94 353 THR A O 1
ATOM 2808 N N . ALA A 1 354 ? -6.136 -14.219 -23.157 1.00 87.75 354 ALA A N 1
ATOM 2809 C CA . ALA A 1 354 ? -5.922 -15.500 -22.498 1.00 87.75 354 ALA A CA 1
ATOM 2810 C C . ALA A 1 354 ? -7.189 -16.018 -21.804 1.00 87.75 354 ALA A C 1
ATOM 2812 O O . ALA A 1 354 ? -7.520 -17.190 -21.949 1.00 87.75 354 ALA A O 1
ATOM 2813 N N . LEU A 1 355 ? -7.932 -15.145 -21.119 1.00 85.00 355 LEU A N 1
ATOM 2814 C CA . LEU A 1 355 ? -9.179 -15.505 -20.437 1.00 85.00 355 LEU A CA 1
ATOM 2815 C C . LEU A 1 355 ? -10.280 -15.951 -21.400 1.00 85.00 355 LEU A C 1
ATOM 2817 O O . LEU A 1 355 ? -11.009 -16.891 -21.095 1.00 85.00 355 LEU A O 1
ATOM 2821 N N . PHE A 1 356 ? -10.402 -15.298 -22.559 1.00 85.81 356 PHE A N 1
ATOM 2822 C CA . PHE A 1 356 ? -11.383 -15.694 -23.574 1.00 85.81 356 PHE A CA 1
ATOM 2823 C C . PHE A 1 356 ? -11.080 -17.063 -24.184 1.00 85.81 356 PHE A C 1
ATOM 2825 O O . PHE A 1 356 ? -12.007 -17.786 -24.543 1.00 85.81 356 PHE A O 1
ATOM 2832 N N . ASN A 1 357 ? -9.801 -17.426 -24.273 1.00 87.12 357 ASN A N 1
ATOM 2833 C CA . ASN A 1 357 ? -9.377 -18.719 -24.802 1.00 87.12 357 ASN A CA 1
ATOM 2834 C C . ASN A 1 357 ? -9.392 -19.839 -23.746 1.00 87.12 357 ASN A C 1
ATOM 2836 O O . ASN A 1 357 ? -9.415 -21.006 -24.118 1.00 87.12 357 ASN A O 1
ATOM 2840 N N . GLU A 1 358 ? -9.411 -19.502 -22.451 1.00 86.50 358 GLU A N 1
ATOM 2841 C CA . GLU A 1 358 ? -9.368 -20.454 -21.332 1.00 86.50 358 GLU A CA 1
ATOM 2842 C C . GLU A 1 358 ? -10.461 -20.136 -20.281 1.00 86.50 358 GLU A C 1
ATOM 2844 O O . GLU A 1 358 ? -10.177 -19.600 -19.203 1.00 86.50 358 GLU A O 1
ATOM 2849 N N . PRO A 1 359 ? -11.741 -20.468 -20.542 1.00 81.00 359 PRO A N 1
ATOM 2850 C CA . PRO A 1 359 ? -12.875 -20.031 -19.715 1.00 81.00 359 PRO A CA 1
ATOM 2851 C C . PRO A 1 359 ? -12.888 -20.616 -18.292 1.00 81.00 359 PRO A C 1
ATOM 2853 O O . PRO A 1 359 ? -13.491 -20.036 -17.390 1.00 81.00 359 PRO A O 1
ATOM 2856 N N . LEU A 1 360 ? -12.213 -21.744 -18.052 1.00 83.06 360 LEU A N 1
ATOM 2857 C CA . LEU A 1 360 ? -12.050 -22.284 -16.696 1.00 83.06 360 LEU A CA 1
ATOM 2858 C C . LEU A 1 360 ? -11.104 -21.416 -15.853 1.00 83.06 360 LEU A C 1
ATOM 2860 O O . LEU A 1 360 ? -11.384 -21.170 -14.677 1.00 83.06 360 LEU A O 1
ATOM 2864 N N . LEU A 1 361 ? -10.041 -20.880 -16.468 1.00 83.88 361 LEU A N 1
ATOM 2865 C CA . LEU A 1 361 ? -9.134 -19.930 -15.819 1.00 83.88 361 LEU A CA 1
ATOM 2866 C C . LEU A 1 361 ? -9.843 -18.609 -15.512 1.00 83.88 361 LEU A C 1
ATOM 2868 O O . LEU A 1 361 ? -9.557 -17.990 -14.491 1.00 83.88 361 LEU A O 1
ATOM 2872 N N . LEU A 1 362 ? -10.826 -18.211 -16.327 1.00 82.44 362 LEU A N 1
ATOM 2873 C CA . LEU A 1 362 ? -11.659 -17.044 -16.036 1.00 82.44 362 LEU A CA 1
ATOM 2874 C C . LEU A 1 362 ? -12.431 -17.173 -14.722 1.00 82.44 362 LEU A C 1
ATOM 2876 O O . LEU A 1 362 ? -12.598 -16.171 -14.037 1.00 82.44 362 LEU A O 1
ATOM 2880 N N . LEU A 1 363 ? -12.884 -18.365 -14.334 1.00 83.81 363 LEU A N 1
ATOM 2881 C CA . LEU A 1 363 ? -13.651 -18.527 -13.097 1.00 83.81 363 LEU A CA 1
ATOM 2882 C C . LEU A 1 363 ? -12.758 -18.532 -11.852 1.00 83.81 363 LEU A C 1
ATOM 2884 O O . LEU A 1 363 ? -13.049 -17.818 -10.890 1.00 83.81 363 LEU A O 1
ATOM 2888 N N . GLN A 1 364 ? -11.694 -19.336 -11.867 1.00 82.88 364 GLN A N 1
ATOM 2889 C CA . GLN A 1 364 ? -10.907 -19.651 -10.666 1.00 82.88 364 GLN A CA 1
ATOM 2890 C C . GLN A 1 364 ? -9.572 -18.902 -10.586 1.00 82.88 364 GLN A C 1
ATOM 2892 O O . GLN A 1 364 ? -9.049 -18.707 -9.490 1.00 82.88 364 GLN A O 1
ATOM 2897 N N . GLY A 1 365 ? -9.053 -18.447 -11.725 1.00 89.19 365 GLY A N 1
ATOM 2898 C CA . GLY A 1 365 ? -7.715 -17.885 -11.846 1.00 89.19 365 GLY A CA 1
ATOM 2899 C C . GLY A 1 365 ? -6.640 -18.947 -12.063 1.00 89.19 365 GLY A C 1
ATOM 2900 O O . GLY A 1 365 ? -6.835 -20.137 -11.822 1.00 89.19 365 GLY A O 1
ATOM 2901 N N . ALA A 1 366 ? -5.485 -18.497 -12.540 1.00 89.56 366 ALA A N 1
ATOM 2902 C CA . ALA A 1 366 ? -4.314 -19.321 -12.813 1.00 89.56 366 ALA A CA 1
ATOM 2903 C C . ALA A 1 366 ? -3.409 -19.530 -11.582 1.00 89.56 366 ALA A C 1
ATOM 2905 O O . ALA A 1 366 ? -2.467 -20.313 -11.659 1.00 89.56 366 ALA A O 1
ATOM 2906 N N . GLY A 1 367 ? -3.658 -18.836 -10.467 1.00 88.81 367 GLY A N 1
ATOM 2907 C CA . GLY A 1 367 ? -2.753 -18.749 -9.318 1.00 88.81 367 GLY A CA 1
ATOM 2908 C C . GLY A 1 367 ? -1.673 -17.672 -9.487 1.00 88.81 367 GLY A C 1
ATOM 2909 O O . GLY A 1 367 ? -1.377 -17.246 -10.607 1.00 88.81 367 GLY A O 1
ATOM 2910 N N . ASN A 1 368 ? -1.080 -17.206 -8.380 1.00 85.81 368 ASN A N 1
ATOM 2911 C CA . ASN A 1 368 ? -0.074 -16.130 -8.409 1.00 85.81 368 ASN A CA 1
ATOM 2912 C C . ASN A 1 368 ? 1.134 -16.518 -9.275 1.00 85.81 368 ASN A C 1
ATOM 2914 O O . ASN A 1 368 ? 1.601 -17.654 -9.217 1.00 85.81 368 ASN A O 1
ATOM 2918 N N . TYR A 1 369 ? 1.658 -15.565 -10.053 1.00 80.50 369 TYR A N 1
ATOM 2919 C CA . TYR A 1 369 ? 2.680 -15.771 -11.090 1.00 80.50 369 TYR A CA 1
ATOM 2920 C C . TYR A 1 369 ? 2.251 -16.626 -12.290 1.00 80.50 369 TYR A C 1
ATOM 2922 O O . TYR A 1 369 ? 3.063 -16.874 -13.180 1.00 80.50 369 TYR A O 1
ATOM 2930 N N . GLY A 1 370 ? 0.972 -16.994 -12.394 1.00 84.75 370 GLY A N 1
ATOM 2931 C CA . GLY A 1 370 ? 0.432 -17.697 -13.559 1.00 84.75 370 GLY A CA 1
ATOM 2932 C C . GLY A 1 370 ? 0.324 -16.842 -14.824 1.00 84.75 370 GLY A C 1
ATOM 2933 O O . GLY A 1 370 ? 0.072 -17.385 -15.897 1.00 84.75 370 GLY A O 1
ATOM 2934 N N . PHE A 1 371 ? 0.547 -15.521 -14.751 1.00 86.06 371 PHE A N 1
ATOM 2935 C CA . PHE A 1 371 ? 0.368 -14.644 -15.911 1.00 86.06 371 PHE A CA 1
ATOM 2936 C C . PHE A 1 371 ? 1.257 -15.012 -17.100 1.00 86.06 371 PHE A C 1
ATOM 2938 O O . PHE A 1 371 ? 0.725 -15.261 -18.171 1.00 86.06 371 PHE A O 1
ATOM 2945 N N . PHE A 1 372 ? 2.587 -15.046 -16.973 1.00 83.00 372 PHE A N 1
ATOM 2946 C CA . PHE A 1 372 ? 3.439 -15.353 -18.134 1.00 83.00 372 PHE A CA 1
ATOM 2947 C C . PHE A 1 372 ? 3.259 -16.779 -18.665 1.00 83.00 372 PHE A C 1
ATOM 2949 O O . PHE A 1 372 ? 3.158 -16.915 -19.886 1.00 83.00 372 PHE A O 1
ATOM 2956 N N . PRO A 1 373 ? 3.153 -17.819 -17.812 1.00 86.00 373 PRO A N 1
ATOM 2957 C CA . PRO A 1 373 ? 2.845 -19.171 -18.271 1.00 86.00 373 PRO A CA 1
ATOM 2958 C C . PRO A 1 373 ? 1.580 -19.260 -19.139 1.00 86.00 373 PRO A C 1
ATOM 2960 O O . PRO A 1 373 ? 1.563 -19.996 -20.121 1.00 86.00 373 PRO A O 1
ATOM 2963 N N . ILE A 1 374 ? 0.537 -18.491 -18.809 1.00 87.44 374 ILE A N 1
ATOM 2964 C CA . ILE A 1 374 ? -0.765 -18.555 -19.490 1.00 87.44 374 ILE A CA 1
ATOM 2965 C C . ILE A 1 374 ? -0.897 -17.504 -20.603 1.00 87.44 374 ILE A C 1
ATOM 2967 O O . ILE A 1 374 ? -1.255 -17.814 -21.742 1.00 87.44 374 ILE A O 1
ATOM 2971 N N . ALA A 1 375 ? -0.617 -16.244 -20.278 1.00 87.19 375 ALA A N 1
ATOM 2972 C CA . ALA A 1 375 ? -0.855 -15.076 -21.118 1.00 87.19 375 ALA A CA 1
ATOM 2973 C C . ALA A 1 375 ? 0.370 -14.626 -21.939 1.00 87.19 375 ALA A C 1
ATOM 2975 O O . ALA A 1 375 ? 0.226 -13.827 -22.867 1.00 87.19 375 ALA A O 1
ATOM 2976 N N . GLY A 1 376 ? 1.569 -15.148 -21.649 1.00 85.56 376 GLY A N 1
ATOM 2977 C CA . GLY A 1 376 ? 2.824 -14.698 -22.265 1.00 85.56 376 GLY A CA 1
ATOM 2978 C C . GLY A 1 376 ? 2.857 -14.833 -23.790 1.00 85.56 376 GLY A C 1
ATOM 2979 O O . GLY A 1 376 ? 3.339 -13.935 -24.476 1.00 85.56 376 GLY A O 1
ATOM 2980 N N . LYS A 1 377 ? 2.262 -15.900 -24.342 1.00 87.19 377 LYS A N 1
ATOM 2981 C CA . LYS A 1 377 ? 2.163 -16.099 -25.800 1.00 87.19 377 LYS A CA 1
ATOM 2982 C C . LYS A 1 377 ? 1.322 -15.022 -26.497 1.00 87.19 377 LYS A C 1
ATOM 2984 O O . LYS A 1 377 ? 1.673 -14.574 -27.585 1.00 87.19 377 LYS A O 1
ATOM 2989 N N . TYR A 1 378 ? 0.242 -14.572 -25.857 1.00 88.19 378 TYR A N 1
ATOM 2990 C CA . TYR A 1 378 ? -0.606 -13.507 -26.397 1.00 88.19 378 TYR A CA 1
ATOM 2991 C C . TYR A 1 378 ? 0.084 -12.152 -26.271 1.00 88.19 378 TYR A C 1
ATOM 2993 O O . TYR A 1 378 ? -0.007 -11.343 -27.187 1.00 88.19 378 TYR A O 1
ATOM 3001 N N . TYR A 1 379 ? 0.823 -11.930 -25.178 1.00 85.25 379 TYR A N 1
ATOM 3002 C CA . TYR A 1 379 ? 1.648 -10.735 -25.009 1.00 85.25 379 TYR A CA 1
ATOM 3003 C C . TYR A 1 379 ? 2.689 -10.608 -26.124 1.00 85.25 379 TYR A C 1
ATOM 3005 O O . TYR A 1 379 ? 2.756 -9.559 -26.757 1.00 85.25 379 TYR A O 1
ATOM 3013 N N . ALA A 1 380 ? 3.441 -11.677 -26.410 1.00 84.38 380 ALA A N 1
ATOM 3014 C CA . ALA A 1 380 ? 4.431 -11.685 -27.486 1.00 84.38 380 ALA A CA 1
ATOM 3015 C C . ALA A 1 380 ? 3.787 -11.401 -28.854 1.00 84.38 380 ALA A C 1
ATOM 3017 O O . ALA A 1 380 ? 4.210 -10.487 -29.553 1.00 84.38 380 ALA A O 1
ATOM 3018 N N . SER A 1 381 ? 2.692 -12.096 -29.184 1.00 86.75 381 SER A N 1
ATOM 3019 C CA . SER A 1 381 ? 1.978 -11.887 -30.450 1.00 86.75 381 SER A CA 1
ATOM 3020 C C . SER A 1 381 ? 1.431 -10.462 -30.610 1.00 86.75 381 SER A C 1
ATOM 3022 O O . SER A 1 381 ? 1.489 -9.905 -31.707 1.00 86.75 381 SER A O 1
ATOM 3024 N N . LEU A 1 382 ? 0.898 -9.866 -29.539 1.00 84.62 382 LEU A N 1
ATOM 3025 C CA . LEU A 1 382 ? 0.410 -8.487 -29.552 1.00 84.62 382 LEU A CA 1
ATOM 3026 C C . LEU A 1 382 ? 1.567 -7.486 -29.682 1.00 84.62 382 LEU A C 1
ATOM 3028 O O . LEU A 1 382 ? 1.456 -6.535 -30.455 1.00 84.62 382 LEU A O 1
ATOM 3032 N N . ALA A 1 383 ? 2.675 -7.704 -28.969 1.00 82.94 383 ALA A N 1
ATOM 3033 C CA . ALA A 1 383 ? 3.863 -6.855 -29.047 1.00 82.94 383 ALA A CA 1
ATOM 3034 C C . ALA A 1 383 ? 4.436 -6.826 -30.474 1.00 82.94 383 ALA A C 1
ATOM 3036 O O . ALA A 1 383 ? 4.645 -5.742 -31.025 1.00 82.94 383 ALA A O 1
ATOM 3037 N N . ASP A 1 384 ? 4.564 -7.998 -31.102 1.00 85.38 384 ASP A N 1
ATOM 3038 C CA . ASP A 1 384 ? 5.023 -8.139 -32.486 1.00 85.38 384 ASP A CA 1
ATOM 3039 C C . ASP A 1 384 ? 4.098 -7.395 -33.461 1.00 85.38 384 ASP A C 1
ATOM 3041 O O . ASP A 1 384 ? 4.567 -6.652 -34.324 1.00 85.38 384 ASP A O 1
ATOM 3045 N N . SER A 1 385 ? 2.775 -7.515 -33.283 1.00 84.00 385 SER A N 1
ATOM 3046 C CA . SER A 1 385 ? 1.788 -6.841 -34.143 1.00 84.00 385 SER A CA 1
ATOM 3047 C C . SER A 1 385 ? 1.851 -5.310 -34.083 1.00 84.00 385 SER A C 1
ATOM 3049 O O . SER A 1 385 ? 1.484 -4.637 -35.045 1.00 84.00 385 SER A O 1
ATOM 3051 N N . LEU A 1 386 ? 2.336 -4.752 -32.969 1.00 79.44 386 LEU A N 1
ATOM 3052 C CA . LEU A 1 386 ? 2.469 -3.310 -32.756 1.00 79.44 386 LEU A CA 1
ATOM 3053 C C . LEU A 1 386 ? 3.892 -2.788 -33.020 1.00 79.44 386 LEU A C 1
ATOM 3055 O O . LEU A 1 386 ? 4.140 -1.589 -32.857 1.00 79.44 386 LEU A O 1
ATOM 3059 N N . GLY A 1 387 ? 4.831 -3.661 -33.413 1.00 79.25 387 GLY A N 1
ATOM 3060 C CA . GLY A 1 387 ? 6.243 -3.307 -33.594 1.00 79.25 387 GLY A CA 1
ATOM 3061 C C . GLY A 1 387 ? 6.914 -2.848 -32.294 1.00 79.25 387 GLY A C 1
ATOM 3062 O O . GLY A 1 387 ? 7.801 -1.990 -32.307 1.00 79.25 387 GLY A O 1
ATOM 3063 N N . VAL A 1 388 ? 6.443 -3.359 -31.156 1.00 77.12 388 VAL A N 1
ATOM 3064 C CA . VAL A 1 388 ? 6.897 -2.985 -29.816 1.00 77.12 388 VAL A CA 1
ATOM 3065 C C . VAL A 1 388 ? 7.826 -4.070 -29.287 1.00 77.12 388 VAL A C 1
ATOM 3067 O O . VAL A 1 388 ? 7.538 -5.256 -29.421 1.00 77.12 388 VAL A O 1
ATOM 3070 N N . SER A 1 389 ? 8.933 -3.679 -28.655 1.00 70.19 389 SER A N 1
ATOM 3071 C CA . SER A 1 389 ? 9.830 -4.651 -28.040 1.00 70.19 389 SER A CA 1
ATOM 3072 C C . SER A 1 389 ? 9.117 -5.437 -26.940 1.00 70.19 389 SER A C 1
ATOM 3074 O O . SER A 1 389 ? 8.576 -4.858 -25.997 1.00 70.19 389 SER A O 1
ATOM 3076 N N . SER A 1 390 ? 9.181 -6.764 -27.031 1.00 65.62 390 SER A N 1
ATOM 3077 C CA . SER A 1 390 ? 8.803 -7.687 -25.958 1.00 65.62 390 SER A CA 1
ATOM 3078 C C . SER A 1 390 ? 9.895 -7.820 -24.890 1.00 65.62 390 SER A C 1
ATOM 3080 O O . SER A 1 390 ? 9.687 -8.499 -23.883 1.00 65.62 390 SER A O 1
ATOM 3082 N N . SER A 1 391 ? 11.053 -7.163 -25.078 1.00 58.97 391 SER A N 1
ATOM 3083 C CA . SER A 1 391 ? 12.100 -7.080 -24.061 1.00 58.97 391 SER A CA 1
ATOM 3084 C C . SER A 1 391 ? 11.614 -6.216 -22.906 1.00 58.97 391 SER A C 1
ATOM 3086 O O . SER A 1 391 ? 11.731 -4.988 -22.919 1.00 58.97 391 SER A O 1
ATOM 3088 N N . ILE A 1 392 ? 11.058 -6.856 -21.888 1.00 56.25 392 ILE A N 1
ATOM 3089 C CA . ILE A 1 392 ? 10.694 -6.140 -20.680 1.00 56.25 392 ILE A CA 1
ATOM 3090 C C . ILE A 1 392 ? 11.985 -5.899 -19.913 1.00 56.25 392 ILE A C 1
ATOM 3092 O O . ILE A 1 392 ? 12.725 -6.839 -19.611 1.00 56.25 392 ILE A O 1
ATOM 3096 N N . VAL A 1 393 ? 12.266 -4.632 -19.614 1.00 49.59 393 VAL A N 1
ATOM 3097 C CA . VAL A 1 393 ? 13.339 -4.274 -18.689 1.00 49.59 393 VAL A CA 1
ATOM 3098 C C . VAL A 1 393 ? 12.973 -4.911 -17.365 1.00 49.59 393 VAL A C 1
ATOM 3100 O O . VAL A 1 393 ? 12.065 -4.434 -16.695 1.00 49.59 393 VAL A O 1
ATOM 3103 N N . ASN A 1 394 ? 13.605 -6.035 -17.039 1.00 47.62 394 ASN A N 1
ATOM 3104 C CA . ASN A 1 394 ? 13.430 -6.661 -15.748 1.00 47.62 394 ASN A CA 1
ATOM 3105 C C . ASN A 1 394 ? 14.289 -5.881 -14.764 1.00 47.62 394 ASN A C 1
ATOM 3107 O O . ASN A 1 394 ? 15.522 -5.972 -14.825 1.00 47.62 394 ASN A O 1
ATOM 3111 N N . PRO A 1 395 ? 13.678 -5.079 -13.894 1.00 42.78 395 PRO A N 1
ATOM 3112 C CA . PRO A 1 395 ? 14.437 -4.347 -12.927 1.00 42.78 395 PRO A CA 1
ATOM 3113 C C . PRO A 1 395 ? 14.703 -5.411 -11.835 1.00 42.78 395 PRO A C 1
ATOM 3115 O O . PRO A 1 395 ? 13.803 -5.772 -11.090 1.00 42.78 395 PRO A O 1
ATOM 3118 N N . GLY A 1 396 ? 15.903 -6.012 -11.860 1.00 38.38 396 GLY A N 1
ATOM 3119 C CA . GLY A 1 396 ? 16.308 -7.259 -11.188 1.00 38.38 396 GLY A CA 1
ATOM 3120 C C . GLY A 1 396 ? 15.703 -7.567 -9.812 1.00 38.38 396 GLY A C 1
ATOM 3121 O O . GLY A 1 396 ? 16.373 -7.455 -8.787 1.00 38.38 396 GLY A O 1
ATOM 3122 N N . LEU A 1 397 ? 14.461 -8.053 -9.797 1.00 44.62 397 LEU A N 1
ATOM 3123 C CA . LEU A 1 397 ? 13.817 -8.641 -8.633 1.00 44.62 397 LEU A CA 1
ATOM 3124 C C . LEU A 1 397 ? 14.048 -10.136 -8.696 1.00 44.62 397 LEU A C 1
ATOM 3126 O O . LEU A 1 397 ? 13.284 -10.879 -9.305 1.00 44.62 397 LEU A O 1
ATOM 3130 N N . SER A 1 398 ? 15.114 -10.570 -8.062 1.00 42.28 398 SER A N 1
ATOM 3131 C CA . SER A 1 398 ? 15.525 -11.960 -8.052 1.00 42.28 398 SER A CA 1
ATOM 3132 C C . SER A 1 398 ? 15.437 -12.509 -6.639 1.00 42.28 398 SER A C 1
ATOM 3134 O O . SER A 1 398 ? 16.139 -12.030 -5.746 1.00 42.28 398 SER A O 1
ATOM 3136 N N . VAL A 1 399 ? 14.596 -13.515 -6.415 1.00 43.28 399 VAL A N 1
ATOM 3137 C CA . VAL A 1 399 ? 14.641 -14.278 -5.165 1.00 43.28 399 VAL A CA 1
ATOM 3138 C C . VAL A 1 399 ? 15.615 -15.441 -5.354 1.00 43.28 399 VAL A C 1
ATOM 3140 O O . VAL A 1 399 ? 15.471 -16.245 -6.267 1.00 43.28 399 VAL A O 1
ATOM 3143 N N . ALA A 1 400 ? 16.628 -15.524 -4.486 1.00 44.03 400 ALA A N 1
ATOM 3144 C CA . ALA A 1 400 ? 17.531 -16.678 -4.374 1.00 44.03 400 ALA A CA 1
ATOM 3145 C C . ALA A 1 400 ? 18.334 -17.076 -5.638 1.00 44.03 400 ALA A C 1
ATOM 3147 O O . ALA A 1 400 ? 18.578 -18.252 -5.878 1.00 44.03 400 ALA A O 1
ATOM 3148 N N . GLY A 1 401 ? 18.803 -16.121 -6.432 1.00 44.22 401 GLY A N 1
ATOM 3149 C CA . GLY A 1 401 ? 19.737 -16.381 -7.547 1.00 44.22 401 GLY A CA 1
ATOM 3150 C C . GLY A 1 401 ? 19.128 -16.341 -8.949 1.00 44.22 401 GLY A C 1
ATOM 3151 O O . GLY A 1 401 ? 19.877 -16.390 -9.921 1.00 44.22 401 GLY A O 1
ATOM 3152 N N . VAL A 1 402 ? 17.802 -16.233 -9.083 1.00 48.59 402 VAL A N 1
ATOM 3153 C CA . VAL A 1 402 ? 17.109 -16.434 -10.369 1.00 48.59 402 VAL A CA 1
ATOM 3154 C C . VAL A 1 402 ? 16.656 -15.106 -10.993 1.00 48.59 402 VAL A C 1
ATOM 3156 O O . VAL A 1 402 ? 16.008 -14.300 -10.332 1.00 48.59 402 VAL A O 1
ATOM 3159 N N . SER A 1 403 ? 16.995 -14.872 -12.270 1.00 50.44 403 SER A N 1
ATOM 3160 C CA . SER A 1 403 ? 16.434 -13.773 -13.077 1.00 50.44 403 SER A CA 1
ATOM 3161 C C . SER A 1 403 ? 15.004 -14.127 -13.479 1.00 50.44 403 SER A C 1
ATOM 3163 O O . SER A 1 403 ? 14.775 -15.162 -14.103 1.00 50.44 403 SER A O 1
ATOM 3165 N N . GLU A 1 404 ? 14.037 -13.295 -13.103 1.00 52.12 404 GLU A N 1
ATOM 3166 C CA . GLU A 1 404 ? 12.610 -13.614 -13.224 1.00 52.12 404 GLU A CA 1
ATOM 3167 C C . GLU A 1 404 ? 11.886 -12.644 -14.157 1.00 52.12 404 GLU A C 1
ATOM 3169 O O . GLU A 1 404 ? 12.166 -11.457 -14.099 1.00 52.12 404 GLU A O 1
ATOM 3174 N N . PRO A 1 405 ? 10.916 -13.066 -14.979 1.00 52.34 405 PRO A N 1
ATOM 3175 C CA . PRO A 1 405 ? 10.146 -12.117 -15.774 1.00 52.34 405 PRO A CA 1
ATOM 3176 C C . PRO A 1 405 ? 9.415 -11.111 -14.853 1.00 52.34 405 PRO A C 1
ATOM 3178 O O . PRO A 1 405 ? 8.796 -11.523 -13.867 1.00 52.34 405 PRO A O 1
ATOM 3181 N N . PRO A 1 406 ? 9.488 -9.799 -15.137 1.00 56.56 406 PRO A N 1
ATOM 3182 C CA . PRO A 1 406 ? 8.885 -8.763 -14.299 1.00 56.56 406 PRO A CA 1
ATOM 3183 C C . PRO A 1 406 ? 7.368 -8.919 -14.301 1.00 56.56 406 PRO A C 1
ATOM 3185 O O . PRO A 1 406 ? 6.768 -9.041 -15.367 1.00 56.56 406 PRO A O 1
ATOM 3188 N N . ARG A 1 407 ? 6.736 -8.931 -13.123 1.00 60.19 407 ARG A N 1
ATOM 3189 C CA . ARG A 1 407 ? 5.291 -9.154 -13.016 1.00 60.19 407 ARG A CA 1
ATOM 3190 C C . ARG A 1 407 ? 4.531 -8.037 -13.758 1.00 60.19 407 ARG A C 1
ATOM 3192 O O . ARG A 1 407 ? 4.951 -6.879 -13.719 1.00 60.19 407 ARG A O 1
ATOM 3199 N N . PRO A 1 408 ? 3.427 -8.349 -14.459 1.00 64.31 408 PRO A N 1
ATOM 3200 C CA . PRO A 1 408 ? 2.662 -7.323 -15.154 1.00 64.31 408 PRO A CA 1
ATOM 3201 C C . PRO A 1 408 ? 2.052 -6.305 -14.179 1.00 64.31 408 PRO A C 1
ATOM 3203 O O . PRO A 1 408 ? 1.751 -6.662 -13.036 1.00 64.31 408 PRO A O 1
ATOM 3206 N N . PRO A 1 409 ? 1.738 -5.082 -14.644 1.00 61.59 409 PRO A N 1
ATOM 3207 C CA . PRO A 1 409 ? 0.889 -4.150 -13.909 1.00 61.59 409 PRO A CA 1
ATOM 3208 C C . PRO A 1 409 ? -0.425 -4.817 -13.476 1.00 61.59 409 PRO A C 1
ATOM 3210 O O . PRO A 1 409 ? -1.013 -5.627 -14.205 1.00 61.59 409 PRO A O 1
ATOM 3213 N N . ALA A 1 410 ? -0.875 -4.483 -12.265 1.00 67.25 410 ALA A N 1
ATOM 3214 C CA . ALA A 1 410 ? -1.638 -5.397 -11.425 1.00 67.25 410 ALA A CA 1
ATOM 3215 C C . ALA A 1 410 ? -2.987 -5.837 -11.970 1.00 67.25 410 ALA A C 1
ATOM 3217 O O . ALA A 1 410 ? -3.382 -6.939 -11.637 1.00 67.25 410 ALA A O 1
ATOM 3218 N N . LEU A 1 411 ? -3.743 -5.029 -12.723 1.00 67.06 411 LEU A N 1
ATOM 3219 C CA . LEU A 1 411 ? -5.134 -5.407 -13.022 1.00 67.06 411 LEU A CA 1
ATOM 3220 C C . LEU A 1 411 ? -5.207 -6.637 -13.932 1.00 67.06 411 LEU A C 1
ATOM 3222 O O . LEU A 1 411 ? -5.935 -7.577 -13.631 1.00 67.06 411 LEU A O 1
ATOM 3226 N N . GLY A 1 412 ? -4.417 -6.656 -15.009 1.00 70.62 412 GLY A N 1
ATOM 3227 C CA . GLY A 1 412 ? -4.352 -7.806 -15.915 1.00 70.62 412 GLY A CA 1
ATOM 3228 C C . GLY A 1 412 ? -3.812 -9.053 -15.213 1.00 70.62 412 GLY A C 1
ATOM 3229 O O . GLY A 1 412 ? -4.391 -10.130 -15.342 1.00 70.62 412 GLY A O 1
ATOM 3230 N N . ALA A 1 413 ? -2.760 -8.889 -14.403 1.00 75.38 413 ALA A N 1
ATOM 3231 C CA . ALA A 1 413 ? -2.217 -9.965 -13.578 1.00 75.38 413 ALA A CA 1
ATOM 3232 C C . ALA A 1 413 ? -3.238 -10.467 -12.547 1.00 75.38 413 ALA A C 1
ATOM 3234 O O . ALA A 1 413 ? -3.483 -11.659 -12.461 1.00 75.38 413 ALA A O 1
ATOM 3235 N N . TYR A 1 414 ? -3.906 -9.573 -11.824 1.00 79.31 414 TYR A N 1
ATOM 3236 C CA . TYR A 1 414 ? -4.876 -9.901 -10.784 1.00 79.31 414 TYR A CA 1
ATOM 3237 C C . TYR A 1 414 ? -6.068 -10.669 -11.346 1.00 79.31 414 TYR A C 1
ATOM 3239 O O . TYR A 1 414 ? -6.457 -11.680 -10.765 1.00 79.31 414 TYR A O 1
ATOM 3247 N N . ILE A 1 415 ? -6.622 -10.233 -12.483 1.00 81.38 415 ILE A N 1
ATOM 3248 C CA . ILE A 1 415 ? -7.737 -10.937 -13.128 1.00 81.38 415 ILE A CA 1
ATOM 3249 C C . ILE A 1 415 ? -7.290 -12.336 -13.570 1.00 81.38 415 ILE A C 1
ATOM 3251 O O . ILE A 1 415 ? -8.004 -13.301 -13.322 1.00 81.38 415 ILE A O 1
ATOM 3255 N N . ILE A 1 416 ? -6.110 -12.469 -14.184 1.00 86.94 416 ILE A N 1
ATOM 3256 C CA . ILE A 1 416 ? -5.595 -13.774 -14.622 1.00 86.94 416 ILE A CA 1
ATOM 3257 C C . ILE A 1 416 ? -5.305 -14.696 -13.440 1.00 86.94 416 ILE A C 1
ATOM 3259 O O . ILE A 1 416 ? -5.688 -15.858 -13.455 1.00 86.94 416 ILE A O 1
ATOM 3263 N N . GLU A 1 417 ? -4.618 -14.199 -12.420 1.00 87.69 417 GLU A N 1
ATOM 3264 C CA . GLU A 1 417 ? -4.115 -15.008 -11.312 1.00 87.69 417 GLU A CA 1
ATOM 3265 C C . GLU A 1 417 ? -5.226 -15.389 -10.328 1.00 87.69 417 GLU A C 1
ATOM 3267 O O . GLU A 1 417 ? -5.214 -16.498 -9.801 1.00 87.69 417 GLU A O 1
ATOM 3272 N N . THR A 1 418 ? -6.205 -14.506 -10.101 1.00 88.06 418 THR A N 1
ATOM 3273 C CA . THR A 1 418 ? -7.275 -14.720 -9.107 1.00 88.06 418 THR A CA 1
ATOM 3274 C C . THR A 1 418 ? -8.643 -15.025 -9.718 1.00 88.06 418 THR A C 1
ATOM 3276 O O . THR A 1 418 ? -9.567 -15.394 -8.988 1.00 88.06 418 THR A O 1
ATOM 3279 N N . GLY A 1 419 ? -8.788 -14.877 -11.036 1.00 88.38 419 GLY A N 1
ATOM 3280 C CA . GLY A 1 419 ? -10.035 -15.110 -11.753 1.00 88.38 419 GLY A CA 1
ATOM 3281 C C . GLY A 1 419 ? -11.143 -14.118 -11.397 1.00 88.38 419 GLY A C 1
ATOM 3282 O O . GLY A 1 419 ? -10.991 -13.188 -10.599 1.00 88.38 419 GLY A O 1
ATOM 3283 N N . LEU A 1 420 ? -12.318 -14.356 -11.973 1.00 88.31 420 LEU A N 1
ATOM 3284 C CA . LEU A 1 420 ? -13.536 -13.600 -11.711 1.00 88.31 420 LEU A CA 1
ATOM 3285 C C . LEU A 1 420 ? -13.928 -13.674 -10.233 1.00 88.31 420 LEU A C 1
ATOM 3287 O O . LEU A 1 420 ? -14.390 -12.677 -9.683 1.00 88.31 420 LEU A O 1
ATOM 3291 N N . LEU A 1 421 ? -13.714 -14.815 -9.571 1.00 89.62 421 LEU A N 1
ATOM 3292 C CA . LEU A 1 421 ? -14.008 -14.961 -8.146 1.00 89.62 421 LEU A CA 1
ATOM 3293 C C . LEU A 1 421 ? -13.220 -13.956 -7.294 1.00 89.62 421 LEU A C 1
ATOM 3295 O O . LEU A 1 421 ? -13.817 -13.256 -6.474 1.00 89.62 421 LEU A O 1
ATOM 3299 N N . GLY A 1 422 ? -11.907 -13.830 -7.516 1.00 89.12 422 GLY A N 1
ATOM 3300 C CA . GLY A 1 422 ? -11.072 -12.864 -6.799 1.00 89.12 422 GLY A CA 1
ATOM 3301 C C . GLY A 1 422 ? -11.518 -11.421 -7.034 1.00 89.12 422 GLY A C 1
ATOM 3302 O O . GLY A 1 422 ? -11.666 -10.652 -6.081 1.00 89.12 422 GLY A O 1
ATOM 3303 N N . VAL A 1 423 ? -11.828 -11.077 -8.288 1.00 87.44 423 VAL A N 1
ATOM 3304 C CA . VAL A 1 423 ? -12.337 -9.751 -8.682 1.00 87.44 423 VAL A CA 1
ATOM 3305 C C . VAL A 1 423 ? -13.682 -9.438 -8.025 1.00 87.44 423 VAL A C 1
ATOM 3307 O O . VAL A 1 423 ? -13.860 -8.344 -7.489 1.00 87.44 423 VAL A O 1
ATOM 3310 N N . LEU A 1 424 ? -14.623 -10.386 -8.022 1.00 90.88 424 LEU A N 1
ATOM 3311 C CA . LEU A 1 424 ? -15.939 -10.209 -7.407 1.00 90.88 424 LEU A CA 1
ATOM 3312 C C . LEU A 1 424 ? -15.842 -10.069 -5.887 1.00 90.88 424 LEU A C 1
ATOM 3314 O O . LEU A 1 424 ? -16.551 -9.246 -5.314 1.00 90.88 424 LEU A O 1
ATOM 3318 N N . LEU A 1 425 ? -14.956 -10.823 -5.232 1.00 91.69 425 LEU A N 1
ATOM 3319 C CA . LEU A 1 425 ? -14.728 -10.725 -3.789 1.00 91.69 425 LEU A CA 1
ATOM 3320 C C . LEU A 1 425 ? -14.082 -9.387 -3.401 1.00 91.69 425 LEU A C 1
ATOM 3322 O O . LEU A 1 425 ? -14.557 -8.728 -2.474 1.00 91.69 425 LEU A O 1
ATOM 3326 N N . LEU A 1 426 ? -13.070 -8.932 -4.147 1.00 89.00 426 LEU A N 1
ATOM 3327 C CA . LEU A 1 426 ? -12.502 -7.589 -3.987 1.00 89.00 426 LEU A CA 1
ATOM 3328 C C . LEU A 1 426 ? -13.578 -6.511 -4.202 1.00 89.00 426 LEU A C 1
ATOM 3330 O O . LEU A 1 426 ? -13.713 -5.594 -3.389 1.00 89.00 426 LEU A O 1
ATOM 3334 N N . GLY A 1 427 ? -14.379 -6.649 -5.262 1.00 89.00 427 GLY A N 1
ATOM 3335 C CA . GLY A 1 427 ? -15.502 -5.765 -5.562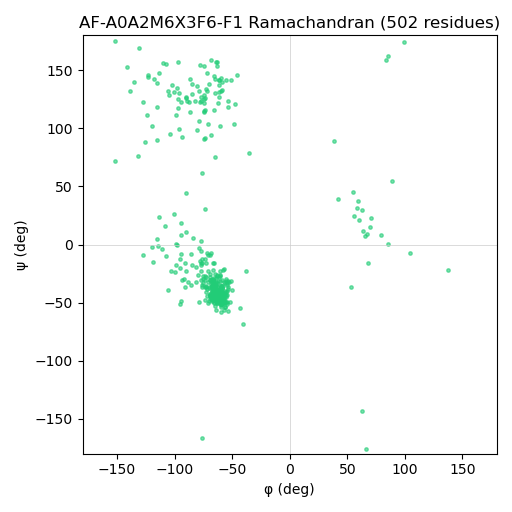 1.00 89.00 427 GLY A CA 1
ATOM 3336 C C . GLY A 1 427 ? -16.536 -5.736 -4.438 1.00 89.00 427 GLY A C 1
ATOM 3337 O O . GLY A 1 427 ? -16.958 -4.661 -4.023 1.00 89.00 427 GLY A O 1
ATOM 3338 N N . ALA A 1 428 ? -16.890 -6.888 -3.870 1.00 91.44 428 ALA A N 1
ATOM 3339 C CA . ALA A 1 428 ? -17.806 -6.989 -2.738 1.00 91.44 428 ALA A CA 1
ATOM 3340 C C . ALA A 1 428 ? -17.245 -6.304 -1.480 1.00 91.44 428 ALA A C 1
ATOM 3342 O O . ALA A 1 428 ? -17.981 -5.592 -0.796 1.00 91.44 428 ALA A O 1
ATOM 3343 N N . CYS A 1 429 ? -15.944 -6.436 -1.201 1.00 90.69 429 CYS A N 1
ATOM 3344 C CA . CYS A 1 429 ? -15.273 -5.709 -0.119 1.00 90.69 429 CYS A CA 1
ATOM 3345 C C . CYS A 1 429 ? -15.295 -4.189 -0.343 1.00 90.69 429 CYS A C 1
ATOM 3347 O O . CYS A 1 429 ? -15.607 -3.427 0.578 1.00 90.69 429 CYS A O 1
ATOM 3349 N N . ALA A 1 430 ? -15.007 -3.733 -1.565 1.00 88.75 430 ALA A N 1
ATOM 3350 C CA . ALA A 1 430 ? -15.051 -2.319 -1.930 1.00 88.75 430 ALA A CA 1
ATOM 3351 C C . ALA A 1 430 ? -16.480 -1.750 -1.858 1.00 88.75 430 ALA A C 1
ATOM 3353 O O . ALA A 1 430 ? -16.684 -0.652 -1.332 1.00 88.75 430 ALA A O 1
ATOM 3354 N N . LEU A 1 431 ? -17.483 -2.508 -2.308 1.00 89.25 431 LEU A N 1
ATOM 3355 C CA . LEU A 1 431 ? -18.899 -2.149 -2.215 1.00 89.25 431 LEU A CA 1
ATOM 3356 C C . LEU A 1 431 ? -19.380 -2.109 -0.767 1.00 89.25 431 LEU A C 1
ATOM 3358 O O . LEU A 1 431 ? -20.052 -1.156 -0.390 1.00 89.25 431 LEU A O 1
ATOM 3362 N N . ALA A 1 432 ? -19.008 -3.084 0.065 1.00 87.56 432 ALA A N 1
ATOM 3363 C CA . ALA A 1 432 ? -19.344 -3.083 1.488 1.00 87.56 432 ALA A CA 1
ATOM 3364 C C . ALA A 1 432 ? -18.716 -1.882 2.209 1.00 87.56 432 ALA A C 1
ATOM 3366 O O . ALA A 1 432 ? -19.386 -1.212 2.997 1.00 87.56 432 ALA A O 1
ATOM 3367 N N . THR A 1 433 ? -17.462 -1.559 1.880 1.00 86.94 433 THR A N 1
ATOM 3368 C CA . THR A 1 433 ? -16.778 -0.362 2.382 1.00 86.94 433 THR A CA 1
ATOM 3369 C C . THR A 1 433 ? -17.512 0.903 1.939 1.00 86.94 433 THR A C 1
ATOM 3371 O O . THR A 1 433 ? -17.854 1.735 2.775 1.00 86.94 433 THR A O 1
ATOM 3374 N N . THR A 1 434 ? -17.836 1.026 0.649 1.00 85.12 434 THR A N 1
ATOM 3375 C CA . THR A 1 434 ? -18.581 2.165 0.086 1.00 85.12 434 THR A CA 1
ATOM 3376 C C . THR A 1 434 ? -19.950 2.312 0.739 1.00 85.12 434 THR A C 1
ATOM 3378 O O . THR A 1 434 ? -20.325 3.401 1.163 1.00 85.12 434 THR A O 1
ATOM 3381 N N . ALA A 1 435 ? -20.691 1.214 0.876 1.00 82.69 435 ALA A N 1
ATOM 3382 C CA . ALA A 1 435 ? -21.995 1.203 1.514 1.00 82.69 435 ALA A CA 1
ATOM 3383 C C . ALA A 1 435 ? -21.892 1.639 2.980 1.00 82.69 435 ALA A C 1
ATOM 3385 O O . ALA A 1 435 ? -22.704 2.436 3.442 1.00 82.69 435 ALA A O 1
ATOM 3386 N N . ASN A 1 436 ? -20.860 1.195 3.700 1.00 78.88 436 ASN A N 1
ATOM 3387 C CA . ASN A 1 436 ? -20.590 1.678 5.047 1.00 78.88 436 ASN A CA 1
ATOM 3388 C C . ASN A 1 436 ? -20.337 3.195 5.037 1.00 78.88 436 ASN A C 1
ATOM 3390 O O . ASN A 1 436 ? -21.038 3.940 5.716 1.00 78.88 436 ASN A O 1
ATOM 3394 N N . MET A 1 437 ? -19.441 3.693 4.185 1.00 79.31 437 MET A N 1
ATOM 3395 C CA . MET A 1 437 ? -19.185 5.132 4.086 1.00 79.31 437 MET A CA 1
ATOM 3396 C C . MET A 1 437 ? -20.444 5.943 3.757 1.00 79.31 437 MET A C 1
ATOM 3398 O O . MET A 1 437 ? -20.652 7.014 4.319 1.00 79.31 437 MET A O 1
ATOM 3402 N N . LEU A 1 438 ? -21.296 5.475 2.847 1.00 76.31 438 LEU A N 1
ATOM 3403 C CA . LEU A 1 438 ? -22.460 6.236 2.390 1.00 76.31 438 LEU A CA 1
ATOM 3404 C C . LEU A 1 438 ? -23.659 6.135 3.343 1.00 76.31 438 LEU A C 1
ATOM 3406 O O . LEU A 1 438 ? -24.416 7.101 3.479 1.00 76.31 438 LEU A O 1
ATOM 3410 N N . PHE A 1 439 ? -23.829 4.994 4.016 1.00 71.44 439 PHE A N 1
ATOM 3411 C CA . PHE A 1 439 ? -25.061 4.655 4.732 1.00 71.44 439 PHE A CA 1
ATOM 3412 C C . PHE A 1 439 ? -24.888 4.423 6.243 1.00 71.44 439 PHE A C 1
ATOM 3414 O O . PHE A 1 439 ? -25.889 4.202 6.928 1.00 71.44 439 PHE A O 1
ATOM 3421 N N . TYR A 1 440 ? -23.676 4.500 6.811 1.00 66.88 440 TYR A N 1
ATOM 3422 C CA . TYR A 1 440 ? -23.482 4.245 8.244 1.00 66.88 440 TYR A CA 1
ATOM 3423 C C . TYR A 1 440 ? -24.162 5.297 9.143 1.00 66.88 440 TYR A C 1
ATOM 3425 O O . TYR A 1 440 ? -23.804 6.476 9.149 1.00 66.88 440 TYR A O 1
ATOM 3433 N N . LYS A 1 441 ? -25.147 4.800 9.910 1.00 52.78 441 LYS A N 1
ATOM 3434 C CA . LYS A 1 441 ? -25.941 5.407 10.998 1.00 52.78 441 LYS A CA 1
ATOM 3435 C C . LYS A 1 441 ? -26.348 6.873 10.803 1.00 52.78 441 LYS A C 1
ATOM 3437 O O . LYS A 1 441 ? -25.728 7.806 11.311 1.00 52.78 441 LYS A O 1
ATOM 3442 N N . LYS A 1 442 ? -27.510 7.033 10.172 1.00 48.03 442 LYS A N 1
ATOM 3443 C CA . LYS A 1 442 ? -28.385 8.200 10.320 1.00 48.03 442 LYS A CA 1
ATOM 3444 C C . LYS A 1 442 ? -29.329 8.000 11.512 1.00 48.03 442 LYS A C 1
ATOM 3446 O O . LYS A 1 442 ? -29.838 6.891 11.671 1.00 48.03 442 LYS A O 1
ATOM 3451 N N . PRO A 1 443 ? -29.643 9.045 12.295 1.00 45.16 443 PRO A N 1
ATOM 3452 C CA . PRO A 1 443 ? -30.981 9.147 12.862 1.00 45.16 443 PRO A CA 1
ATOM 3453 C C . PRO A 1 443 ? -31.976 9.163 11.692 1.00 45.16 443 PRO A C 1
ATOM 3455 O O . PRO A 1 443 ? -31.739 9.848 10.695 1.00 45.16 443 PRO A O 1
ATOM 3458 N N . ALA A 1 444 ? -33.036 8.359 11.768 1.00 38.38 444 ALA A N 1
ATOM 3459 C CA . ALA A 1 444 ? -34.025 8.220 10.702 1.00 38.38 444 ALA A CA 1
ATOM 3460 C C . ALA A 1 444 ? -34.479 9.600 10.177 1.00 38.38 444 ALA A C 1
ATOM 3462 O O . ALA A 1 444 ? -34.963 10.418 10.952 1.00 38.38 444 ALA A O 1
ATOM 3463 N N . GLY A 1 445 ? -34.298 9.871 8.876 1.00 40.84 445 GLY A N 1
ATOM 3464 C CA . GLY A 1 445 ? -34.930 11.027 8.219 1.00 40.84 445 GLY A CA 1
ATOM 3465 C C . GLY A 1 445 ? -34.088 11.853 7.241 1.00 40.84 445 GLY A C 1
ATOM 3466 O O . GLY A 1 445 ? -34.668 12.482 6.367 1.00 40.84 445 GLY A O 1
ATOM 3467 N N . THR A 1 446 ? -32.751 11.851 7.292 1.00 43.19 446 THR A N 1
ATOM 3468 C CA . THR A 1 446 ? -31.945 12.686 6.370 1.00 43.19 446 THR A CA 1
ATOM 3469 C C . THR A 1 446 ? -31.093 11.852 5.428 1.00 43.19 446 THR A C 1
ATOM 3471 O O . THR A 1 446 ? -29.938 11.540 5.701 1.00 43.19 446 THR A O 1
ATOM 3474 N N . TRP A 1 447 ? -31.635 11.500 4.261 1.00 39.31 447 TRP A N 1
AT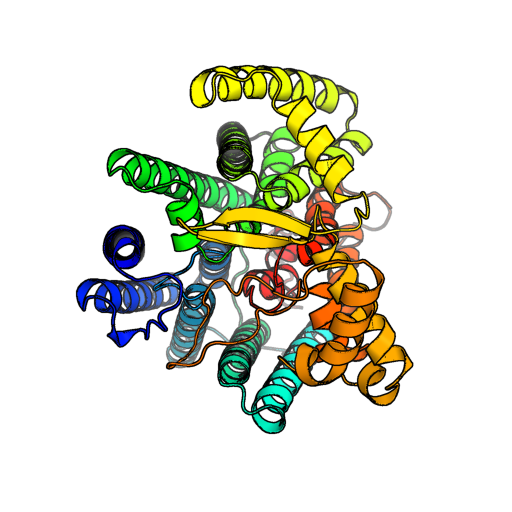OM 3475 C CA . TRP A 1 447 ? -30.860 10.936 3.153 1.00 39.31 447 TRP A CA 1
ATOM 3476 C C . TRP A 1 447 ? -29.846 11.970 2.602 1.00 39.31 447 TRP A C 1
ATOM 3478 O O . TRP A 1 447 ? -30.076 12.568 1.568 1.00 39.31 447 TRP A O 1
ATOM 3488 N N . GLY A 1 448 ? -28.732 12.228 3.300 1.00 47.62 448 GLY A N 1
ATOM 3489 C CA . GLY A 1 448 ? -27.659 13.115 2.830 1.00 47.62 448 GLY A CA 1
ATOM 3490 C C . GLY A 1 448 ? -26.285 12.443 2.775 1.00 47.62 448 GLY A C 1
ATOM 3491 O O . GLY A 1 448 ? -25.965 11.616 3.633 1.00 47.62 448 GLY A O 1
ATOM 3492 N N . PHE A 1 449 ? -25.492 12.806 1.765 1.00 55.97 449 PHE A N 1
ATOM 3493 C CA . PHE A 1 449 ? -24.068 12.495 1.643 1.00 55.97 449 PHE A CA 1
ATOM 3494 C C . PHE A 1 449 ? -23.260 13.421 2.564 1.00 55.97 449 PHE A C 1
ATOM 3496 O O . PHE A 1 449 ? -23.395 14.642 2.480 1.00 55.97 449 PHE A O 1
ATOM 3503 N N . ARG A 1 450 ? -22.392 12.884 3.434 1.00 66.56 450 ARG A N 1
ATOM 3504 C CA . ARG A 1 450 ? -21.430 13.728 4.163 1.00 66.56 450 ARG A CA 1
ATOM 3505 C C . ARG A 1 450 ? -20.269 14.068 3.237 1.00 66.56 450 ARG A C 1
ATOM 3507 O O . ARG A 1 450 ? -19.673 13.169 2.649 1.00 66.56 450 ARG A O 1
ATOM 3514 N N . SER A 1 451 ? -19.883 15.342 3.182 1.00 66.50 451 SER A N 1
ATOM 3515 C CA . SER A 1 451 ? -18.707 15.781 2.418 1.00 66.50 451 SER A CA 1
ATOM 3516 C C . SER A 1 451 ? -17.433 15.023 2.824 1.00 66.50 451 SER A C 1
ATOM 3518 O O . SER A 1 451 ? -16.584 14.781 1.978 1.00 66.50 451 SER A O 1
ATOM 3520 N N . SER A 1 452 ? -17.327 14.579 4.086 1.00 69.94 452 SER A N 1
ATOM 3521 C CA . SER A 1 452 ? -16.243 13.710 4.569 1.00 69.94 452 SER A CA 1
ATOM 3522 C C . SER A 1 452 ? -16.175 12.375 3.833 1.00 69.94 452 SER A C 1
ATOM 3524 O O . SER A 1 452 ? -15.111 11.954 3.399 1.00 69.94 452 SER A O 1
ATOM 3526 N N . ASN A 1 453 ? -17.323 11.720 3.678 1.00 76.88 453 ASN A N 1
ATOM 3527 C CA . ASN A 1 453 ? -17.414 10.362 3.152 1.00 76.88 453 ASN A CA 1
ATOM 3528 C C . ASN A 1 453 ? -17.194 10.368 1.640 1.00 76.88 453 ASN A C 1
ATOM 3530 O O . ASN A 1 453 ? -16.576 9.456 1.108 1.00 76.88 453 ASN A O 1
ATOM 3534 N N . LEU A 1 454 ? -17.627 11.438 0.966 1.00 72.31 454 LEU A N 1
ATOM 3535 C CA . LEU A 1 454 ? -17.322 11.654 -0.444 1.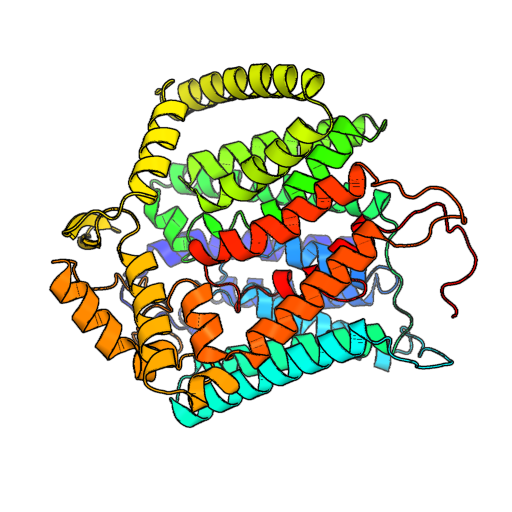00 72.31 454 LEU A CA 1
ATOM 3536 C C . LEU A 1 454 ? -15.825 11.880 -0.673 1.00 72.31 454 LEU A C 1
ATOM 3538 O O . LEU A 1 454 ? -15.276 11.291 -1.594 1.00 72.31 454 LEU A O 1
ATOM 3542 N N . ILE A 1 455 ? -15.138 12.642 0.187 1.00 77.94 455 ILE A N 1
ATOM 3543 C CA . ILE A 1 455 ? -13.679 12.803 0.084 1.00 77.94 455 ILE A CA 1
ATOM 3544 C C . ILE A 1 455 ? -12.965 11.459 0.271 1.00 77.94 455 ILE A C 1
ATOM 3546 O O . ILE A 1 455 ? -12.101 11.140 -0.527 1.00 77.94 455 ILE A O 1
ATOM 3550 N N . PHE A 1 456 ? -13.341 10.632 1.252 1.00 81.81 456 PHE A N 1
ATOM 3551 C CA . PHE A 1 456 ? -12.705 9.316 1.435 1.00 81.81 456 PHE A CA 1
ATOM 3552 C C . PHE A 1 456 ? -13.087 8.277 0.367 1.00 81.81 456 PHE A C 1
ATOM 3554 O O . PHE A 1 456 ? -12.368 7.294 0.190 1.00 81.81 456 PHE A O 1
ATOM 3561 N N . LEU A 1 457 ? -14.157 8.507 -0.401 1.00 82.19 457 LEU A N 1
ATOM 3562 C CA . LEU A 1 457 ? -14.477 7.700 -1.581 1.00 82.19 457 LEU A CA 1
ATOM 3563 C C . LEU A 1 457 ? -13.407 7.846 -2.677 1.00 82.19 457 LEU A C 1
ATOM 3565 O O . LEU A 1 457 ? -13.204 6.910 -3.449 1.00 82.19 457 LEU A O 1
ATOM 3569 N N . SER A 1 458 ? -12.671 8.968 -2.723 1.00 80.94 458 SER A N 1
ATOM 3570 C CA . SER A 1 458 ? -11.576 9.146 -3.686 1.00 80.94 458 SER A CA 1
ATOM 3571 C C . SER A 1 458 ? -10.472 8.101 -3.510 1.00 80.94 458 SER A C 1
ATOM 3573 O O . SER A 1 458 ? -9.889 7.680 -4.504 1.00 80.94 458 SER A O 1
ATOM 3575 N N . THR A 1 459 ? -10.237 7.613 -2.286 1.00 83.50 459 THR A N 1
ATOM 3576 C CA . THR A 1 459 ? -9.312 6.506 -2.007 1.00 83.50 459 THR A CA 1
ATOM 3577 C C . THR A 1 459 ? -9.733 5.234 -2.750 1.00 83.50 459 THR A C 1
ATOM 3579 O O . THR A 1 459 ? -8.899 4.589 -3.380 1.00 83.50 459 THR A O 1
ATOM 3582 N N . LEU A 1 460 ? -11.028 4.894 -2.740 1.00 83.69 460 LEU A N 1
ATOM 3583 C CA . LEU A 1 460 ? -11.548 3.709 -3.434 1.00 83.69 460 LEU A CA 1
ATOM 3584 C C . LEU A 1 460 ? -11.497 3.844 -4.959 1.00 83.69 460 LEU A C 1
ATOM 3586 O O . LEU A 1 460 ? -11.324 2.841 -5.639 1.00 83.69 460 LEU A O 1
ATOM 3590 N N . ILE A 1 461 ? -11.614 5.064 -5.492 1.00 82.12 461 ILE A N 1
ATOM 3591 C CA . ILE A 1 461 ? -11.465 5.345 -6.930 1.00 82.12 461 ILE A CA 1
ATOM 3592 C C . ILE A 1 461 ? -9.983 5.319 -7.338 1.00 82.12 461 ILE A C 1
ATOM 3594 O O . ILE A 1 461 ? -9.641 4.843 -8.419 1.00 82.12 461 ILE A O 1
ATOM 3598 N N . ALA A 1 462 ? -9.092 5.801 -6.468 1.00 80.12 462 ALA A N 1
ATOM 3599 C CA . ALA A 1 462 ? -7.658 5.837 -6.723 1.00 80.12 462 ALA A CA 1
ATOM 3600 C C . ALA A 1 462 ? -7.043 4.436 -6.786 1.00 80.12 462 ALA A C 1
ATOM 3602 O O . ALA A 1 462 ? -6.189 4.208 -7.631 1.00 80.12 462 ALA A O 1
ATOM 3603 N N . LEU A 1 463 ? -7.494 3.492 -5.953 1.00 75.88 463 LEU A N 1
ATOM 3604 C CA . LEU A 1 463 ? -6.982 2.117 -5.927 1.00 75.88 463 LEU A CA 1
ATOM 3605 C C . LEU A 1 463 ? -6.995 1.395 -7.292 1.00 75.88 463 LEU A C 1
ATOM 3607 O O . LEU A 1 463 ? -5.930 0.968 -7.732 1.00 75.88 463 LEU A O 1
ATOM 3611 N N . PRO A 1 464 ? -8.132 1.238 -8.000 1.00 71.25 464 PRO A N 1
ATOM 3612 C CA . PRO A 1 464 ? -8.145 0.567 -9.295 1.00 71.25 464 PRO A CA 1
ATOM 3613 C C . PRO A 1 464 ? -7.346 1.344 -10.340 1.00 71.25 464 PRO A C 1
ATOM 3615 O O . PRO A 1 464 ? -6.670 0.735 -11.154 1.00 71.25 464 PRO A O 1
ATOM 3618 N N . LEU A 1 465 ? -7.334 2.675 -10.304 1.00 73.44 465 LEU A N 1
ATOM 3619 C CA . LEU A 1 465 ? -6.507 3.466 -11.221 1.00 73.44 465 LEU A CA 1
ATOM 3620 C C . LEU A 1 465 ? -5.007 3.326 -10.908 1.00 73.44 465 LEU A C 1
ATOM 3622 O O . LEU A 1 465 ? -4.175 3.373 -11.807 1.00 73.44 465 LEU A O 1
ATOM 3626 N N . TRP A 1 466 ? -4.659 3.062 -9.651 1.00 70.00 466 TRP A N 1
ATOM 3627 C CA . TRP A 1 466 ? -3.298 2.771 -9.222 1.00 70.00 466 TRP A CA 1
ATOM 3628 C C . TRP A 1 466 ? -2.785 1.416 -9.719 1.00 70.00 466 TRP A C 1
ATOM 3630 O O . TRP A 1 466 ? -1.595 1.289 -9.996 1.00 70.00 466 TRP A O 1
ATOM 3640 N N . THR A 1 467 ? -3.670 0.426 -9.907 1.00 67.88 467 THR A N 1
ATOM 3641 C CA . THR A 1 467 ? -3.309 -0.882 -10.503 1.00 67.88 467 THR A CA 1
ATOM 3642 C C . THR A 1 467 ? -2.698 -0.755 -11.898 1.00 67.88 467 THR A C 1
ATOM 3644 O O . THR A 1 467 ? -1.997 -1.658 -12.349 1.00 67.88 467 THR A O 1
ATOM 3647 N N . TYR A 1 468 ? -2.961 0.360 -12.586 1.00 66.25 468 TYR A N 1
ATOM 3648 C CA . TYR A 1 468 ? -2.326 0.676 -13.856 1.00 66.25 468 TYR A CA 1
ATOM 3649 C C . TYR A 1 468 ? -0.830 0.950 -13.674 1.00 66.25 468 TYR A C 1
ATOM 3651 O O . TYR A 1 468 ? -0.025 0.583 -14.523 1.00 66.25 468 TYR A O 1
ATOM 3659 N N . PHE A 1 469 ? -0.444 1.567 -12.553 1.00 61.78 469 PHE A N 1
ATOM 3660 C CA . PHE A 1 469 ? 0.913 2.045 -12.310 1.00 61.78 469 PHE A CA 1
ATOM 3661 C C . PHE A 1 469 ? 1.805 1.054 -11.556 1.00 61.78 469 PHE A C 1
ATOM 3663 O O . PHE A 1 469 ? 3.007 1.052 -11.816 1.00 61.78 469 PHE A O 1
ATOM 3670 N N . GLY A 1 470 ? 1.244 0.216 -10.677 1.00 63.28 470 GLY A N 1
ATOM 3671 C CA . GLY A 1 470 ? 2.005 -0.734 -9.855 1.00 63.28 470 GLY A CA 1
ATOM 3672 C C . GLY A 1 470 ? 1.226 -1.994 -9.470 1.00 63.28 470 GLY A C 1
ATOM 3673 O O . GLY A 1 470 ? 0.039 -2.119 -9.767 1.00 63.28 470 GLY A O 1
ATOM 3674 N N . GLU A 1 471 ? 1.913 -2.929 -8.812 1.00 64.75 471 GLU A N 1
ATOM 3675 C CA . GLU A 1 471 ? 1.400 -4.213 -8.323 1.00 64.75 471 GLU A CA 1
ATOM 3676 C C . GLU A 1 471 ? 0.604 -4.016 -7.033 1.00 64.75 471 GLU A C 1
ATOM 3678 O O . GLU A 1 471 ? 1.123 -3.498 -6.055 1.00 64.75 471 GLU A O 1
ATOM 3683 N N . ILE A 1 472 ? -0.663 -4.427 -7.010 1.00 59.34 472 ILE A N 1
ATOM 3684 C CA . ILE A 1 472 ? -1.545 -4.225 -5.849 1.00 59.34 472 ILE A CA 1
ATOM 3685 C C . ILE A 1 472 ? -1.483 -5.388 -4.853 1.00 59.34 472 ILE A C 1
ATOM 3687 O O . ILE A 1 472 ? -1.795 -5.203 -3.678 1.00 59.34 472 ILE A O 1
ATOM 3691 N N . GLN A 1 473 ? -1.073 -6.579 -5.295 1.00 57.62 473 GLN A N 1
ATOM 3692 C CA . GLN A 1 473 ? -1.084 -7.769 -4.442 1.00 57.62 473 GLN A CA 1
ATOM 3693 C C . GLN A 1 473 ? 0.009 -7.753 -3.361 1.00 57.62 473 GLN A C 1
ATOM 3695 O O . GLN A 1 473 ? -0.195 -8.296 -2.276 1.00 57.62 473 GLN A O 1
ATOM 3700 N N . ASP A 1 474 ? 1.121 -7.079 -3.630 1.00 57.72 474 ASP A N 1
ATOM 3701 C CA . ASP A 1 474 ? 2.293 -6.941 -2.755 1.00 57.72 474 ASP A CA 1
ATOM 3702 C C . ASP A 1 474 ? 2.074 -5.932 -1.630 1.00 57.72 474 ASP A C 1
ATOM 3704 O O . ASP A 1 474 ? 2.908 -5.762 -0.747 1.00 57.72 474 ASP A O 1
ATOM 3708 N N . ILE A 1 475 ? 0.933 -5.249 -1.661 1.00 71.00 475 ILE A N 1
ATOM 3709 C CA . ILE A 1 475 ? 0.694 -4.070 -0.858 1.00 71.00 475 ILE A CA 1
ATOM 3710 C C . ILE A 1 475 ? -0.212 -4.452 0.296 1.00 71.00 475 ILE A C 1
ATOM 3712 O O . ILE A 1 475 ? -1.441 -4.418 0.208 1.00 71.00 475 ILE A O 1
ATOM 3716 N N . VAL A 1 476 ? 0.424 -4.746 1.423 1.00 75.31 476 VAL A N 1
ATOM 3717 C CA . VAL A 1 476 ? -0.236 -5.040 2.699 1.00 75.31 476 VAL A CA 1
ATOM 3718 C C . VAL A 1 476 ? -1.272 -3.973 3.063 1.00 75.31 476 VAL A C 1
ATOM 3720 O O . VAL A 1 476 ? -2.379 -4.266 3.525 1.00 75.31 476 VAL A O 1
ATOM 3723 N N . PHE A 1 477 ? -0.930 -2.718 2.780 1.00 77.31 477 PHE A N 1
ATOM 3724 C CA . PHE A 1 477 ? -1.784 -1.557 2.983 1.00 77.31 477 PHE A CA 1
ATOM 3725 C C . PHE A 1 477 ? -3.161 -1.672 2.294 1.00 77.31 477 PHE A C 1
ATOM 3727 O O . PHE A 1 477 ? -4.149 -1.237 2.885 1.00 77.31 477 PHE A O 1
ATOM 3734 N N . LEU A 1 478 ? -3.279 -2.303 1.114 1.00 80.00 478 LEU A N 1
ATOM 3735 C CA . LEU A 1 478 ? -4.567 -2.497 0.427 1.00 80.00 478 LEU A CA 1
ATOM 3736 C C . LEU A 1 478 ? -5.549 -3.290 1.294 1.00 80.00 478 LEU A C 1
ATOM 3738 O O . LEU A 1 478 ? -6.713 -2.906 1.440 1.00 80.00 478 LEU A O 1
ATOM 3742 N N . TYR A 1 479 ? -5.087 -4.399 1.869 1.00 85.88 479 TYR A N 1
ATOM 3743 C CA . TYR A 1 479 ? -5.943 -5.288 2.649 1.00 85.88 479 TYR A CA 1
ATOM 3744 C C . TYR A 1 479 ? -6.475 -4.558 3.882 1.00 85.88 479 TYR A C 1
ATOM 3746 O O . TYR A 1 479 ? -7.668 -4.612 4.174 1.00 85.88 479 TYR A O 1
ATOM 3754 N N . PHE A 1 480 ? -5.629 -3.777 4.554 1.00 88.06 480 PHE A N 1
ATOM 3755 C CA . PHE A 1 480 ? -6.042 -2.985 5.714 1.00 88.06 480 PHE A CA 1
ATOM 3756 C C . PHE A 1 480 ? -6.828 -1.720 5.368 1.00 88.06 480 PHE A C 1
ATOM 3758 O O . PHE A 1 480 ? -7.510 -1.169 6.238 1.00 88.06 480 PHE A O 1
ATOM 3765 N N . LEU A 1 481 ? -6.799 -1.279 4.112 1.00 87.56 481 LEU A N 1
ATOM 3766 C CA . LEU A 1 481 ? -7.662 -0.214 3.622 1.00 87.56 481 LEU A CA 1
ATOM 3767 C C . LEU A 1 481 ? -9.127 -0.674 3.549 1.00 87.56 481 LEU A C 1
ATOM 3769 O O . LEU A 1 481 ? -10.009 0.056 4.000 1.00 87.56 481 LEU A O 1
ATOM 3773 N N . LEU A 1 482 ? -9.367 -1.886 3.028 1.00 87.25 482 LEU A N 1
ATOM 3774 C CA . LEU A 1 482 ? -10.701 -2.471 2.795 1.00 87.25 482 LEU A CA 1
ATOM 3775 C C . LEU A 1 482 ? -11.210 -3.371 3.933 1.00 87.25 482 LEU A C 1
ATOM 3777 O O . LEU A 1 482 ? -12.364 -3.806 3.911 1.00 87.25 482 LEU A O 1
ATOM 3781 N N . CYS A 1 483 ? -10.362 -3.673 4.914 1.00 90.38 483 CYS A N 1
ATOM 3782 C CA . CYS A 1 483 ? -10.720 -4.508 6.053 1.00 90.38 483 CYS A CA 1
ATOM 3783 C C . CYS A 1 483 ? -11.866 -3.878 6.876 1.00 90.38 483 CYS A C 1
ATOM 3785 O O . CYS A 1 483 ? -11.827 -2.677 7.171 1.00 90.38 483 CYS A O 1
ATOM 3787 N N . PRO A 1 484 ? -12.861 -4.665 7.326 1.00 86.44 484 PRO A N 1
ATOM 3788 C CA . PRO A 1 484 ? -13.780 -4.245 8.379 1.00 86.44 484 PRO A CA 1
ATOM 3789 C C . PRO A 1 484 ? -13.008 -3.783 9.620 1.00 86.44 484 PRO A C 1
ATOM 3791 O O . PRO A 1 484 ? -12.278 -4.557 10.222 1.00 86.44 484 PRO A O 1
ATOM 3794 N N . GLY A 1 485 ? -13.146 -2.521 10.031 1.00 84.12 485 GLY A N 1
ATOM 3795 C CA . GLY A 1 485 ? -12.323 -1.970 11.120 1.00 84.12 485 GLY A CA 1
ATOM 3796 C C . GLY A 1 485 ? -10.955 -1.426 10.690 1.00 84.12 485 GLY A C 1
ATOM 3797 O O . GLY A 1 485 ? -10.212 -0.942 11.541 1.00 84.12 485 GLY A O 1
ATOM 3798 N N . GLY A 1 486 ? -10.634 -1.477 9.397 1.00 87.56 486 GLY A N 1
ATOM 3799 C CA . GLY A 1 486 ? -9.430 -0.923 8.784 1.00 87.56 486 GLY A CA 1
ATOM 3800 C C . GLY A 1 486 ? -9.459 0.598 8.607 1.00 87.56 486 GLY A C 1
ATOM 3801 O O . GLY A 1 486 ? -10.304 1.299 9.169 1.00 87.56 486 GLY A O 1
ATOM 3802 N N . ILE A 1 487 ? -8.527 1.122 7.808 1.00 89.19 487 ILE A N 1
ATOM 3803 C CA . ILE A 1 487 ? -8.271 2.566 7.664 1.00 89.19 487 ILE A CA 1
ATOM 3804 C C . ILE A 1 487 ? -9.541 3.318 7.249 1.00 89.19 487 ILE A C 1
ATOM 3806 O O . ILE A 1 487 ? -9.954 4.255 7.931 1.00 89.19 487 ILE A O 1
ATOM 3810 N N . LEU A 1 488 ? -10.193 2.890 6.165 1.00 87.88 488 LEU A N 1
ATOM 3811 C CA . LEU A 1 488 ? -11.362 3.586 5.629 1.00 87.88 488 LEU A CA 1
ATOM 3812 C C . LEU A 1 488 ? -12.553 3.568 6.587 1.00 87.88 488 LEU A C 1
ATOM 3814 O O . LEU A 1 488 ? -13.213 4.589 6.763 1.00 87.88 488 LEU A O 1
ATOM 3818 N N . TYR A 1 489 ? -12.776 2.439 7.262 1.00 86.75 489 TYR A N 1
ATOM 3819 C CA . TYR A 1 489 ? -13.804 2.330 8.294 1.00 86.75 489 TYR A CA 1
ATOM 3820 C C . TYR A 1 489 ? -13.576 3.331 9.434 1.00 86.75 489 TYR A C 1
ATOM 3822 O O . TYR A 1 489 ? -14.514 3.993 9.880 1.00 86.75 489 TYR A O 1
ATOM 3830 N N . ILE A 1 490 ? -12.331 3.451 9.909 1.00 86.88 490 ILE A N 1
ATOM 3831 C CA . ILE A 1 490 ? -11.978 4.372 10.995 1.00 86.88 490 ILE A CA 1
ATOM 3832 C C . ILE A 1 490 ? -12.226 5.819 10.568 1.00 86.88 490 ILE A C 1
ATOM 3834 O O . ILE A 1 490 ? -12.817 6.584 11.330 1.00 86.88 490 ILE A O 1
ATOM 3838 N N . LEU A 1 491 ? -11.804 6.187 9.355 1.00 84.75 491 LEU A N 1
ATOM 3839 C CA . LEU A 1 491 ? -11.903 7.551 8.827 1.00 84.75 491 LEU A CA 1
ATOM 3840 C C . LEU A 1 491 ? -13.350 8.028 8.653 1.00 84.75 491 LEU A C 1
ATOM 3842 O O . LEU A 1 491 ? -13.620 9.222 8.790 1.00 84.75 491 LEU A O 1
ATOM 3846 N N . THR A 1 492 ? -14.289 7.113 8.405 1.00 76.75 492 THR A N 1
ATOM 3847 C CA . THR A 1 492 ? -15.712 7.444 8.245 1.00 76.75 492 THR A CA 1
ATOM 3848 C C . THR A 1 492 ? -16.550 7.238 9.506 1.00 76.75 492 THR A C 1
ATOM 3850 O O . THR A 1 492 ? -17.753 7.513 9.497 1.00 76.75 492 THR A O 1
ATOM 3853 N N . ARG A 1 493 ? -15.950 6.789 10.618 1.00 75.94 493 ARG A N 1
ATOM 3854 C CA . ARG A 1 493 ? -16.668 6.568 11.880 1.00 75.94 493 ARG A CA 1
ATOM 3855 C C . ARG A 1 493 ? -16.995 7.896 12.572 1.00 75.94 493 ARG A C 1
ATOM 3857 O O . ARG A 1 493 ? -16.115 8.717 12.816 1.00 75.94 493 ARG A O 1
ATOM 3864 N N . ASN A 1 494 ? -18.260 8.096 12.952 1.00 59.59 494 ASN A N 1
ATOM 3865 C CA . ASN A 1 494 ? -18.679 9.285 13.701 1.00 59.59 494 ASN A CA 1
ATOM 3866 C C . ASN A 1 494 ? -18.194 9.202 15.164 1.00 59.59 494 ASN A C 1
ATOM 3868 O O . ASN A 1 494 ? -18.490 8.224 15.850 1.00 59.59 494 ASN A O 1
ATOM 3872 N N . GLU A 1 495 ? -17.483 10.221 15.660 1.00 52.22 495 GLU A N 1
ATOM 3873 C CA . GLU A 1 495 ? -17.046 10.293 17.071 1.00 52.22 495 GLU A CA 1
ATOM 3874 C C . GLU A 1 495 ? -18.190 10.607 18.050 1.00 52.22 495 GLU A C 1
ATOM 3876 O O . GLU A 1 495 ? -18.036 10.421 19.253 1.00 52.22 495 GLU A O 1
ATOM 3881 N N . GLU A 1 496 ? -19.356 11.031 17.554 1.00 41.59 496 GLU A N 1
ATOM 3882 C CA . GLU A 1 496 ? -20.545 11.294 18.380 1.00 41.59 496 GLU A CA 1
ATOM 3883 C C . GLU A 1 496 ? -21.176 10.025 18.969 1.00 41.59 496 GLU A C 1
ATOM 3885 O O . GLU A 1 496 ? -22.012 10.122 19.863 1.00 41.59 496 GLU A O 1
ATOM 3890 N N . ALA A 1 497 ? -20.737 8.831 18.555 1.00 39.47 497 ALA A N 1
ATOM 3891 C CA . ALA A 1 497 ? -20.986 7.602 19.303 1.00 39.47 497 ALA A CA 1
ATOM 3892 C C . ALA A 1 497 ? -20.054 7.543 20.530 1.00 39.47 497 ALA A C 1
ATOM 3894 O O . ALA A 1 497 ? -19.191 6.670 20.647 1.00 39.47 497 ALA A O 1
ATOM 3895 N N . LYS A 1 498 ? -20.194 8.519 21.433 1.00 32.22 498 LYS A N 1
ATOM 3896 C CA . LYS A 1 498 ? -19.640 8.433 22.781 1.00 32.22 498 LYS A CA 1
ATOM 3897 C C . LYS A 1 498 ? -20.286 7.235 23.491 1.00 32.22 498 LYS A C 1
ATOM 3899 O O . LYS A 1 498 ? -21.502 7.080 23.505 1.00 32.22 498 LYS A O 1
ATOM 3904 N N . SER A 1 499 ? -19.419 6.425 24.088 1.00 32.31 499 SER A N 1
ATOM 3905 C CA . SER A 1 499 ? -19.637 5.592 25.281 1.00 32.31 499 SER A CA 1
ATOM 3906 C C . SER A 1 499 ? -20.586 4.388 25.276 1.00 32.31 499 SER A C 1
ATOM 3908 O O . SER A 1 499 ? -20.396 3.554 26.152 1.00 32.31 499 SER A O 1
ATOM 3910 N N . GLU A 1 500 ? -21.505 4.180 24.335 1.00 33.72 500 GLU A N 1
ATOM 3911 C CA . GLU A 1 500 ? -22.410 3.014 24.403 1.00 33.72 500 GLU A CA 1
ATOM 3912 C C . GLU A 1 500 ? -22.617 2.369 23.019 1.00 33.72 500 GLU A C 1
ATOM 3914 O O . GLU A 1 500 ? -22.902 3.054 22.041 1.00 33.72 500 GLU A O 1
ATOM 3919 N N . ASN A 1 501 ? -22.497 1.038 22.932 1.00 32.50 501 ASN A N 1
ATOM 3920 C CA . ASN A 1 501 ? -22.826 0.184 21.768 1.00 32.50 501 ASN A CA 1
ATOM 3921 C C . ASN A 1 501 ? -21.748 -0.089 20.696 1.00 32.50 501 ASN A C 1
ATOM 3923 O O . ASN A 1 501 ? -22.006 0.019 19.497 1.00 32.50 501 ASN A O 1
ATOM 3927 N N . LEU A 1 502 ? -20.582 -0.593 21.118 1.00 36.50 502 LEU A N 1
ATOM 3928 C CA . LEU A 1 502 ? -19.835 -1.611 20.344 1.00 36.50 502 LEU A CA 1
ATOM 3929 C C . LEU A 1 502 ? -19.780 -2.971 21.078 1.00 36.50 502 LEU A C 1
ATOM 3931 O O . LEU A 1 502 ? -18.900 -3.792 20.839 1.00 36.50 502 LEU A O 1
ATOM 3935 N N . ALA A 1 503 ? -20.755 -3.200 21.964 1.00 32.41 503 ALA A N 1
ATOM 3936 C CA . ALA A 1 503 ? -21.067 -4.489 22.584 1.00 32.41 503 ALA A CA 1
ATOM 3937 C C . ALA A 1 503 ? -22.273 -5.188 21.913 1.00 32.41 503 ALA A C 1
ATOM 3939 O O . ALA A 1 503 ? -22.950 -5.986 22.556 1.00 32.41 503 ALA A O 1
ATOM 3940 N N . HIS A 1 504 ? -22.537 -4.902 20.632 1.00 33.59 504 HIS A N 1
ATOM 3941 C CA . HIS A 1 504 ? -23.568 -5.573 19.837 1.00 33.59 504 HIS A CA 1
ATOM 3942 C C . HIS A 1 504 ? -23.046 -5.977 18.466 1.00 33.59 504 HIS A C 1
ATOM 3944 O O . HIS A 1 504 ? -22.397 -5.120 17.818 1.00 33.59 504 HIS A O 1
#

Sequence (504 aa):
MGQLSLAMSGFFFILLIFNNLFFLSQFPHNEVIAPWNFPMLSLLSFALMGFFLFIFLIEDSENFWRNFLLIAIFSSGIFALRFPILDEWLTSIALLAAIALVALKRLKPKENLKFSAWQIIFLVWLGHLLIASIVGAISYGNLKALRFTLLFAEVLALVFIFFTFKVKVPGANQFIKNIIWCANIYFLLVLAHWAVAKSLGMQPHILEGLGFAGTSYLAIASIVVIPAALFALFLKRDFDLKIGSLVSLILAFTIALLSDSRGAMLPLLISVGVLILLRPMNFLKFCAWGVVASIFISLIFYGHPHWLIDMMESFYAGLALKSGSMTFEYYGRTVTTAQGDAGRILYFWAGLTALFNEPLLLLQGAGNYGFFPIAGKYYASLADSLGVSSSIVNPGLSVAGVSEPPRPPALGAYIIETGLLGVLLLGACALATTANMLFYKKPAGTWGFRSSNLIFLSTLIALPLWTYFGEIQDIVFLYFLLCPGGILYILTRNEEAKSENLAH